Protein AF-A0AAE1A341-F1 (afdb_monomer)

Radius of gyration: 61.12 Å; Cα contacts (8 Å, |Δi|>4): 1371; chains: 1; bounding box: 137×58×166 Å

pLDDT: mean 84.81, std 14.79, range [27.14, 98.06]

InterPro domains:
  IPR000742 EGF-like domain [SM00181] (223-257)
  IPR000742 EGF-like domain [SM00181] (259-305)
  IPR000742 EGF-like domain [SM00181] (316-353)
  IPR000742 EGF-like domain [SM00181] (364-401)
  IPR000742 EGF-like domain [SM00181] (412-449)
  IPR006585 Fucolectin tachylectin-4 pentraxin-1 [SM00607] (63-218)
  IPR008979 Galactose-binding-like domain superfamily [SSF49785] (63-213)
  IPR042635 MEGF10/SREC1/2-like [PTHR24043] (211-387)

Organism: NCBI:txid231223

Nearest PDB structures (foldseek):
  8ato-assembly1_A  TM=7.202E-01  e=3.767E-05  Homo sapiens
  8e2d-assembly1_B  TM=7.678E-01  e=1.997E-04  Homo sapiens
  8ato-assembly1_B  TM=7.480E-01  e=1.599E-04  Homo sapiens
  8auk-assembly1_B  TM=7.884E-01  e=4.114E-04  Homo sapiens
  8atm-assembly1_A  TM=6.692E-01  e=7.341E-05  Homo sapiens

Foldseek 3Di:
DCLFKWKWWDDPPDDIDTADLLQWFPLDPQDIDGDGDDQFDTDDMDIDGPCVVVDPDDDDALAFQQLAQFDKQKPAWDDPDPPQIQGLNLQRPPDADDPPDPPLSRQKHKHYQDDPWIKMKGFGPFFWFFFKKKFAADDHDDLQFQAFKKKWFAFPDPVDDIDIDTWHNDRDRMTIDGDVRGDPGTTGMMMITTGPHPSRMDMTRYMGTGTAGDEQQQFADNVSPDGAAEDPSGRADRHFLGHSNAHAWQFAHSNRPHGADFQFTDGRSPDGQDPFQDDPSNGADRHPRFRPNAGAKQFADRRRPHGQDFQFTTGNSPHGADPFQDDDRSGADRRPRFSPNAGQWQAAPGRRPDGADAQFTTGNRPHGQDQQQPDDGRGDDRRPQARPRAGQKQAADGRRPHGADAQFTDGNSPHGQDPFQPDPRSGADRHPRASPNAGAWQFEDRRRPHGQDAQFTTGNSPHGADPFADDDSRGARRYPRARPRAGPDPDPDPNRDDPDDDDDDDDDDDDDDDDDDDPPPPPPVVVVVVVVVVVPD

Secondary structure (DSSP, 8-state):
-GGG-EEEEE-TTS--EEPPGGGEEEEETTEEEE----SS---EEEEESTTGGG---------EETTTT-EEEES---EEETTEE--GGGGGSSPPPPTTSSGGGGS-EE--TT-SS-EEEEEEEEEEEEEEEEEEPPSSS-GGGGTT-EEEEEESSTTSPPEEEE--SS--SEEEE--SSPP-S-EEEEEEE--S-TT---EESEEEEEEEE---TTEESSSS-EE--BGGGPPPPTTT---TT-BPBTEESSSS-EEPPTTEESBTT-EEPPTTBSSGGG-B-TTT--BTT-B-TTEESTTS-EEPPTTEESGGG-EE--TTBSSTT----TTT---TT-B-TTB-TTT--SBPPTTEESGGG-EE--TTBTTTTT-B-TTT--BTT-B-TTB-TTT--SBPPTTEESGGG-EEPPTTBSSTT----TTT---TT-B-TTEESTTS-EEPPTTEESGGG-EEPPTTBSSTT--B-TTT--BTT-BSS--S-GGG---------------------STTSSHHHHHHHHHHTTS--

Solvent-accessible surface area (backbone atoms only — not comparable to full-atom values): 28033 Å² total; per-residue (Å²): 115,72,92,53,61,44,45,30,38,24,38,96,86,55,74,78,42,72,54,63,73,74,34,36,10,73,39,52,93,87,42,69,49,74,61,74,93,62,64,55,59,73,76,48,75,49,81,43,52,88,50,56,87,70,63,88,79,86,87,88,77,63,55,45,62,68,35,58,74,39,60,40,42,51,71,46,52,35,66,85,48,103,85,46,65,22,46,41,43,30,18,18,66,80,45,75,62,52,82,90,51,91,40,55,70,79,15,19,16,31,31,23,80,78,37,92,72,33,36,39,36,41,46,49,98,58,38,27,44,61,56,35,38,38,37,33,38,50,72,87,59,77,38,58,33,56,12,37,18,36,42,35,38,34,42,70,54,81,88,49,74,68,47,74,46,71,46,57,78,60,74,48,63,59,46,76,49,66,52,74,62,44,68,91,55,42,27,33,35,41,37,40,32,57,34,74,33,95,66,32,41,36,56,39,15,30,44,42,35,20,16,44,71,65,50,60,40,50,21,12,48,99,78,43,80,42,64,29,37,24,34,93,64,44,60,30,39,42,86,69,21,22,27,32,75,35,25,20,53,23,13,21,71,46,24,16,69,38,67,39,58,89,24,22,12,24,58,45,34,74,40,69,32,41,90,37,13,17,71,78,73,19,31,30,37,27,46,80,35,39,27,74,63,44,34,34,58,15,16,31,70,66,48,21,80,37,64,32,57,90,37,20,8,24,60,70,37,72,43,68,31,27,90,32,13,38,65,99,73,22,46,31,39,28,44,81,30,35,18,84,73,38,34,37,63,15,13,29,72,55,46,19,79,44,63,29,57,92,39,20,8,26,64,56,36,74,42,68,32,25,80,38,18,35,73,69,88,17,43,30,39,30,45,79,28,34,23,79,68,37,38,42,51,18,16,31,69,61,40,21,79,43,64,34,58,85,30,21,11,22,60,69,34,75,39,73,30,32,85,31,14,52,43,95,71,16,47,32,40,29,46,82,29,33,22,87,80,37,33,32,56,14,16,30,72,65,38,17,78,40,65,29,59,84,26,18,9,26,62,65,36,72,40,69,31,54,91,48,20,42,61,87,68,18,37,28,39,27,46,82,30,35,28,80,67,36,49,81,60,102,56,93,50,83,45,57,65,77,79,79,82,80,79,90,85,82,88,86,89,84,88,81,91,88,85,86,87,78,88,80,66,72,69,60,58,60,54,50,56,56,55,56,64,67,74,77,112

Mean predicted aligned error: 15.23 Å

Sequence (537 aa):
QISALKISYSNKSSTSTECPESNIAEINKFTADISCPTEYPVTSVTLSGDVVILLCSLYISAGRNVALKQRAEQSSWLSIDLRDRWWAEYAVDGRIPNKTHNSSRLTCSHTALQDKSPWWQVSFTQPVEITRFLTENRRDCCQERLKNFSLTVYPVNDLYKPITYRGSDKVKPTYSVVPSPRISSPVTQVKITEGLNPERILTLCEVFIFGEIHCPSNRYGLRCERECNCVNQTRCFVHSGGCPSGCAPGYTGMDCSEECELGMYGIGCKQKCKATCGGDHNTCNQTDGTCTQGCDPGYTGRFCQSMCPRRRYGHLCAETCSDHCSGADNTCNYVNGSCDRGCDVGYLLPLCNDTCPRGQYGPGCAEKCSDHCTGPAGECDFRTGVCYQGCEPGFQPPTCHKECPAGTYGPDCGKACSVHCADSDHICNKTDGSCDQGCKPGYQGRSCSETCRIGKHGPGCNTTCSGQCVGQHNPCHHIDGSCYLGCVQDDQSPMCRRTRGLGQKTSNILVPLVVAAVITAAAAVLLGLLVWRALLL

Structure (mmCIF, N/CA/C/O backbone):
data_AF-A0AAE1A341-F1
#
_entry.id   AF-A0AAE1A341-F1
#
loop_
_atom_site.group_PDB
_atom_site.id
_atom_site.type_symbol
_atom_site.label_atom_id
_atom_site.label_alt_id
_atom_site.label_comp_id
_atom_site.label_asym_id
_atom_site.label_entity_id
_atom_site.label_seq_id
_atom_site.pdbx_PDB_ins_code
_atom_site.Cartn_x
_atom_site.Cartn_y
_atom_site.Cartn_z
_atom_site.occupancy
_atom_site.B_iso_or_equiv
_atom_site.auth_seq_id
_atom_site.auth_comp_id
_atom_site.auth_asym_id
_atom_site.auth_atom_id
_atom_site.pdbx_PDB_model_num
ATOM 1 N N . GLN A 1 1 ? -2.022 17.996 20.910 1.00 57.66 1 GLN A N 1
ATOM 2 C CA . GLN A 1 1 ? -2.058 16.524 20.775 1.00 57.66 1 GLN A CA 1
ATOM 3 C C . GLN A 1 1 ? -2.326 15.940 22.147 1.00 57.66 1 GLN A C 1
ATOM 5 O O . GLN A 1 1 ? -1.740 16.437 23.096 1.00 57.66 1 GLN A O 1
ATOM 10 N N . ILE A 1 2 ? -3.215 14.953 22.268 1.00 63.06 2 ILE A N 1
ATOM 11 C CA . ILE A 1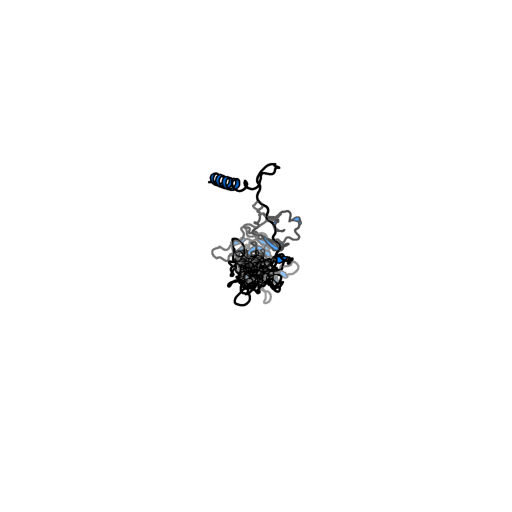 2 ? -3.559 14.344 23.567 1.00 63.06 2 ILE A CA 1
ATOM 12 C C . ILE A 1 2 ? -2.390 13.522 24.138 1.00 63.06 2 ILE A C 1
ATOM 14 O O . ILE A 1 2 ? -2.297 13.369 25.350 1.00 63.06 2 ILE A O 1
ATOM 18 N N . SER A 1 3 ? -1.431 13.133 23.294 1.00 60.94 3 SER A N 1
ATOM 19 C CA . SER A 1 3 ? -0.195 12.413 23.632 1.00 60.94 3 SER A CA 1
ATOM 20 C C . SER A 1 3 ? 0.719 13.046 24.701 1.00 60.94 3 SER A C 1
ATOM 22 O O . SER A 1 3 ? 1.736 12.456 25.035 1.00 60.94 3 SER A O 1
ATOM 24 N N . ALA A 1 4 ? 0.409 14.236 25.228 1.00 70.81 4 ALA A N 1
ATOM 25 C CA . ALA A 1 4 ? 1.138 14.867 26.337 1.00 70.81 4 ALA A CA 1
ATOM 26 C C . ALA A 1 4 ? 0.359 14.861 27.672 1.00 70.81 4 ALA A C 1
ATOM 28 O O . ALA A 1 4 ? 0.804 15.466 28.650 1.00 70.81 4 ALA A O 1
ATOM 29 N N . LEU A 1 5 ? -0.821 14.229 27.716 1.00 79.50 5 LEU A N 1
ATOM 30 C CA . LEU A 1 5 ? -1.644 14.122 28.918 1.00 79.50 5 LEU A CA 1
ATOM 31 C C . LEU A 1 5 ? -1.121 13.002 29.821 1.00 79.50 5 LEU A C 1
ATOM 33 O O . LEU A 1 5 ? -1.146 11.834 29.442 1.00 79.50 5 LEU A O 1
ATOM 37 N N . LYS A 1 6 ? -0.725 13.349 31.046 1.00 85.31 6 LYS A N 1
ATOM 38 C CA . LYS A 1 6 ? -0.329 12.378 32.070 1.00 85.31 6 LYS A CA 1
ATOM 39 C C . LYS A 1 6 ? -1.441 12.197 33.084 1.00 85.31 6 LYS A C 1
ATOM 41 O O . LYS A 1 6 ? -1.938 13.177 33.646 1.00 85.31 6 LYS A O 1
ATOM 46 N N . ILE A 1 7 ? -1.802 10.945 33.347 1.00 87.44 7 ILE A N 1
ATOM 47 C CA . ILE A 1 7 ? -2.816 10.591 34.340 1.00 87.44 7 ILE A CA 1
ATOM 48 C C . ILE A 1 7 ? -2.161 9.811 35.461 1.00 87.44 7 ILE A C 1
ATOM 50 O O . ILE A 1 7 ? -1.528 8.787 35.225 1.00 87.44 7 ILE A O 1
ATOM 54 N N . SER A 1 8 ? -2.373 10.261 36.691 1.00 89.81 8 SER A N 1
ATOM 55 C CA . SER A 1 8 ? -2.015 9.504 37.878 1.00 89.81 8 SER A CA 1
ATOM 56 C C . SER A 1 8 ? -3.222 9.283 38.781 1.00 89.81 8 SER A C 1
ATOM 58 O O . SER A 1 8 ? -4.203 10.025 38.751 1.00 89.81 8 SER A O 1
ATOM 60 N N . TYR A 1 9 ? -3.176 8.226 39.580 1.00 89.62 9 TYR A N 1
ATOM 61 C CA . TYR A 1 9 ? -4.221 7.875 40.528 1.00 89.62 9 TYR A CA 1
ATOM 62 C C . TYR A 1 9 ? -3.623 7.505 41.883 1.00 89.62 9 TYR A C 1
ATOM 64 O O . TYR A 1 9 ? -2.489 7.039 41.983 1.00 89.62 9 TYR A O 1
ATOM 72 N N . SER A 1 10 ? -4.392 7.700 42.948 1.00 89.75 10 SER A N 1
ATOM 73 C CA . SER A 1 10 ? -4.021 7.270 44.298 1.00 89.75 10 SER A CA 1
ATOM 74 C C . SER A 1 10 ? -5.156 6.484 44.948 1.00 89.75 10 SER A C 1
ATOM 76 O O . SER A 1 10 ? -6.332 6.630 44.593 1.00 89.75 10 SER A O 1
ATOM 78 N N . ASN A 1 11 ? -4.795 5.627 45.898 1.00 86.62 11 ASN A N 1
ATOM 79 C CA . ASN A 1 11 ? -5.729 4.913 46.762 1.00 86.62 11 ASN A CA 1
ATOM 80 C C . ASN A 1 11 ? -5.533 5.365 48.221 1.00 86.62 11 ASN A C 1
ATOM 82 O O . ASN A 1 11 ? -4.640 6.152 48.527 1.00 86.62 11 ASN A O 1
ATOM 86 N N . LYS A 1 12 ? -6.350 4.851 49.148 1.00 80.56 12 LYS A N 1
ATOM 87 C CA . LYS A 1 12 ? -6.290 5.229 50.576 1.00 80.56 12 LYS A CA 1
ATOM 88 C C . LYS A 1 12 ? -4.949 4.935 51.269 1.00 80.56 12 LYS A C 1
ATOM 90 O O . LYS A 1 12 ? -4.724 5.451 52.357 1.00 80.56 12 LYS A O 1
ATOM 95 N N . SER A 1 13 ? -4.116 4.077 50.688 1.00 71.81 13 SER A N 1
ATOM 96 C CA . SER A 1 13 ? -2.907 3.508 51.293 1.00 71.81 13 SER A CA 1
ATOM 97 C C . SER A 1 13 ? -1.596 3.935 50.622 1.00 71.81 13 SER A C 1
ATOM 99 O O . SER A 1 13 ? -0.542 3.580 51.141 1.00 71.81 13 SER A O 1
ATOM 101 N N . SER A 1 14 ? -1.616 4.657 49.492 1.00 69.81 14 SER A N 1
ATOM 102 C CA . SER A 1 14 ? -0.424 4.835 48.648 1.00 69.81 14 SER A CA 1
ATOM 103 C C . SER A 1 14 ? -0.169 6.259 48.156 1.00 69.81 14 SER A C 1
ATOM 105 O O . SER A 1 14 ? -1.056 7.109 48.070 1.00 69.81 14 SER A O 1
ATOM 107 N N . THR A 1 15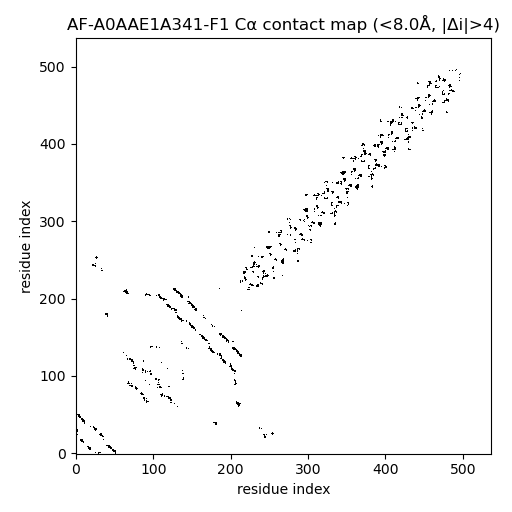 ? 1.085 6.463 47.750 1.00 74.31 15 THR A N 1
ATOM 108 C CA . THR A 1 15 ? 1.552 7.540 46.877 1.00 74.31 15 THR A CA 1
ATOM 109 C C . THR A 1 15 ? 0.914 7.444 45.482 1.00 74.31 15 THR A C 1
ATOM 111 O O . THR A 1 15 ? 0.450 6.385 45.050 1.00 74.31 15 THR A O 1
ATOM 114 N N . SER A 1 16 ? 0.852 8.585 44.789 1.00 82.19 16 SER A N 1
ATOM 115 C CA . SER A 1 16 ? 0.328 8.721 43.422 1.00 82.19 16 SER A CA 1
ATOM 116 C C . SER A 1 16 ? 1.053 7.783 42.444 1.00 82.19 16 SER A C 1
ATOM 118 O O . SER A 1 16 ? 2.276 7.831 42.355 1.00 82.19 16 SER A O 1
ATOM 120 N N . THR A 1 17 ? 0.306 6.961 41.700 1.00 86.88 17 THR A N 1
ATOM 121 C CA . THR A 1 17 ? 0.796 6.025 40.667 1.00 86.88 17 THR A CA 1
ATOM 122 C C . THR A 1 17 ? 0.406 6.531 39.281 1.00 86.88 17 THR A C 1
ATOM 124 O O . THR A 1 17 ? -0.741 6.919 39.081 1.00 86.88 17 THR A O 1
ATOM 127 N N . GLU A 1 18 ? 1.334 6.544 38.327 1.00 87.19 18 GLU A N 1
ATOM 128 C CA . GLU A 1 18 ? 1.069 6.972 36.947 1.00 87.19 18 GLU A CA 1
ATOM 129 C C . GLU A 1 18 ? 0.437 5.838 36.127 1.00 87.19 18 GLU A C 1
ATOM 131 O O . GLU A 1 18 ? 0.818 4.673 36.251 1.00 87.19 18 GLU A O 1
ATOM 136 N N . CYS A 1 19 ? -0.557 6.173 35.308 1.00 86.31 19 CYS A N 1
ATOM 137 C CA . CYS A 1 19 ? -1.178 5.238 34.386 1.00 86.31 19 CYS A CA 1
ATOM 138 C C . CYS A 1 19 ? -0.302 5.080 33.133 1.00 86.31 19 CYS A C 1
ATOM 140 O O . CYS A 1 19 ? 0.037 6.091 32.519 1.00 86.31 19 CYS A O 1
ATOM 142 N N . PRO A 1 20 ? 0.049 3.846 32.730 1.00 83.00 20 PRO A N 1
ATOM 143 C CA . PRO A 1 20 ? 0.866 3.616 31.542 1.00 83.00 20 PRO A CA 1
ATOM 144 C C . PRO A 1 20 ? 0.243 4.203 30.270 1.00 83.00 20 PRO A C 1
ATOM 146 O O . PRO A 1 20 ? -0.954 4.040 30.037 1.00 83.00 20 PRO A O 1
ATOM 149 N N . GLU A 1 21 ? 1.063 4.795 29.399 1.00 73.00 21 GLU A N 1
ATOM 150 C CA . GLU A 1 21 ? 0.610 5.318 28.097 1.00 73.00 21 GLU A CA 1
ATOM 151 C C . GLU A 1 21 ? -0.009 4.228 27.207 1.00 73.00 21 GLU A C 1
ATOM 153 O O . GLU A 1 21 ? -0.927 4.499 26.441 1.00 73.00 21 GLU A O 1
ATOM 158 N N . SER A 1 22 ? 0.411 2.967 27.371 1.00 71.25 22 SER A N 1
ATOM 159 C CA . SER A 1 22 ? -0.154 1.803 26.672 1.00 71.25 22 SER A CA 1
ATOM 160 C C . SER A 1 22 ? -1.623 1.514 26.999 1.00 71.25 22 SER A C 1
ATOM 162 O O . SER A 1 22 ? -2.173 0.552 26.475 1.00 71.25 22 SER A O 1
ATOM 164 N N . ASN A 1 23 ? -2.238 2.284 27.897 1.00 82.12 23 ASN A N 1
ATOM 165 C CA . ASN A 1 23 ? -3.635 2.173 28.305 1.00 82.12 23 ASN A CA 1
ATOM 166 C C . ASN A 1 23 ? -4.491 3.344 27.796 1.00 82.12 23 ASN A C 1
ATOM 168 O O . ASN A 1 23 ? -5.602 3.553 28.289 1.00 82.12 23 ASN A O 1
ATOM 172 N N . ILE A 1 24 ? -3.968 4.118 26.845 1.00 84.44 24 ILE A N 1
ATOM 173 C CA . ILE A 1 24 ? -4.634 5.262 26.226 1.00 84.44 24 ILE A CA 1
ATOM 174 C C . ILE A 1 24 ? -4.991 4.877 24.789 1.00 84.44 24 ILE A C 1
ATOM 176 O O . ILE A 1 24 ? -4.110 4.590 23.985 1.00 84.44 24 ILE A O 1
ATOM 180 N N . ALA A 1 25 ? -6.279 4.886 24.455 1.00 86.75 25 ALA A N 1
ATOM 181 C CA . ALA A 1 25 ? -6.744 4.792 23.076 1.00 86.75 25 ALA A CA 1
ATOM 182 C C . ALA A 1 25 ? -7.093 6.195 22.579 1.00 86.75 25 ALA A C 1
ATOM 184 O O . ALA A 1 25 ? -8.064 6.805 23.031 1.00 86.75 25 ALA A O 1
ATOM 185 N N . GLU A 1 26 ? -6.307 6.715 21.639 1.00 83.69 26 GLU A N 1
ATOM 186 C CA . GLU A 1 26 ? -6.676 7.926 20.910 1.00 83.69 26 GLU A CA 1
ATOM 187 C C . GLU A 1 26 ? -7.840 7.594 19.969 1.00 83.69 26 GLU A C 1
ATOM 189 O O . GLU A 1 26 ? -7.659 6.930 18.953 1.00 83.69 26 GLU A O 1
ATOM 194 N N . ILE A 1 27 ? -9.043 8.046 20.319 1.00 82.75 27 ILE A N 1
ATOM 195 C CA . ILE A 1 27 ? -10.251 7.825 19.517 1.00 82.75 27 ILE A CA 1
ATOM 196 C C . ILE A 1 27 ? -10.206 8.727 18.285 1.00 82.75 27 ILE A C 1
ATOM 198 O O . ILE A 1 27 ? -10.470 8.305 17.166 1.00 82.75 27 ILE A O 1
ATOM 202 N N . ASN A 1 28 ? -9.857 9.997 18.483 1.00 79.50 28 ASN A N 1
ATOM 203 C CA . ASN A 1 28 ? -9.666 10.966 17.412 1.00 79.50 28 ASN A CA 1
ATOM 204 C C . ASN A 1 28 ? -8.760 12.114 17.898 1.00 79.50 28 ASN A C 1
ATOM 206 O O . ASN A 1 28 ? -8.261 12.111 19.021 1.00 79.50 28 ASN A O 1
ATOM 210 N N . LYS A 1 29 ? -8.580 13.150 17.069 1.00 78.50 29 LYS A N 1
ATOM 211 C CA . LYS A 1 29 ? -7.720 14.307 17.387 1.00 78.50 29 LYS A CA 1
ATOM 212 C C . LYS A 1 29 ? -8.126 15.114 18.639 1.00 78.50 29 LYS A C 1
ATOM 214 O O . LYS A 1 29 ? -7.329 15.931 19.098 1.00 78.50 29 LYS A O 1
ATOM 219 N N . PHE A 1 30 ? -9.335 14.913 19.165 1.00 83.69 30 PHE A N 1
ATOM 220 C CA . PHE A 1 30 ? -9.919 15.633 20.304 1.00 83.69 30 PHE A CA 1
ATOM 221 C C . PHE A 1 30 ? -10.404 14.727 21.444 1.00 83.69 30 PHE A C 1
ATOM 223 O O . PHE A 1 30 ? -10.811 15.235 22.486 1.00 83.69 30 PHE A O 1
ATOM 230 N N . THR A 1 31 ? -10.382 13.406 21.274 1.00 84.88 31 THR A N 1
ATOM 231 C CA . THR A 1 31 ? -10.926 12.458 22.250 1.00 84.88 31 THR A CA 1
ATOM 232 C C . THR A 1 31 ? -9.954 11.309 22.456 1.00 84.88 31 THR A C 1
ATOM 234 O O . THR A 1 31 ? -9.496 10.701 21.490 1.00 84.88 31 THR A O 1
ATOM 237 N N . ALA A 1 32 ? -9.678 10.991 23.717 1.00 86.19 32 ALA A N 1
ATOM 238 C CA . ALA A 1 32 ? -8.967 9.787 24.104 1.00 86.19 32 ALA A CA 1
ATOM 239 C C . ALA A 1 32 ? -9.707 9.099 25.244 1.00 86.19 32 ALA A C 1
ATOM 241 O O . ALA A 1 32 ? -10.188 9.760 26.168 1.00 86.19 32 ALA A O 1
ATOM 242 N N . ASP A 1 33 ? -9.739 7.778 25.170 1.00 87.62 33 ASP A N 1
ATOM 243 C CA . ASP A 1 33 ? -10.231 6.917 26.231 1.00 87.62 33 ASP A CA 1
ATOM 244 C C . ASP A 1 33 ? -9.047 6.304 26.964 1.00 87.62 33 ASP A C 1
ATOM 246 O O . ASP A 1 33 ? -8.009 6.015 26.368 1.00 87.62 33 ASP A O 1
ATOM 250 N N . ILE A 1 34 ? -9.181 6.140 28.277 1.00 86.94 34 ILE A N 1
ATOM 251 C CA . ILE A 1 34 ? -8.074 5.720 29.135 1.00 86.94 34 ILE A CA 1
ATOM 252 C C . ILE A 1 34 ? -8.602 4.719 30.153 1.00 86.94 34 ILE A C 1
ATOM 254 O O . ILE A 1 34 ? -9.544 5.020 30.888 1.00 86.94 34 ILE A O 1
ATOM 258 N N . SER A 1 35 ? -7.990 3.536 30.208 1.00 86.25 35 SER A N 1
ATOM 259 C CA . SER A 1 35 ? -8.389 2.466 31.128 1.00 86.25 35 SER A CA 1
ATOM 260 C C . SER A 1 35 ? -7.198 1.941 31.916 1.00 86.25 35 SER A C 1
ATOM 262 O O . SER A 1 35 ? -6.386 1.166 31.423 1.00 86.25 35 SER A O 1
ATOM 264 N N . CYS A 1 36 ? -7.094 2.364 33.172 1.00 84.81 36 CYS A N 1
ATOM 265 C CA . CYS A 1 36 ? -5.993 1.996 34.054 1.00 84.81 36 CYS A CA 1
ATOM 266 C C . CYS A 1 36 ? -6.442 0.854 34.980 1.00 84.81 36 CYS A C 1
ATOM 268 O O . CYS A 1 36 ? -7.260 1.100 35.873 1.00 84.81 36 CYS A O 1
ATOM 270 N N . PRO A 1 37 ? -5.946 -0.386 34.814 1.00 80.38 37 PRO A N 1
ATOM 271 C CA . PRO A 1 37 ? -6.278 -1.472 35.727 1.00 80.38 37 PRO A CA 1
ATOM 272 C C . PRO A 1 37 ? -5.708 -1.175 37.118 1.00 80.38 37 PRO A C 1
ATOM 274 O O . PRO A 1 37 ? -4.518 -0.902 37.269 1.00 80.38 37 PRO A O 1
ATOM 277 N N . THR A 1 38 ? -6.555 -1.232 38.151 1.00 85.00 38 THR A N 1
ATOM 278 C CA . THR A 1 38 ? -6.142 -1.003 39.544 1.00 85.00 38 THR A CA 1
ATOM 279 C C . THR A 1 38 ? -6.537 -2.171 40.436 1.00 85.00 38 THR A C 1
ATOM 281 O O . THR A 1 38 ? -7.675 -2.626 40.399 1.00 85.00 38 THR A O 1
ATOM 284 N N . GLU A 1 39 ? -5.625 -2.630 41.292 1.00 85.38 39 GLU A N 1
ATOM 285 C CA . GLU A 1 39 ? -5.919 -3.687 42.274 1.00 85.38 39 GLU A CA 1
ATOM 286 C C . GLU A 1 39 ? -6.816 -3.179 43.414 1.00 85.38 39 GLU A C 1
ATOM 288 O O . GLU A 1 39 ? -7.704 -3.885 43.890 1.00 85.38 39 GLU A O 1
ATOM 293 N N . TYR A 1 40 ? -6.629 -1.920 43.820 1.00 88.69 40 TYR A N 1
ATOM 294 C CA . TYR A 1 40 ? -7.381 -1.279 44.898 1.00 88.69 40 TYR A CA 1
ATOM 295 C C . TYR A 1 40 ? -8.296 -0.168 44.365 1.00 88.69 40 TYR A C 1
ATOM 297 O O . TYR A 1 40 ? -8.012 0.422 43.312 1.00 88.69 40 TYR A O 1
ATOM 305 N N . PRO A 1 41 ? -9.389 0.160 45.078 1.00 88.06 41 PRO A N 1
ATOM 306 C CA . PRO A 1 41 ? -10.237 1.297 44.738 1.00 88.06 41 PRO A CA 1
ATOM 307 C C . PRO A 1 41 ? -9.472 2.623 44.739 1.00 88.06 41 PRO A C 1
ATOM 309 O O . PRO A 1 41 ? -8.783 2.962 45.703 1.00 88.06 41 PRO A O 1
ATOM 312 N N . VAL A 1 42 ? -9.644 3.388 43.665 1.00 87.94 42 VAL A N 1
ATOM 313 C CA . VAL A 1 42 ? -9.050 4.719 43.491 1.00 87.94 42 VAL A CA 1
ATOM 314 C C . VAL A 1 42 ? -9.855 5.762 44.265 1.00 87.94 42 VAL A C 1
ATOM 316 O O . VAL A 1 42 ? -11.087 5.743 44.238 1.00 87.94 42 VAL A O 1
ATOM 319 N N . THR A 1 43 ? -9.162 6.678 44.941 1.00 88.31 43 THR A N 1
ATOM 320 C CA . THR A 1 43 ? -9.759 7.792 45.699 1.00 88.31 43 THR A CA 1
ATOM 321 C C . THR A 1 43 ? -9.569 9.152 45.045 1.00 88.31 43 THR A C 1
ATOM 323 O O . THR A 1 43 ? -10.407 10.027 45.243 1.00 88.31 43 THR A O 1
ATOM 326 N N . SER A 1 44 ? -8.508 9.340 44.262 1.00 89.19 44 SER A N 1
ATOM 327 C CA . SER A 1 44 ? -8.319 10.550 43.460 1.00 89.19 44 SER A CA 1
ATOM 328 C C . SER A 1 44 ? -7.597 10.233 42.159 1.00 89.19 44 SER A C 1
ATOM 330 O O . SER A 1 44 ? -6.732 9.357 42.133 1.00 89.19 44 SER A O 1
ATOM 332 N N . VAL A 1 45 ? -7.943 10.979 41.113 1.00 89.31 45 VAL A N 1
ATOM 333 C CA . VAL A 1 45 ? -7.270 10.983 39.813 1.00 89.31 45 VAL A CA 1
ATOM 334 C C . VAL A 1 45 ? -6.725 12.387 39.587 1.00 89.31 45 VAL A C 1
ATOM 336 O O . VAL A 1 45 ? -7.447 13.364 39.789 1.00 89.31 45 VAL A O 1
ATOM 339 N N . THR A 1 46 ? -5.471 12.482 39.171 1.00 89.31 46 THR A N 1
ATOM 340 C CA . THR A 1 46 ? -4.788 13.734 38.857 1.00 89.31 46 THR A CA 1
ATOM 341 C C . THR A 1 46 ? -4.424 13.726 37.381 1.00 89.31 46 THR A C 1
ATOM 343 O O . THR A 1 46 ? -3.794 12.789 36.895 1.00 89.31 46 THR A O 1
ATOM 346 N N . LEU A 1 47 ? -4.822 14.778 36.669 1.00 88.19 47 LEU A N 1
ATOM 347 C CA . LEU A 1 47 ? -4.414 15.026 35.291 1.00 88.19 47 LEU A CA 1
ATOM 348 C C . LEU A 1 47 ? -3.319 16.093 35.313 1.00 88.19 47 LEU A C 1
ATOM 350 O O . LEU A 1 47 ? -3.456 17.107 35.997 1.00 88.19 47 LEU A O 1
ATOM 354 N N . SER A 1 48 ? -2.232 15.865 34.585 1.00 87.44 48 SER A N 1
ATOM 355 C CA . SER A 1 48 ? -1.088 16.779 34.517 1.00 87.44 48 SER A CA 1
ATOM 356 C C . SER A 1 48 ? -0.522 16.866 33.098 1.00 87.44 48 SER A C 1
ATOM 358 O O . SER A 1 48 ? -0.782 16.001 32.262 1.00 87.44 48 SER A O 1
ATOM 360 N N . GLY A 1 49 ? 0.229 17.936 32.825 1.00 84.00 49 GLY A N 1
ATOM 361 C CA . GLY A 1 49 ? 0.808 18.240 31.514 1.00 84.00 49 GLY A CA 1
ATOM 362 C C . GLY A 1 49 ? 0.222 19.499 30.871 1.00 84.00 49 GLY A C 1
ATOM 363 O O . GLY A 1 49 ? -0.846 19.981 31.253 1.00 84.00 49 GLY A O 1
ATOM 364 N N . ASP A 1 50 ? 0.922 20.014 29.861 1.00 81.31 50 ASP A N 1
ATOM 365 C CA . ASP A 1 50 ? 0.614 21.300 29.213 1.00 81.31 50 ASP A CA 1
ATOM 366 C C . ASP A 1 50 ? -0.726 21.300 28.467 1.00 81.31 50 ASP A C 1
ATOM 368 O O . ASP A 1 50 ? -1.262 22.349 28.132 1.00 81.31 50 ASP A O 1
ATOM 372 N N . VAL A 1 51 ? -1.295 20.123 28.207 1.00 78.31 51 VAL A N 1
ATOM 373 C CA . VAL A 1 51 ? -2.566 19.966 27.488 1.00 78.31 51 VAL A CA 1
ATOM 374 C C . VAL A 1 51 ? -3.790 20.030 28.398 1.00 78.31 51 VAL A C 1
ATOM 376 O O . VAL A 1 51 ? -4.903 20.170 27.897 1.00 78.31 51 VAL A O 1
ATOM 379 N N . VAL A 1 52 ? -3.616 19.975 29.725 1.00 82.69 52 VAL A N 1
ATOM 380 C CA . VAL A 1 52 ? -4.737 20.015 30.684 1.00 82.69 52 VAL A CA 1
ATOM 381 C C . VAL A 1 52 ? -5.512 21.331 30.586 1.00 82.69 52 VAL A C 1
ATOM 383 O O . VAL A 1 52 ? -6.733 21.328 30.714 1.00 82.69 52 VAL A O 1
ATOM 386 N N . ILE A 1 53 ? -4.837 22.444 30.273 1.00 81.12 53 ILE A N 1
ATOM 387 C CA . ILE A 1 53 ? -5.489 23.751 30.069 1.00 81.12 53 ILE A CA 1
ATOM 388 C C . ILE A 1 53 ? -6.436 23.776 28.857 1.00 81.12 53 ILE A C 1
ATOM 390 O O . ILE A 1 53 ? -7.237 24.697 28.734 1.00 81.12 53 ILE A O 1
ATOM 394 N N . LEU A 1 54 ? -6.352 22.782 27.965 1.00 84.19 54 LEU A N 1
ATOM 395 C CA . LEU A 1 54 ? -7.190 22.656 26.769 1.00 84.19 54 LEU A CA 1
ATOM 396 C C . LEU A 1 54 ? -8.353 21.665 26.959 1.00 84.19 54 LEU A C 1
ATOM 398 O O . LEU A 1 54 ? -9.092 21.405 26.011 1.00 84.19 54 LEU A O 1
ATOM 402 N N . LEU A 1 55 ? -8.516 21.079 28.151 1.00 85.81 55 LEU A N 1
ATOM 403 C CA . LEU A 1 55 ? -9.528 20.057 28.413 1.00 85.81 55 LEU A CA 1
ATOM 404 C C . LEU A 1 55 ? -10.943 20.657 28.392 1.00 85.81 55 LEU A C 1
ATOM 406 O O . LEU A 1 55 ? -11.301 21.457 29.253 1.00 85.81 55 LEU A O 1
ATOM 410 N N . CYS A 1 56 ? -11.777 20.230 27.442 1.00 88.88 56 CYS A N 1
ATOM 411 C CA . CYS A 1 56 ? -13.171 20.681 27.365 1.00 88.88 56 CYS A CA 1
ATOM 412 C C . CYS A 1 56 ? -14.105 19.909 28.309 1.00 88.88 56 CYS A C 1
ATOM 414 O O . CYS A 1 56 ? -15.049 20.476 28.854 1.00 88.88 56 CYS A O 1
ATOM 416 N N . SER A 1 57 ? -13.868 18.608 28.486 1.00 89.12 57 SER A N 1
ATOM 417 C CA . SER A 1 57 ? -14.717 17.731 29.294 1.00 89.12 57 SER A CA 1
ATOM 418 C C . SER A 1 57 ? -13.927 16.550 29.846 1.00 89.12 57 SER A C 1
ATOM 420 O O . SER A 1 57 ? -13.067 16.008 29.155 1.00 89.12 57 SER A O 1
ATOM 422 N N . LEU A 1 58 ? -14.272 16.115 31.059 1.00 87.88 58 LEU A N 1
ATOM 423 C CA . LEU A 1 58 ? -13.730 14.918 31.699 1.00 87.88 58 LEU A CA 1
ATOM 424 C C . LEU A 1 58 ? -14.876 14.006 32.134 1.00 87.88 58 LEU A C 1
ATOM 426 O O . LEU A 1 58 ? -15.738 14.424 32.908 1.00 87.88 58 LEU A O 1
ATOM 430 N N . TYR A 1 59 ? -14.859 12.757 31.674 1.00 88.19 59 TYR A N 1
ATOM 431 C CA . TYR A 1 59 ? -15.810 11.734 32.095 1.00 88.19 59 TYR A CA 1
ATOM 432 C C . TYR A 1 59 ? -15.074 10.599 32.809 1.00 88.19 59 TYR A C 1
ATOM 434 O O . TYR A 1 59 ? -14.276 9.891 32.204 1.00 88.19 59 TYR A O 1
ATOM 442 N N . ILE A 1 60 ? -15.340 10.432 34.107 1.00 86.50 60 ILE A N 1
ATOM 443 C CA . ILE A 1 60 ? -14.793 9.332 34.910 1.00 86.50 60 ILE A CA 1
ATOM 444 C C . ILE A 1 60 ? -15.916 8.329 35.153 1.00 86.50 60 ILE A C 1
ATOM 446 O O . ILE A 1 60 ? -16.858 8.600 35.901 1.00 86.50 60 ILE A O 1
ATOM 450 N N . SER A 1 61 ? -15.806 7.165 34.520 1.00 83.81 61 SER A N 1
ATOM 451 C CA . SER A 1 61 ? -16.775 6.082 34.656 1.00 83.81 61 SER A CA 1
ATOM 452 C C . SER A 1 61 ? -16.311 5.052 35.680 1.00 83.81 61 SER A C 1
ATOM 454 O O . SER A 1 61 ? -15.142 4.679 35.723 1.00 83.81 61 SER A O 1
ATOM 456 N N . ALA A 1 62 ? -17.250 4.544 36.477 1.00 78.06 62 ALA A N 1
ATOM 457 C CA . ALA A 1 62 ? -17.063 3.321 37.259 1.00 78.06 62 ALA A CA 1
ATOM 458 C C . ALA A 1 62 ? -17.731 2.118 36.564 1.00 78.06 62 ALA A C 1
ATOM 460 O O . ALA A 1 62 ? -18.063 1.135 37.219 1.00 78.06 62 ALA A O 1
ATOM 461 N N . GLY A 1 63 ? -17.994 2.208 35.262 1.00 86.94 63 GLY A N 1
ATOM 462 C CA . GLY A 1 63 ? -18.862 1.281 34.546 1.00 86.94 63 GLY A CA 1
ATOM 463 C C . GLY A 1 63 ? -20.343 1.647 34.685 1.00 86.94 63 GLY A C 1
ATOM 464 O O . GLY A 1 63 ? -20.727 2.637 35.316 1.00 86.94 63 GLY A O 1
ATOM 465 N N . ARG A 1 64 ? -21.196 0.828 34.079 1.00 89.69 64 ARG A N 1
ATOM 466 C CA . ARG A 1 64 ? -22.654 1.019 33.993 1.00 89.69 64 ARG A CA 1
ATOM 467 C C . ARG A 1 64 ? -23.394 0.112 34.973 1.00 89.69 64 ARG A C 1
ATOM 469 O O . ARG A 1 64 ? -22.812 -0.858 35.445 1.00 89.69 64 ARG A O 1
ATOM 476 N N . ASN A 1 65 ? -24.676 0.379 35.247 1.00 93.19 65 ASN A N 1
ATOM 477 C CA . ASN A 1 65 ? -25.500 -0.553 36.028 1.00 93.19 65 ASN A CA 1
ATOM 478 C C . ASN A 1 65 ? -25.768 -1.831 35.210 1.00 93.19 65 ASN A C 1
ATOM 480 O O . ASN A 1 65 ? -26.677 -1.855 34.381 1.00 93.19 65 ASN A O 1
ATOM 484 N N . VAL A 1 66 ? -24.970 -2.878 35.423 1.00 93.81 66 VAL A N 1
ATOM 485 C CA . VAL A 1 66 ? -25.092 -4.164 34.722 1.00 93.81 66 VAL A CA 1
ATOM 486 C C . VAL A 1 66 ? -26.231 -5.033 35.254 1.00 93.81 66 VAL A C 1
ATOM 488 O O . VAL A 1 66 ? -26.607 -5.985 34.577 1.00 93.81 66 VAL A O 1
ATOM 491 N N . ALA A 1 67 ? -26.798 -4.701 36.420 1.00 94.94 67 ALA A N 1
ATOM 492 C CA . ALA A 1 67 ? -27.944 -5.409 36.989 1.00 94.94 67 ALA A CA 1
ATOM 493 C C . ALA A 1 67 ? -29.283 -4.988 36.373 1.00 94.94 67 ALA A C 1
ATOM 495 O O . ALA A 1 67 ? -30.222 -5.775 36.395 1.00 94.94 67 ALA A O 1
ATOM 496 N N . LEU A 1 68 ? -29.366 -3.782 35.799 1.00 94.31 68 LEU A N 1
ATOM 497 C CA . LEU A 1 68 ? -30.605 -3.224 35.261 1.00 94.31 68 LEU A CA 1
ATOM 498 C C . LEU A 1 68 ? -31.284 -4.195 34.280 1.00 94.31 68 LEU A C 1
ATOM 500 O O . LEU A 1 68 ? -30.715 -4.548 33.246 1.00 94.31 68 LEU A O 1
ATOM 504 N N . LYS A 1 69 ? -32.526 -4.572 34.595 1.00 93.00 69 LYS A N 1
ATOM 505 C CA . LYS A 1 69 ? -33.394 -5.489 33.840 1.00 93.00 69 LYS A CA 1
ATOM 506 C C . LYS A 1 69 ? -32.807 -6.887 33.615 1.00 93.00 69 LYS A C 1
ATOM 508 O O . LYS A 1 69 ? -33.242 -7.589 32.703 1.00 93.00 69 LYS A O 1
ATOM 513 N N . GLN A 1 70 ? -31.829 -7.295 34.420 1.00 93.38 70 GLN A N 1
ATOM 514 C CA . GLN A 1 70 ? -31.351 -8.674 34.425 1.00 93.38 70 GLN A CA 1
ATOM 515 C C . GLN A 1 70 ? -32.360 -9.597 35.104 1.00 93.38 70 GLN A C 1
ATOM 517 O O . GLN A 1 70 ? -33.237 -9.160 35.851 1.00 93.38 70 GLN A O 1
ATOM 522 N N . ARG A 1 71 ? -32.213 -10.901 34.862 1.00 94.69 71 ARG A N 1
ATOM 523 C CA . ARG A 1 71 ? -33.026 -11.909 35.539 1.00 94.69 71 ARG A CA 1
ATOM 524 C C . ARG A 1 71 ? -32.656 -11.941 37.019 1.00 94.69 71 ARG A C 1
ATOM 526 O O . ARG A 1 71 ? -31.512 -12.239 37.369 1.00 94.69 71 ARG A O 1
ATOM 533 N N . ALA A 1 72 ? -33.643 -11.661 37.860 1.00 96.94 72 ALA A N 1
ATOM 534 C CA . ALA A 1 72 ? -33.522 -11.729 39.303 1.00 96.94 72 ALA A CA 1
ATOM 535 C C . ALA A 1 72 ? -34.442 -12.813 39.871 1.00 96.94 72 ALA A C 1
ATOM 537 O O . ALA A 1 72 ? -35.532 -13.054 39.361 1.00 96.94 72 ALA A O 1
ATOM 538 N N . GLU A 1 73 ? -33.995 -13.459 40.939 1.00 97.12 73 GLU A N 1
ATOM 539 C CA . GLU A 1 73 ? -34.715 -14.507 41.656 1.00 97.12 73 GLU A CA 1
ATOM 540 C C . GLU A 1 73 ? -34.610 -14.248 43.160 1.00 97.12 73 GLU A C 1
ATOM 542 O O . GLU A 1 73 ? -33.680 -13.596 43.634 1.00 97.12 73 GLU A O 1
ATOM 547 N N . GLN A 1 74 ? -35.567 -14.754 43.931 1.00 96.44 74 GLN A N 1
ATOM 548 C CA . GLN A 1 74 ? -35.547 -14.658 45.387 1.00 96.44 74 GLN A CA 1
ATOM 549 C C . GLN A 1 74 ? -36.124 -15.923 46.017 1.00 96.44 74 GLN A C 1
ATOM 551 O O . GLN A 1 74 ? -36.893 -16.645 45.383 1.00 96.44 74 GLN A O 1
ATOM 556 N N . SER A 1 75 ? -35.760 -16.177 47.271 1.00 96.12 75 SER A N 1
ATOM 557 C CA . SER A 1 75 ? -36.146 -17.368 48.040 1.00 96.12 75 SER A CA 1
ATOM 558 C C . SER A 1 75 ? -37.655 -17.582 48.146 1.00 96.12 75 SER A C 1
ATOM 560 O O . SER A 1 75 ? -38.143 -18.709 48.100 1.00 96.12 75 SER A O 1
ATOM 562 N N . SER A 1 76 ? -38.391 -16.492 48.312 1.00 93.56 76 SER A N 1
ATOM 563 C CA . SER A 1 76 ? -39.845 -16.438 48.422 1.00 93.56 76 SER A CA 1
ATOM 564 C C . SER A 1 76 ? -40.292 -15.011 48.132 1.00 93.56 76 SER A C 1
ATOM 566 O O . SER A 1 76 ? -39.468 -14.103 48.156 1.00 93.56 76 SER A O 1
ATOM 568 N N . TRP A 1 77 ? -41.577 -14.766 47.891 1.00 89.25 77 TRP A N 1
ATOM 569 C CA . TRP A 1 77 ? -42.110 -13.414 47.708 1.00 89.25 77 TRP A CA 1
ATOM 570 C C . TRP A 1 77 ? -43.322 -13.176 48.593 1.00 89.25 77 TRP A C 1
ATOM 572 O O . TRP A 1 77 ? -44.137 -14.074 48.819 1.00 89.25 77 TRP A O 1
ATOM 582 N N . LEU A 1 78 ? -43.454 -11.945 49.080 1.00 87.19 78 LEU A N 1
ATOM 583 C CA . LEU A 1 78 ? -44.671 -11.515 49.746 1.00 87.19 78 LEU A CA 1
ATOM 584 C C . LEU A 1 78 ? -45.801 -11.365 48.716 1.00 87.19 78 LEU A C 1
ATOM 586 O O . LEU A 1 78 ? -45.648 -10.708 47.684 1.00 87.19 78 LEU A O 1
ATOM 590 N N . SER A 1 79 ? -46.947 -11.969 49.023 1.00 80.56 79 SER A N 1
ATOM 591 C CA . SER A 1 79 ? -48.203 -11.801 48.293 1.00 80.56 79 SER A CA 1
ATOM 592 C C . SER A 1 79 ? -49.276 -11.440 49.309 1.00 80.56 79 SER A C 1
ATOM 594 O O . SER A 1 79 ? -49.676 -12.295 50.096 1.00 80.56 79 SER A O 1
ATOM 596 N N . ILE A 1 80 ? -49.696 -10.173 49.328 1.00 74.81 80 ILE A N 1
ATOM 597 C CA . ILE A 1 80 ? -50.772 -9.714 50.224 1.00 74.81 80 ILE A CA 1
ATOM 598 C C . ILE A 1 80 ? -52.135 -9.997 49.571 1.00 74.81 80 ILE A C 1
ATOM 600 O O . ILE A 1 80 ? -53.020 -10.500 50.247 1.00 74.81 80 ILE A O 1
ATOM 604 N N . ASP A 1 81 ? -52.249 -9.787 48.251 1.00 72.81 81 ASP A N 1
ATOM 605 C CA . ASP A 1 81 ? -53.428 -10.063 47.414 1.00 72.81 81 ASP A CA 1
ATOM 606 C C . ASP A 1 81 ? -53.004 -10.470 45.984 1.00 72.81 81 ASP A C 1
ATOM 608 O O . ASP A 1 81 ? -51.844 -10.303 45.606 1.00 72.81 81 ASP A O 1
ATOM 612 N N . LEU A 1 82 ? -53.937 -10.942 45.135 1.00 63.41 82 LEU A N 1
ATOM 613 C CA . LEU A 1 82 ? -53.660 -11.350 43.736 1.00 63.41 82 LEU A CA 1
ATOM 614 C C . LEU A 1 82 ? -52.997 -10.258 42.864 1.00 63.41 82 LEU A C 1
ATOM 616 O O . LEU A 1 82 ? -52.432 -10.579 41.816 1.00 63.41 82 LEU A O 1
ATOM 620 N N . ARG A 1 83 ? -53.075 -8.980 43.267 1.00 64.06 83 ARG A N 1
ATOM 621 C CA . ARG A 1 83 ? -52.487 -7.832 42.551 1.00 64.06 83 ARG A CA 1
ATOM 622 C C . ARG A 1 83 ? -51.210 -7.273 43.192 1.00 64.06 83 ARG A C 1
ATOM 624 O O . ARG A 1 83 ? -50.488 -6.561 42.503 1.00 64.06 83 ARG A O 1
ATOM 631 N N . ASP A 1 84 ? -50.904 -7.634 44.439 1.00 68.94 84 ASP A N 1
ATOM 632 C CA . ASP A 1 84 ? -49.784 -7.076 45.211 1.00 68.94 84 ASP A CA 1
ATOM 633 C C . ASP A 1 84 ? -48.694 -8.137 45.409 1.00 68.94 84 ASP A C 1
ATOM 635 O O . ASP A 1 84 ? -48.634 -8.821 46.437 1.00 68.94 84 ASP A O 1
ATOM 639 N N . ARG A 1 85 ? -47.835 -8.283 44.390 1.00 80.38 85 ARG A N 1
ATOM 640 C CA . ARG A 1 85 ? -46.701 -9.221 44.381 1.00 80.38 85 ARG A CA 1
ATOM 641 C C . ARG A 1 85 ? -45.378 -8.467 44.421 1.00 80.38 85 ARG A C 1
ATOM 643 O O . ARG A 1 85 ? -45.168 -7.565 43.623 1.00 80.38 85 ARG A O 1
ATOM 650 N N . TRP A 1 86 ? -44.483 -8.876 45.315 1.00 87.44 86 TRP A N 1
ATOM 651 C CA . TRP A 1 86 ? -43.177 -8.245 45.516 1.00 87.44 86 TRP A CA 1
ATOM 652 C C . TRP A 1 86 ? -42.070 -9.058 44.844 1.00 87.44 86 TRP A C 1
ATOM 654 O O . TRP A 1 86 ? -41.376 -9.847 45.491 1.00 87.44 86 TRP A O 1
ATOM 664 N N . TRP A 1 87 ? -41.957 -8.910 43.525 1.00 91.81 87 TRP A N 1
ATOM 665 C CA . TRP A 1 87 ? -41.051 -9.711 42.706 1.00 91.81 87 TRP A CA 1
ATOM 666 C C . TRP A 1 87 ? -39.582 -9.321 42.854 1.00 91.81 87 TRP A C 1
ATOM 668 O O . TRP A 1 87 ? -39.240 -8.179 43.165 1.00 91.81 87 TRP A O 1
ATOM 678 N N . ALA A 1 88 ? -38.708 -10.281 42.548 1.00 94.88 88 ALA A N 1
ATOM 679 C CA . ALA A 1 88 ? -37.265 -10.080 42.560 1.00 94.88 88 ALA A CA 1
ATOM 680 C C . ALA A 1 88 ? -36.820 -9.028 41.541 1.00 94.88 88 ALA A C 1
ATOM 682 O O . ALA A 1 88 ? -35.877 -8.286 41.813 1.00 94.88 88 ALA A O 1
ATOM 683 N N . GLU A 1 89 ? -37.505 -8.935 40.397 1.00 94.38 89 GLU A N 1
ATOM 684 C CA . GLU A 1 89 ? -37.146 -8.011 39.315 1.00 94.38 89 GLU A CA 1
ATOM 685 C C . GLU A 1 89 ? -37.313 -6.539 39.703 1.00 94.38 89 GLU A C 1
ATOM 687 O O . GLU A 1 89 ? -36.648 -5.689 39.121 1.00 94.38 89 GLU A O 1
ATOM 692 N N . TYR A 1 90 ? -38.146 -6.224 40.704 1.00 92.62 90 TYR A N 1
ATOM 693 C CA . TYR A 1 90 ? -38.309 -4.848 41.185 1.00 92.62 90 TYR A CA 1
ATOM 694 C C . TYR A 1 90 ? -37.026 -4.282 41.785 1.00 92.62 90 TYR A C 1
ATOM 696 O O . TYR A 1 90 ? -36.846 -3.078 41.776 1.00 92.62 90 TYR A O 1
ATOM 704 N N . ALA A 1 91 ? -36.117 -5.133 42.267 1.00 95.25 91 ALA A N 1
ATOM 705 C CA . ALA A 1 91 ? -34.816 -4.686 42.750 1.00 95.25 91 ALA A CA 1
ATOM 706 C C . ALA A 1 91 ? -33.838 -4.324 41.620 1.00 95.25 91 ALA A C 1
ATOM 708 O O . ALA A 1 91 ? -32.720 -3.914 41.909 1.00 95.25 91 ALA A O 1
ATOM 709 N N . VAL A 1 92 ? -34.195 -4.542 40.356 1.00 95.81 92 VAL A N 1
ATOM 710 C CA . VAL A 1 92 ? -33.338 -4.265 39.195 1.00 95.81 92 VAL A CA 1
ATOM 711 C C . VAL A 1 92 ? -34.118 -3.598 38.063 1.00 95.81 92 VAL A C 1
ATOM 713 O O . VAL A 1 92 ? -33.712 -3.662 36.902 1.00 95.81 92 VAL A O 1
ATOM 716 N N . ASP A 1 93 ? -35.257 -2.975 38.355 1.00 93.31 93 ASP A N 1
ATOM 717 C CA . ASP A 1 93 ? -36.107 -2.351 37.338 1.00 93.31 93 ASP A CA 1
ATOM 718 C C . ASP A 1 93 ? -35.724 -0.885 37.054 1.00 93.31 93 ASP A C 1
ATOM 720 O O . ASP A 1 93 ? -36.174 -0.309 36.053 1.00 93.31 93 ASP A O 1
ATOM 724 N N . GLY A 1 94 ? -34.844 -0.307 37.882 1.00 91.88 94 GLY A N 1
ATOM 725 C CA . GLY A 1 94 ? -34.358 1.066 37.789 1.00 91.88 94 GLY A CA 1
ATOM 726 C C . GLY A 1 94 ? -35.249 2.096 38.489 1.00 91.88 94 GLY A C 1
ATOM 727 O O . GLY A 1 94 ? -35.023 3.299 38.320 1.00 91.88 94 GLY A O 1
ATOM 728 N N . ARG A 1 95 ? -36.271 1.677 39.245 1.00 88.44 95 ARG A N 1
ATOM 729 C CA . ARG A 1 95 ? -37.189 2.571 39.962 1.00 88.44 95 ARG A CA 1
ATOM 730 C C . ARG A 1 95 ? -36.745 2.743 41.411 1.00 88.44 95 ARG A C 1
ATOM 732 O O . ARG A 1 95 ? -36.791 1.828 42.218 1.00 88.44 95 ARG A O 1
ATOM 739 N N . ILE A 1 96 ? -36.394 3.972 41.781 1.00 83.62 96 ILE A N 1
ATOM 740 C CA . ILE A 1 96 ? -35.989 4.299 43.155 1.00 83.62 96 ILE A CA 1
ATOM 741 C C . ILE A 1 96 ? -37.218 4.753 43.971 1.00 83.62 96 ILE A C 1
ATOM 743 O O . ILE A 1 96 ? -38.006 5.564 43.470 1.00 83.62 96 ILE A O 1
ATOM 747 N N . PRO A 1 97 ? -37.391 4.310 45.234 1.00 76.19 97 PRO A N 1
ATOM 748 C CA . PRO A 1 97 ? -38.502 4.756 46.075 1.00 76.19 97 PRO A CA 1
ATOM 749 C C . PRO A 1 97 ? -38.421 6.259 46.392 1.00 76.19 97 PRO A C 1
ATOM 751 O O . PRO A 1 97 ? -37.384 6.756 46.836 1.00 76.19 97 PRO A O 1
ATOM 754 N N . ASN A 1 98 ? -39.536 6.983 46.245 1.00 72.75 98 ASN A N 1
ATOM 755 C CA . ASN A 1 98 ? -39.668 8.393 46.640 1.00 72.75 98 ASN A CA 1
ATOM 756 C C . ASN A 1 98 ? -40.414 8.523 47.985 1.00 72.75 98 ASN A C 1
ATOM 758 O O . ASN A 1 98 ? -41.335 7.761 48.259 1.00 72.75 98 ASN A O 1
ATOM 762 N N . LYS A 1 99 ? -40.044 9.514 48.810 1.00 59.81 99 LYS A N 1
ATOM 763 C CA . LYS A 1 99 ? -40.646 9.797 50.127 1.00 59.81 99 LYS A CA 1
ATOM 764 C C . LYS A 1 99 ? -42.110 10.260 50.072 1.00 59.81 99 LYS A C 1
ATOM 766 O O . LYS A 1 99 ? -42.797 10.147 51.079 1.00 59.81 99 LYS A O 1
ATOM 771 N N . THR A 1 100 ? -42.575 10.830 48.959 1.00 57.62 100 THR A N 1
ATOM 772 C CA . THR A 1 100 ? -43.900 11.482 48.877 1.00 57.62 100 THR A CA 1
ATOM 773 C C . THR A 1 100 ? -45.049 10.548 48.507 1.00 57.62 100 THR A C 1
ATOM 775 O O . THR A 1 100 ? -46.209 10.922 48.657 1.00 57.62 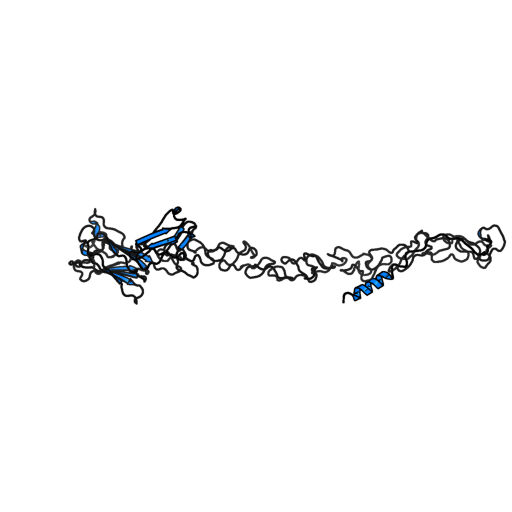100 THR A O 1
ATOM 778 N N . HIS A 1 101 ? -44.754 9.331 48.055 1.00 51.41 101 HIS A N 1
ATOM 779 C CA . HIS A 1 101 ? -45.757 8.316 47.759 1.00 51.41 101 HIS A CA 1
ATOM 780 C C . HIS A 1 101 ? -45.527 7.101 48.662 1.00 51.41 101 HIS A C 1
ATOM 782 O O . HIS A 1 101 ? -44.389 6.785 48.998 1.00 51.41 101 HIS A O 1
ATOM 788 N N . ASN A 1 102 ? -46.594 6.369 48.995 1.00 51.69 102 ASN A N 1
ATOM 789 C CA . ASN A 1 102 ? -46.581 5.017 49.591 1.00 51.69 102 ASN A CA 1
ATOM 790 C C . ASN A 1 102 ? -45.890 3.959 48.672 1.00 51.69 102 ASN A C 1
ATOM 792 O O . ASN A 1 102 ? -46.304 2.803 48.592 1.00 51.69 102 ASN A O 1
ATOM 796 N N . SER A 1 103 ? -44.862 4.360 47.917 1.00 57.97 103 SER A N 1
ATOM 797 C CA . SER A 1 103 ? -44.383 3.754 46.673 1.00 57.97 103 SER A CA 1
ATOM 798 C C . SER A 1 103 ? -43.421 2.587 46.839 1.00 57.97 103 SER A C 1
ATOM 800 O O . SER A 1 103 ? -43.195 1.900 45.850 1.00 57.97 103 SER A O 1
ATOM 802 N N . SER A 1 104 ? -42.923 2.284 48.045 1.00 63.28 104 SER A N 1
ATOM 803 C CA . SER A 1 104 ? -42.058 1.106 48.257 1.00 63.28 104 SER A CA 1
ATOM 804 C C . SER A 1 104 ? -42.737 -0.212 47.851 1.00 63.28 104 SER A C 1
ATOM 806 O O . SER A 1 104 ? -42.052 -1.193 47.596 1.00 63.28 104 SER A O 1
ATOM 808 N N . ARG A 1 105 ? -44.079 -0.239 47.766 1.00 63.50 105 ARG A N 1
ATOM 809 C CA . ARG A 1 105 ? -44.880 -1.422 47.405 1.00 63.50 105 ARG A CA 1
ATOM 810 C C . ARG A 1 105 ? -44.702 -1.926 45.971 1.00 63.50 105 ARG A C 1
ATOM 812 O O . ARG A 1 105 ? -44.995 -3.085 45.718 1.00 63.50 105 ARG A O 1
ATOM 819 N N . LEU A 1 106 ? -44.242 -1.078 45.051 1.00 69.25 106 LEU A N 1
ATOM 820 C CA . LEU A 1 106 ? -44.086 -1.413 43.624 1.00 69.25 106 LEU A CA 1
ATOM 821 C C . LEU A 1 106 ? -42.676 -1.117 43.096 1.00 69.25 106 LEU A C 1
ATOM 823 O O . LEU A 1 106 ? -42.459 -1.102 41.887 1.00 69.25 106 LEU A O 1
ATOM 827 N N . THR A 1 107 ? -41.749 -0.812 44.000 1.00 82.94 107 THR A N 1
ATOM 828 C CA . THR A 1 107 ? -40.361 -0.450 43.686 1.00 82.94 107 THR A CA 1
ATOM 829 C C . THR A 1 107 ? -39.380 -1.227 44.551 1.00 82.94 107 THR A C 1
ATOM 831 O O . THR A 1 107 ? -38.249 -0.795 44.706 1.00 82.94 107 THR A O 1
ATOM 834 N N . CYS A 1 108 ? -39.825 -2.267 45.259 1.00 89.88 108 CYS A N 1
ATOM 835 C CA . CYS A 1 108 ? -38.932 -3.088 46.058 1.00 89.88 108 CYS A CA 1
ATOM 836 C C . CYS A 1 108 ? -39.305 -4.561 45.931 1.00 89.88 108 CYS A C 1
ATOM 838 O O . CYS A 1 108 ? -40.478 -4.919 45.886 1.00 89.88 108 CYS A O 1
ATOM 840 N N . SER A 1 109 ? -38.291 -5.414 45.918 1.00 93.12 109 SER A N 1
ATOM 841 C CA . SER A 1 109 ? -38.428 -6.844 46.186 1.00 93.12 109 SER A CA 1
ATOM 842 C C . SER A 1 109 ? -38.636 -7.077 47.682 1.00 93.12 109 SER A C 1
ATOM 844 O O . SER A 1 109 ? -38.124 -6.315 48.509 1.00 93.12 109 SER A O 1
ATOM 846 N N . HIS A 1 110 ? -39.391 -8.113 48.046 1.00 92.50 110 HIS A N 1
ATOM 847 C CA . HIS A 1 110 ? -39.683 -8.437 49.445 1.00 92.50 110 HIS A CA 1
ATOM 848 C C . HIS A 1 110 ? -39.963 -9.934 49.614 1.00 92.50 110 HIS A C 1
ATOM 850 O O . HIS A 1 110 ? -40.843 -10.484 48.944 1.00 92.50 110 HIS A O 1
ATOM 856 N N . THR A 1 111 ? -39.208 -10.594 50.493 1.00 93.56 111 THR A N 1
ATOM 857 C CA . THR A 1 111 ? -39.388 -12.022 50.805 1.00 93.56 111 THR A CA 1
ATOM 858 C C . THR A 1 111 ? -40.559 -12.262 51.756 1.00 93.56 111 THR A C 1
ATOM 860 O O . THR A 1 111 ? -40.932 -11.393 52.538 1.00 93.56 111 THR A O 1
ATOM 863 N N . ALA A 1 112 ? -41.141 -13.460 51.747 1.00 91.06 112 ALA A N 1
ATOM 864 C CA . ALA A 1 112 ? -42.279 -13.780 52.608 1.00 91.06 112 ALA A CA 1
ATOM 865 C C . ALA A 1 112 ? -41.968 -13.573 54.108 1.00 91.06 112 ALA A C 1
ATOM 867 O O . ALA A 1 112 ? -40.840 -13.758 54.557 1.00 91.06 112 ALA A O 1
ATOM 868 N N . LEU A 1 113 ? -42.997 -13.243 54.900 1.00 87.81 113 LEU A N 1
ATOM 869 C CA . LEU A 1 113 ? -42.882 -12.865 56.323 1.00 87.81 113 LEU A CA 1
ATOM 870 C C . LEU A 1 113 ? -42.282 -13.940 57.252 1.00 87.81 113 LEU A C 1
ATOM 872 O O . LEU A 1 113 ? -41.989 -13.644 58.402 1.00 87.81 113 LEU A O 1
ATOM 876 N N . GLN A 1 114 ? -42.172 -15.191 56.801 1.00 83.38 114 GLN A N 1
ATOM 877 C CA . GLN A 1 114 ? -41.677 -16.325 57.597 1.00 83.38 114 GLN A CA 1
ATOM 878 C C . GLN A 1 114 ? -40.632 -17.142 56.830 1.00 83.38 114 GLN A C 1
ATOM 880 O O . GLN A 1 114 ? -40.489 -18.352 57.031 1.00 83.38 114 GLN A O 1
ATOM 885 N N . ASP A 1 115 ? -39.932 -16.502 55.899 1.00 89.31 115 ASP A N 1
ATOM 886 C CA . ASP A 1 115 ? -38.865 -17.155 55.161 1.00 89.31 115 ASP A CA 1
ATOM 887 C C . ASP A 1 115 ? -37.728 -17.556 56.120 1.00 89.31 115 ASP A C 1
ATOM 889 O O . ASP A 1 115 ? -37.251 -16.778 56.944 1.00 89.31 115 ASP A O 1
ATOM 893 N N . LYS A 1 116 ? -37.323 -18.829 56.066 1.00 89.50 116 LYS A N 1
ATOM 894 C CA . LYS A 1 116 ? -36.304 -19.374 56.973 1.00 89.50 116 LYS A CA 1
ATOM 895 C C . LYS A 1 116 ? -34.892 -18.960 56.574 1.00 89.50 116 LYS A C 1
ATOM 897 O O . LYS A 1 116 ? -34.019 -18.969 57.442 1.00 89.50 116 LYS A O 1
ATOM 902 N N . SER A 1 117 ? -34.666 -18.672 55.292 1.00 91.94 117 SER A N 1
ATOM 903 C CA . SER A 1 117 ? -33.367 -18.278 54.746 1.00 91.94 117 SER A CA 1
ATOM 904 C C . SER A 1 117 ? -33.563 -17.313 53.566 1.00 91.94 117 SER A C 1
ATOM 906 O O . SER A 1 117 ? -33.384 -17.707 52.409 1.00 91.94 117 SER A O 1
ATOM 908 N N . PRO A 1 118 ? -33.929 -16.050 53.849 1.00 95.31 118 PRO A N 1
ATOM 909 C CA . PRO A 1 118 ? -34.176 -15.037 52.832 1.00 95.31 118 PRO A CA 1
ATOM 910 C C . PRO A 1 118 ? -32.949 -14.771 51.966 1.00 95.31 118 PRO A C 1
ATOM 912 O O . PRO A 1 118 ? -31.859 -14.456 52.463 1.00 95.31 118 PRO A O 1
ATOM 915 N N . TRP A 1 119 ? -33.139 -14.832 50.653 1.00 96.62 119 TRP A N 1
ATOM 916 C CA . TRP A 1 119 ? -32.122 -14.430 49.696 1.00 96.62 119 TRP A CA 1
ATOM 917 C C . TRP A 1 119 ? -32.735 -13.818 48.446 1.00 96.62 119 TRP A C 1
ATOM 919 O O . TRP A 1 119 ? -33.850 -14.141 48.047 1.00 96.62 119 TRP A O 1
ATOM 929 N N . TRP A 1 120 ? -31.955 -12.954 47.816 1.00 98.06 120 TRP A N 1
ATOM 930 C CA . TRP A 1 120 ? -32.204 -12.395 46.500 1.00 98.06 120 TRP A CA 1
ATOM 931 C C . TRP A 1 120 ? -30.955 -12.583 45.648 1.00 98.06 120 TRP A C 1
ATOM 933 O O . TRP A 1 120 ? -29.836 -12.580 46.164 1.00 98.06 120 TRP A O 1
ATOM 943 N N . GLN A 1 121 ? -31.126 -12.773 44.351 1.00 97.94 121 GLN A N 1
ATOM 944 C CA . GLN A 1 121 ? -30.042 -13.053 43.432 1.00 97.94 121 GLN A CA 1
ATOM 945 C C . GLN A 1 121 ? -30.311 -12.436 42.070 1.00 97.94 121 GLN A C 1
ATOM 947 O O . GLN A 1 121 ? -31.435 -12.470 41.587 1.00 97.94 121 GLN A O 1
ATOM 952 N N . VAL A 1 122 ? -29.250 -11.978 41.415 1.00 97.81 122 VAL A N 1
ATOM 953 C CA . VAL A 1 122 ? -29.252 -11.633 39.993 1.00 97.81 122 VAL A CA 1
ATOM 954 C C . VAL A 1 122 ? -28.214 -12.464 39.256 1.00 97.81 122 VAL A C 1
ATOM 956 O O . VAL A 1 122 ? -27.104 -12.679 39.755 1.00 97.81 122 VAL A O 1
ATOM 959 N N . SER A 1 123 ? -28.591 -12.931 38.070 1.00 95.44 123 SER A N 1
ATOM 960 C CA . SER A 1 123 ? -27.726 -13.685 37.166 1.00 95.44 123 SER A CA 1
ATOM 961 C C . SER A 1 123 ? -27.515 -12.897 35.877 1.00 95.44 123 SER A C 1
ATOM 963 O O . SER A 1 123 ? -28.458 -12.332 35.322 1.00 95.44 123 SER A O 1
ATOM 965 N N . PHE A 1 124 ? -26.277 -12.869 35.393 1.00 93.31 124 PHE A N 1
ATOM 966 C CA . PHE A 1 124 ? -25.899 -12.162 34.176 1.00 93.31 124 PHE A CA 1
ATOM 967 C C . PHE A 1 124 ? -25.801 -13.132 33.001 1.00 93.31 124 PHE A C 1
ATOM 969 O O . PHE A 1 124 ? -25.204 -14.201 33.105 1.00 93.31 124 PHE A O 1
ATOM 976 N N . THR A 1 125 ? -26.350 -12.738 31.853 1.00 88.44 125 THR A N 1
ATOM 977 C CA . THR A 1 125 ? -26.253 -13.521 30.608 1.00 88.44 125 THR A CA 1
ATOM 978 C C . THR A 1 125 ? -24.834 -13.572 30.043 1.00 88.44 125 THR A C 1
ATOM 980 O O . THR A 1 125 ? -24.504 -14.477 29.286 1.00 88.44 125 THR A O 1
ATOM 983 N N . GLN A 1 126 ? -24.009 -12.581 30.379 1.00 89.06 126 GLN A N 1
ATOM 984 C CA . GLN A 1 126 ? -22.593 -12.502 30.040 1.00 89.06 126 GLN A CA 1
ATOM 985 C C . GLN A 1 126 ? -21.814 -12.166 31.317 1.00 89.06 126 GLN A C 1
ATOM 987 O O . GLN A 1 126 ? -22.342 -11.425 32.151 1.00 89.06 126 GLN A O 1
ATOM 992 N N . PRO A 1 127 ? -20.584 -12.675 31.492 1.00 92.81 127 PRO A N 1
ATOM 993 C CA . PRO A 1 127 ? -19.780 -12.341 32.658 1.00 92.81 127 PRO A CA 1
ATOM 994 C C . PRO A 1 127 ? -19.508 -10.839 32.762 1.00 92.81 127 PRO A C 1
ATOM 996 O O . PRO A 1 127 ? -19.342 -10.162 31.748 1.00 92.81 127 PRO A O 1
ATOM 999 N N . VAL A 1 128 ? -19.436 -10.318 33.986 1.00 93.19 128 VAL A N 1
ATOM 1000 C CA . VAL A 1 128 ? -19.240 -8.883 34.248 1.00 93.19 128 VAL A CA 1
ATOM 1001 C C . VAL A 1 128 ? -18.045 -8.615 35.158 1.00 93.19 128 VAL A C 1
ATOM 1003 O O . VAL A 1 128 ? -17.800 -9.330 36.128 1.00 93.19 128 VAL A O 1
ATOM 1006 N N . GLU A 1 129 ? -17.313 -7.549 34.866 1.00 92.12 129 GLU A N 1
ATOM 1007 C CA . GLU A 1 129 ? -16.220 -7.016 35.677 1.00 92.12 129 GLU A CA 1
ATOM 1008 C C . GLU A 1 129 ? -16.793 -5.936 36.608 1.00 92.12 129 GLU A C 1
ATOM 1010 O O . GLU A 1 129 ? -17.082 -4.814 36.189 1.00 92.12 129 GLU A O 1
ATOM 1015 N N . ILE A 1 130 ? -17.030 -6.294 37.874 1.00 93.69 130 ILE A N 1
ATOM 1016 C CA . ILE A 1 130 ? -17.742 -5.438 38.835 1.00 93.69 130 ILE A CA 1
ATOM 1017 C C . ILE A 1 130 ? -16.783 -4.475 39.545 1.00 93.69 130 ILE A C 1
ATOM 1019 O O . ILE A 1 130 ? -15.754 -4.877 40.089 1.00 93.69 130 ILE A O 1
ATOM 1023 N N . THR A 1 131 ? -17.167 -3.200 39.628 1.00 92.38 131 THR A N 1
ATOM 1024 C CA . THR A 1 131 ? -16.383 -2.134 40.267 1.00 92.38 131 THR A CA 1
ATOM 1025 C C . THR A 1 131 ? -16.945 -1.688 41.618 1.00 92.38 131 THR A C 1
ATOM 1027 O O . THR A 1 131 ? -16.162 -1.353 42.510 1.00 92.38 131 THR A O 1
ATOM 1030 N N . ARG A 1 132 ? -18.277 -1.644 41.779 1.00 93.81 132 ARG A N 1
ATOM 1031 C CA . ARG A 1 132 ? -18.969 -1.240 43.018 1.00 93.81 132 ARG A CA 1
ATOM 1032 C C . ARG A 1 132 ? -20.431 -1.690 43.033 1.00 93.81 132 ARG A C 1
ATOM 1034 O O . ARG A 1 132 ? -21.054 -1.861 41.987 1.00 93.81 132 ARG A O 1
ATOM 1041 N N . PHE A 1 133 ? -21.000 -1.755 44.228 1.00 96.75 133 PHE A N 1
ATOM 1042 C CA . PHE A 1 133 ? -22.411 -2.035 44.474 1.00 96.75 133 PHE A CA 1
ATOM 1043 C C . PHE A 1 133 ? -23.063 -0.854 45.189 1.00 96.75 133 PHE A C 1
ATOM 1045 O O . PHE A 1 133 ? -22.482 -0.329 46.144 1.00 96.75 133 PHE A O 1
ATOM 1052 N N . LEU A 1 134 ? -24.272 -0.476 44.773 1.00 96.12 134 LEU A N 1
ATOM 1053 C CA . LEU A 1 134 ? -25.173 0.361 45.563 1.00 96.12 134 LEU A CA 1
ATOM 1054 C C . LEU A 1 134 ? -26.491 -0.380 45.772 1.00 96.12 134 LEU A C 1
ATOM 1056 O O . LEU A 1 134 ? -27.059 -0.914 44.826 1.00 96.12 134 LEU A O 1
ATOM 1060 N N . THR A 1 135 ? -26.992 -0.386 46.998 1.00 95.81 135 THR A N 1
ATOM 1061 C CA . THR A 1 135 ? -28.282 -0.993 47.330 1.00 95.81 135 THR A CA 1
ATOM 1062 C C . THR A 1 135 ? -29.164 0.049 47.995 1.00 95.81 135 THR A C 1
ATOM 1064 O O . THR A 1 135 ? -28.854 0.526 49.091 1.00 95.81 135 THR A O 1
ATOM 1067 N N . GLU A 1 136 ? -30.251 0.409 47.326 1.00 93.94 136 GLU A N 1
ATOM 1068 C CA . GLU A 1 136 ? -31.288 1.286 47.847 1.00 93.94 136 GLU A CA 1
ATOM 1069 C C . GLU A 1 136 ? -32.161 0.525 48.835 1.00 93.94 136 GLU A C 1
ATOM 1071 O O . GLU A 1 136 ? -32.739 -0.528 48.545 1.00 93.94 136 GLU A O 1
ATOM 1076 N N . ASN A 1 137 ? -32.241 1.097 50.026 1.00 91.94 137 ASN A N 1
ATOM 1077 C CA . ASN A 1 137 ? -33.087 0.625 51.097 1.00 91.94 137 ASN A CA 1
ATOM 1078 C C . ASN A 1 137 ? -34.487 1.236 50.964 1.00 91.94 137 ASN A C 1
ATOM 1080 O O . ASN A 1 137 ? -34.711 2.215 50.243 1.00 91.94 137 ASN A O 1
ATOM 1084 N N . ARG A 1 138 ? -35.434 0.704 51.733 1.00 88.56 138 ARG A N 1
ATOM 1085 C CA . ARG A 1 138 ? -36.753 1.314 51.886 1.00 88.56 138 ARG A CA 1
ATOM 1086 C C . ARG A 1 138 ? -36.655 2.751 52.391 1.00 88.56 138 ARG A C 1
ATOM 1088 O O . ARG A 1 138 ? -35.763 3.117 53.160 1.00 88.56 138 ARG A O 1
ATOM 1095 N N . ARG A 1 139 ? -37.624 3.576 51.991 1.00 85.94 139 ARG A N 1
ATOM 1096 C CA . ARG A 1 139 ? -37.696 4.997 52.376 1.00 85.94 139 ARG A CA 1
ATOM 1097 C C . ARG A 1 139 ? -38.837 5.328 53.335 1.00 85.94 139 ARG A C 1
ATOM 1099 O O . ARG A 1 139 ? -38.810 6.402 53.925 1.00 85.94 139 ARG A O 1
ATOM 1106 N N . ASP A 1 140 ? -39.784 4.416 53.511 1.00 81.00 140 ASP A N 1
ATOM 1107 C CA . ASP A 1 140 ? -41.024 4.611 54.264 1.00 81.00 140 ASP A CA 1
ATOM 1108 C C . ASP A 1 140 ? -41.010 3.960 55.657 1.00 81.00 140 ASP A C 1
ATOM 1110 O O . ASP A 1 140 ? -41.440 4.584 56.620 1.00 81.00 140 ASP A O 1
ATOM 1114 N N . CYS A 1 141 ? -40.476 2.745 55.798 1.00 83.44 141 CYS A N 1
ATOM 1115 C CA . CYS A 1 141 ? -40.263 2.090 57.093 1.00 83.44 141 CYS A CA 1
ATOM 1116 C C . CYS A 1 141 ? -39.175 1.023 56.998 1.00 83.44 141 CYS A C 1
ATOM 1118 O O . CYS A 1 141 ? -38.734 0.663 55.901 1.00 83.44 141 CYS A O 1
ATOM 1120 N N . CYS A 1 142 ? -38.870 0.424 58.147 1.00 87.31 142 CYS A N 1
ATOM 1121 C CA . CYS A 1 142 ? -38.307 -0.914 58.221 1.00 87.31 142 CYS A CA 1
ATOM 1122 C C . CYS A 1 142 ? -36.890 -1.028 57.627 1.00 87.31 142 CYS A C 1
ATOM 1124 O O . CYS A 1 142 ? -36.484 -2.066 57.097 1.00 87.31 142 CYS A O 1
ATOM 1126 N N . GLN A 1 143 ? -36.155 0.086 57.638 1.00 89.25 143 GLN A N 1
ATOM 1127 C CA . GLN A 1 143 ? -34.837 0.221 57.025 1.00 89.25 143 GLN A CA 1
ATOM 1128 C C . GLN A 1 143 ? -33.773 -0.607 57.758 1.00 89.25 143 GLN A C 1
ATOM 1130 O O . GLN A 1 143 ? -32.718 -0.910 57.198 1.00 89.25 143 GLN A O 1
ATOM 1135 N N . GLU A 1 144 ? -34.037 -0.981 59.007 1.00 90.69 144 GLU A N 1
ATOM 1136 C CA . GLU A 1 144 ? -33.193 -1.845 59.826 1.00 90.69 144 GLU A CA 1
ATOM 1137 C C . GLU A 1 144 ? -33.061 -3.271 59.284 1.00 90.69 144 GLU A C 1
ATOM 1139 O O . GLU A 1 144 ? -32.037 -3.903 59.543 1.00 90.69 144 GLU A O 1
ATOM 1144 N N . ARG A 1 145 ? -34.019 -3.747 58.474 1.00 91.44 145 ARG A N 1
ATOM 1145 C CA . ARG A 1 145 ? -33.997 -5.091 57.867 1.00 91.44 145 ARG A CA 1
ATOM 1146 C C . ARG A 1 145 ? -32.783 -5.339 56.973 1.00 91.44 145 ARG A C 1
ATOM 1148 O O . ARG A 1 145 ? -32.303 -6.465 56.887 1.00 91.44 145 ARG A O 1
ATOM 1155 N N . LEU A 1 146 ? -32.267 -4.291 56.326 1.00 92.69 146 LEU A N 1
ATOM 1156 C CA . LEU A 1 146 ? -31.106 -4.372 55.434 1.00 92.69 146 LEU A CA 1
ATOM 1157 C C . LEU A 1 146 ? -29.773 -4.164 56.175 1.00 92.69 146 LEU A C 1
ATOM 1159 O O . LEU A 1 146 ? -28.730 -4.000 55.555 1.00 92.69 146 LEU A O 1
ATOM 1163 N N . LYS A 1 147 ? -29.742 -4.150 57.509 1.00 92.88 147 LYS A N 1
ATOM 1164 C CA . LYS A 1 147 ? -28.469 -4.067 58.238 1.00 92.88 147 LYS A CA 1
ATOM 1165 C C . LYS A 1 147 ? -27.663 -5.359 58.122 1.00 92.88 147 LYS A C 1
ATOM 1167 O O . LYS A 1 147 ? -28.211 -6.454 58.208 1.00 92.88 147 LYS A O 1
ATOM 1172 N N . ASN A 1 148 ? -26.335 -5.232 58.042 1.00 93.19 148 ASN A N 1
ATOM 1173 C CA 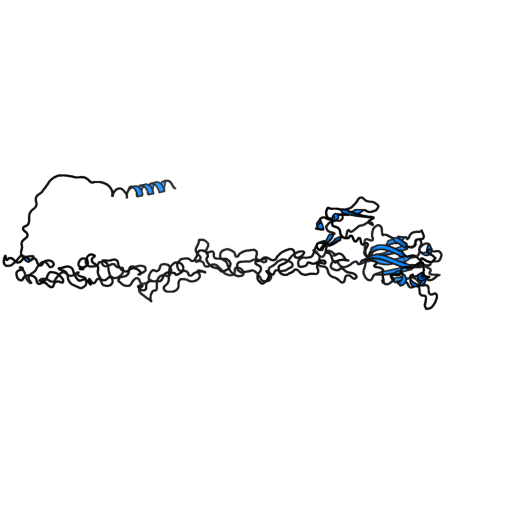. ASN A 1 148 ? -25.396 -6.365 58.064 1.00 93.19 148 ASN A CA 1
ATOM 1174 C C . ASN A 1 148 ? -25.676 -7.463 57.020 1.00 93.19 148 ASN A C 1
ATOM 1176 O O . ASN A 1 148 ? -25.260 -8.605 57.217 1.00 93.19 148 ASN A O 1
ATOM 1180 N N . PHE A 1 149 ? -26.375 -7.140 55.928 1.00 95.44 149 PHE A N 1
ATOM 1181 C CA . PHE A 1 149 ? -26.609 -8.089 54.842 1.00 95.44 149 PHE A CA 1
ATOM 1182 C C . PHE A 1 149 ? -25.285 -8.624 54.293 1.00 95.44 149 PHE A C 1
ATOM 1184 O O . PHE A 1 149 ? -24.256 -7.938 54.338 1.00 95.44 149 PHE A O 1
ATOM 1191 N N . SER A 1 150 ? -25.317 -9.842 53.763 1.00 96.62 150 SER A N 1
ATOM 1192 C CA . SER A 1 150 ? -24.166 -10.416 53.067 1.00 96.62 150 SER A CA 1
ATOM 1193 C C . SER A 1 150 ? -24.381 -10.302 51.566 1.00 96.62 150 SER A C 1
ATOM 1195 O O . SER A 1 150 ? -25.438 -10.666 51.060 1.00 96.62 150 SER A O 1
ATOM 1197 N N . LEU A 1 151 ? -23.383 -9.777 50.863 1.00 97.44 151 LEU A N 1
ATOM 1198 C CA . LEU A 1 151 ? -23.340 -9.686 49.410 1.00 97.44 151 LEU A CA 1
ATOM 1199 C C . LEU A 1 151 ? -22.260 -10.637 48.918 1.00 97.44 151 LEU A C 1
ATOM 1201 O O . LEU A 1 151 ? -21.074 -10.387 49.125 1.00 97.44 151 LEU A O 1
ATOM 1205 N N . THR A 1 152 ? -22.665 -11.716 48.268 1.00 97.12 152 THR A N 1
ATOM 1206 C CA . THR A 1 152 ? -21.770 -12.744 47.745 1.00 97.12 152 THR A CA 1
ATOM 1207 C C . THR A 1 152 ? -21.709 -12.660 46.226 1.00 97.12 152 THR A C 1
ATOM 1209 O O . THR A 1 152 ? -22.739 -12.683 45.554 1.00 97.12 152 THR A O 1
ATOM 1212 N N . VAL A 1 153 ? -20.499 -12.574 45.679 1.00 96.19 153 VAL A N 1
ATOM 1213 C CA . VAL A 1 153 ? -20.239 -12.633 44.235 1.00 96.19 153 VAL A CA 1
ATOM 1214 C C . VAL A 1 153 ? -19.747 -14.024 43.850 1.00 96.19 153 VAL A C 1
ATOM 1216 O O . VAL A 1 153 ? -18.958 -14.627 44.582 1.00 96.19 153 VAL A O 1
ATOM 1219 N N . TYR A 1 154 ? -20.199 -14.512 42.698 1.00 95.00 154 TYR A N 1
ATOM 1220 C CA . TYR A 1 154 ? -19.846 -15.820 42.150 1.00 95.00 154 TYR A CA 1
ATOM 1221 C C . TYR A 1 154 ? -19.061 -15.625 40.844 1.00 95.00 154 TYR A C 1
ATOM 1223 O O . TYR A 1 154 ? -19.647 -15.217 39.833 1.00 95.00 154 TYR A O 1
ATOM 1231 N N . PRO A 1 155 ? -17.733 -15.832 40.867 1.00 92.75 155 PRO A N 1
ATOM 1232 C CA . PRO A 1 155 ? -16.894 -15.769 39.673 1.00 92.75 155 PRO A CA 1
ATOM 1233 C C . PRO A 1 155 ? -17.278 -16.820 38.621 1.00 92.75 155 PRO A C 1
ATOM 1235 O O . PRO A 1 155 ? -17.844 -17.853 38.958 1.00 92.75 155 PRO A O 1
ATOM 1238 N N . VAL A 1 156 ? -16.920 -16.580 37.355 1.00 89.38 156 VAL A N 1
ATOM 1239 C CA . VAL A 1 156 ? -17.105 -17.540 36.244 1.00 89.38 156 VAL A CA 1
ATOM 1240 C C . VAL A 1 156 ? -16.365 -18.849 36.492 1.00 89.38 156 VAL A C 1
ATOM 1242 O O . VAL A 1 156 ? -16.858 -19.917 36.155 1.00 89.38 156 VAL A O 1
ATOM 1245 N N . ASN A 1 157 ? -15.134 -18.754 36.991 1.00 82.19 157 ASN A N 1
ATOM 1246 C CA . ASN A 1 157 ? -14.274 -19.909 37.165 1.00 82.19 157 ASN A CA 1
ATOM 1247 C C . ASN A 1 157 ? -14.481 -20.479 38.572 1.00 82.19 157 ASN A C 1
ATOM 1249 O O . ASN A 1 157 ? -14.103 -19.837 39.553 1.00 82.19 157 ASN A O 1
ATOM 1253 N N . ASP A 1 158 ? -15.034 -21.693 38.642 1.00 74.69 158 ASP A N 1
ATOM 1254 C CA . ASP A 1 158 ? -15.348 -22.420 39.881 1.00 74.69 158 ASP A CA 1
ATOM 1255 C C . ASP A 1 158 ? -14.124 -22.677 40.778 1.00 74.69 158 ASP A C 1
ATOM 1257 O O . ASP A 1 158 ? -14.266 -22.980 41.965 1.00 74.69 158 ASP A O 1
ATOM 1261 N N . LEU A 1 159 ? -12.903 -22.526 40.244 1.00 77.19 159 LEU A N 1
ATOM 1262 C CA . LEU A 1 159 ? -11.672 -22.547 41.041 1.00 77.19 159 LEU A CA 1
ATOM 1263 C C . LEU A 1 159 ? -11.587 -21.359 42.013 1.00 77.19 159 LEU A C 1
ATOM 1265 O O . LEU A 1 159 ? -10.909 -21.453 43.040 1.00 77.19 159 LEU A O 1
ATOM 1269 N N . TYR A 1 160 ? -12.264 -20.244 41.721 1.00 80.19 160 TYR A N 1
ATOM 1270 C CA . TYR A 1 160 ? -12.358 -19.108 42.631 1.00 80.19 160 TYR A CA 1
ATOM 1271 C C . TYR A 1 160 ? -13.551 -19.273 43.572 1.00 80.19 160 TYR A C 1
ATOM 1273 O O . TYR A 1 160 ? -14.702 -19.389 43.157 1.00 80.19 160 TYR A O 1
ATOM 1281 N N . LYS A 1 161 ? -13.278 -19.226 44.879 1.00 87.75 161 LYS A N 1
ATOM 1282 C CA . LYS A 1 161 ? -14.329 -19.273 45.901 1.00 87.75 161 LYS A CA 1
ATOM 1283 C C . LYS A 1 161 ? -15.231 -18.032 45.812 1.00 87.75 161 LYS A C 1
ATOM 1285 O O . LYS A 1 161 ? -14.711 -16.938 45.574 1.00 87.75 161 LYS A O 1
ATOM 1290 N N . PRO A 1 162 ? -16.543 -18.160 46.092 1.00 93.12 162 PRO A N 1
ATOM 1291 C CA . PRO A 1 162 ? -17.429 -17.008 46.202 1.00 93.12 162 PRO A CA 1
ATOM 1292 C C . PRO A 1 162 ? -16.910 -16.004 47.234 1.00 93.12 162 PRO A C 1
ATOM 1294 O O . PRO A 1 162 ? -16.540 -16.377 48.352 1.00 93.12 162 PRO A O 1
ATOM 1297 N N . ILE A 1 163 ? -16.891 -14.723 46.871 1.00 94.00 163 ILE A N 1
ATOM 1298 C CA . ILE A 1 163 ? -16.362 -13.657 47.729 1.00 94.00 163 ILE A CA 1
ATOM 1299 C C . ILE A 1 163 ? -17.542 -12.963 48.396 1.00 94.00 163 ILE A C 1
ATOM 1301 O O . ILE A 1 163 ? -18.473 -12.540 47.717 1.00 94.00 163 ILE A O 1
ATOM 1305 N N . THR A 1 164 ? -17.518 -12.854 49.725 1.00 95.56 164 THR A N 1
ATOM 1306 C CA . THR A 1 164 ? -18.616 -12.253 50.491 1.00 95.56 164 THR A CA 1
ATOM 1307 C C . THR A 1 164 ? -18.189 -10.947 51.140 1.00 95.56 164 THR A C 1
ATOM 1309 O O . THR A 1 164 ? -17.223 -10.897 51.900 1.00 95.56 164 THR A O 1
ATOM 1312 N N . TYR A 1 165 ? -18.964 -9.903 50.882 1.00 95.69 165 TYR A N 1
ATOM 1313 C CA . TYR A 1 165 ? -18.863 -8.590 51.497 1.00 95.69 165 TYR A CA 1
ATOM 1314 C C . TYR A 1 165 ? -20.014 -8.397 52.486 1.00 95.69 165 TYR A C 1
ATOM 1316 O O . TYR A 1 165 ? -21.084 -8.983 52.325 1.00 95.69 165 TYR A O 1
ATOM 1324 N N . ARG A 1 166 ? -19.815 -7.558 53.506 1.00 94.38 166 ARG A N 1
ATOM 1325 C CA . ARG A 1 166 ? -20.878 -7.194 54.454 1.00 94.38 166 ARG A CA 1
ATOM 1326 C C . ARG A 1 166 ? -21.329 -5.758 54.252 1.00 94.38 166 ARG A C 1
ATOM 1328 O O . ARG A 1 166 ? -20.505 -4.852 54.124 1.00 94.38 166 ARG A O 1
ATOM 1335 N N . GLY A 1 167 ? -22.642 -5.563 54.281 1.00 92.62 167 GLY A N 1
ATOM 1336 C CA . GLY A 1 167 ? -23.254 -4.251 54.422 1.00 92.62 167 GLY A CA 1
ATOM 1337 C C . GLY A 1 167 ? -22.962 -3.622 55.784 1.00 92.62 167 GLY A C 1
ATOM 1338 O O . GLY A 1 167 ? -22.563 -4.293 56.732 1.00 92.62 167 GLY A O 1
ATOM 1339 N N . SER A 1 168 ? -23.186 -2.311 55.889 1.00 93.38 168 SER A N 1
ATOM 1340 C CA . SER A 1 168 ? -23.033 -1.587 57.156 1.00 93.38 168 SER A CA 1
ATOM 1341 C C . SER A 1 168 ? -24.042 -2.079 58.204 1.00 93.38 168 SER A C 1
ATOM 1343 O O . SER A 1 168 ? -25.189 -2.407 57.902 1.00 93.38 168 SER A O 1
ATOM 1345 N N . ASP A 1 169 ? -23.621 -2.058 59.461 1.00 92.56 169 ASP A N 1
ATOM 1346 C CA . ASP A 1 169 ? -24.444 -2.276 60.653 1.00 92.56 169 ASP A CA 1
ATOM 1347 C C . ASP A 1 169 ? -25.361 -1.085 60.987 1.00 92.56 169 ASP A C 1
ATOM 1349 O O . ASP A 1 169 ? -26.337 -1.217 61.732 1.00 92.56 169 ASP A O 1
ATOM 1353 N N . LYS A 1 170 ? -25.059 0.092 60.434 1.00 93.25 170 LYS A N 1
ATOM 1354 C CA . LYS A 1 170 ? -25.873 1.301 60.556 1.00 93.25 170 LYS A CA 1
ATOM 1355 C C . LYS A 1 170 ? -26.969 1.302 59.502 1.00 93.25 170 LYS A C 1
ATOM 1357 O O . LYS A 1 170 ? -26.738 0.932 58.351 1.00 93.25 170 LYS A O 1
ATOM 1362 N N . VAL A 1 171 ? -28.153 1.763 59.900 1.00 92.06 171 VAL A N 1
ATOM 1363 C CA . VAL A 1 171 ? -29.262 2.004 58.974 1.00 92.06 171 VAL A CA 1
ATOM 1364 C C . VAL A 1 171 ? -28.842 3.092 57.996 1.00 92.06 171 VAL A C 1
ATOM 1366 O O . VAL A 1 171 ? -28.464 4.191 58.410 1.00 92.06 171 VAL A O 1
ATOM 1369 N N . LYS A 1 172 ? -28.890 2.782 56.702 1.00 93.19 172 LYS A N 1
ATOM 1370 C CA . LYS A 1 172 ? -28.596 3.740 55.638 1.00 93.19 172 LYS A CA 1
ATOM 1371 C C . LYS A 1 172 ? -29.712 3.735 54.596 1.00 93.19 172 LYS A C 1
ATOM 1373 O O . LYS A 1 172 ? -30.272 2.673 54.323 1.00 93.19 172 LYS A O 1
ATOM 1378 N N . PRO A 1 173 ? -30.018 4.900 53.997 1.00 91.00 173 PRO A N 1
ATOM 1379 C CA . PRO A 1 173 ? -30.904 4.967 52.839 1.00 91.00 173 PRO A CA 1
ATOM 1380 C C . PRO A 1 173 ? -30.326 4.223 51.631 1.00 91.00 173 PRO A C 1
ATOM 1382 O O . PRO A 1 173 ? -31.063 3.574 50.901 1.00 91.00 173 PRO A O 1
ATOM 1385 N N . THR A 1 174 ? -29.004 4.288 51.469 1.00 94.06 174 THR A N 1
ATOM 1386 C CA . THR A 1 174 ? -28.262 3.619 50.404 1.00 94.06 174 THR A CA 1
ATOM 1387 C C . THR A 1 174 ? -27.028 2.973 51.016 1.00 94.06 174 THR A C 1
ATOM 1389 O O . THR A 1 174 ? -26.241 3.632 51.707 1.00 94.06 174 THR A O 1
ATOM 1392 N N . TYR A 1 175 ? -26.845 1.683 50.770 1.00 96.19 175 TYR A N 1
ATOM 1393 C CA . TYR A 1 175 ? -25.635 0.959 51.135 1.00 96.19 175 TYR A CA 1
ATOM 1394 C C . TYR A 1 175 ? -24.673 0.964 49.956 1.00 96.19 175 TYR A C 1
ATOM 1396 O O . TYR A 1 175 ? -25.070 0.665 48.838 1.00 96.19 175 TYR A O 1
ATOM 1404 N N . SER A 1 176 ? -23.411 1.306 50.207 1.00 95.25 176 SER A N 1
ATOM 1405 C CA . SER A 1 176 ? -22.346 1.278 49.206 1.00 95.25 176 SER A CA 1
ATOM 1406 C C . SER A 1 176 ? -21.296 0.264 49.627 1.00 95.25 176 SER A C 1
ATOM 1408 O O . SER A 1 176 ? -20.795 0.327 50.754 1.00 95.25 176 SER A O 1
ATOM 1410 N N . VAL A 1 177 ? -20.992 -0.670 48.731 1.00 95.06 177 VAL A N 1
ATOM 1411 C CA . VAL A 1 177 ? -19.948 -1.680 48.910 1.00 95.06 177 VAL A CA 1
ATOM 1412 C C . VAL A 1 177 ? -18.993 -1.561 47.732 1.00 95.06 177 VAL A C 1
ATOM 1414 O O . VAL A 1 177 ? -19.382 -1.726 46.578 1.00 95.06 177 VAL A O 1
ATOM 1417 N N . VAL A 1 178 ? -17.731 -1.265 48.027 1.00 93.38 178 VAL A N 1
ATOM 1418 C CA . VAL A 1 178 ? -16.664 -1.191 47.028 1.00 93.38 178 VAL A CA 1
ATOM 1419 C C . VAL A 1 178 ? -15.682 -2.324 47.324 1.00 93.38 178 VAL A C 1
ATOM 1421 O O . VAL A 1 178 ? -15.047 -2.284 48.381 1.00 93.38 178 VAL A O 1
ATOM 1424 N N . PRO A 1 179 ? -15.573 -3.339 46.448 1.00 92.94 179 PRO A N 1
ATOM 1425 C CA . PRO A 1 179 ? -14.599 -4.414 46.596 1.00 92.94 179 PRO A CA 1
ATOM 1426 C C . PRO A 1 179 ? -13.176 -3.891 46.814 1.00 92.94 179 PRO A C 1
ATOM 1428 O O . PRO A 1 179 ? -12.697 -3.051 46.055 1.00 92.94 179 PRO A O 1
ATOM 1431 N N . SER A 1 180 ? -12.507 -4.387 47.854 1.00 90.50 180 SER A N 1
ATOM 1432 C CA . SER A 1 180 ? -11.108 -4.079 48.155 1.00 90.50 180 SER A CA 1
ATOM 1433 C C . SER A 1 180 ? -10.436 -5.315 48.773 1.00 90.50 180 SER A C 1
ATOM 1435 O O . SER A 1 180 ? -10.775 -5.641 49.913 1.00 90.50 180 SER A O 1
ATOM 1437 N N . PRO A 1 181 ? -9.508 -5.999 48.075 1.00 89.81 181 PRO A N 1
ATOM 1438 C CA . PRO A 1 181 ? -9.079 -5.774 46.685 1.00 89.81 181 PRO A CA 1
ATOM 1439 C C . PRO A 1 181 ? -10.231 -5.887 45.674 1.00 89.81 181 PRO A C 1
ATOM 1441 O O . PRO A 1 181 ? -11.297 -6.430 45.986 1.00 89.81 181 PRO A O 1
ATOM 1444 N N . ARG A 1 182 ? -10.036 -5.355 44.462 1.00 89.75 182 ARG A N 1
ATOM 1445 C CA . ARG A 1 182 ? -11.000 -5.521 43.368 1.00 89.75 182 ARG A CA 1
ATOM 1446 C C . ARG A 1 182 ? -11.175 -6.999 43.026 1.00 89.75 182 ARG A C 1
ATOM 1448 O O . ARG A 1 182 ? -10.280 -7.817 43.220 1.00 89.75 182 ARG A O 1
ATOM 1455 N N . ILE A 1 183 ? -12.350 -7.330 42.500 1.00 90.56 183 ILE A N 1
ATOM 1456 C CA . ILE A 1 183 ? -12.657 -8.685 42.049 1.00 90.56 183 ILE A CA 1
ATOM 1457 C C . ILE A 1 183 ? -11.813 -8.960 40.799 1.00 90.56 183 ILE A C 1
ATOM 1459 O O . ILE A 1 183 ? -11.929 -8.249 39.806 1.00 90.56 183 ILE A O 1
ATOM 1463 N N . SER A 1 184 ? -10.950 -9.972 40.862 1.00 85.62 184 SER A N 1
ATOM 1464 C CA . SER A 1 184 ? -9.961 -10.282 39.820 1.00 85.62 184 SER A CA 1
ATOM 1465 C C . SER A 1 184 ? -10.483 -11.180 38.695 1.00 85.62 184 SER A C 1
ATOM 1467 O O . SER A 1 184 ? -9.752 -11.466 37.752 1.00 85.62 184 SER A O 1
ATOM 1469 N N . SER A 1 185 ? -11.728 -11.648 38.789 1.00 89.38 185 SER A N 1
ATOM 1470 C CA . SER A 1 185 ? -12.340 -12.561 37.824 1.00 89.38 185 SER A CA 1
ATOM 1471 C C . SER A 1 185 ? -13.745 -12.081 37.446 1.00 89.38 185 SER A C 1
ATOM 1473 O O . SER A 1 185 ? -14.459 -11.580 38.320 1.00 89.38 185 SER A O 1
ATOM 1475 N N . PRO A 1 186 ? -14.170 -12.232 36.179 1.00 92.94 186 PRO A N 1
ATOM 1476 C CA . PRO A 1 186 ? -15.533 -11.909 35.778 1.00 92.94 186 PRO A CA 1
ATOM 1477 C C . PRO A 1 186 ? -16.570 -12.681 36.605 1.00 92.94 186 PRO A C 1
ATOM 1479 O O . PRO A 1 186 ? -16.355 -13.833 36.982 1.00 92.94 186 PRO A O 1
ATOM 1482 N N . VAL A 1 187 ? -17.704 -12.045 36.880 1.00 94.94 187 VAL A N 1
ATOM 1483 C CA . VAL A 1 187 ? -18.776 -12.543 37.755 1.00 94.94 187 VAL A CA 1
ATOM 1484 C C . VAL A 1 187 ? -19.999 -12.905 36.918 1.00 94.94 187 VAL A C 1
ATOM 1486 O O . VAL A 1 187 ? -20.376 -12.157 36.021 1.00 94.94 187 VAL A O 1
ATOM 1489 N N . THR A 1 188 ? -20.641 -14.033 37.214 1.00 94.38 188 THR A N 1
ATOM 1490 C CA . THR A 1 188 ? -21.881 -14.479 36.540 1.00 94.38 188 THR A CA 1
ATOM 1491 C C . THR A 1 188 ? -23.120 -14.260 37.390 1.00 94.38 188 THR A C 1
ATOM 1493 O O . THR A 1 188 ? -24.229 -14.187 36.862 1.00 94.38 188 THR A O 1
ATOM 1496 N N . GLN A 1 189 ? -22.949 -14.133 38.704 1.00 95.62 189 GLN A N 1
ATOM 1497 C CA . GLN A 1 189 ? -24.059 -14.070 39.638 1.00 95.62 189 GLN A CA 1
ATOM 1498 C C . GLN A 1 189 ? -23.680 -13.303 40.902 1.00 95.62 189 GLN A C 1
ATOM 1500 O O . GLN A 1 189 ? -22.555 -13.381 41.403 1.00 95.62 189 GLN A O 1
ATOM 1505 N N . VAL A 1 190 ? -24.655 -12.576 41.442 1.00 97.75 190 VAL A N 1
ATOM 1506 C CA . VAL A 1 190 ? -24.548 -11.885 42.729 1.00 97.75 190 VAL A CA 1
ATOM 1507 C C . VAL A 1 190 ? -25.745 -12.261 43.580 1.00 97.75 190 VAL A C 1
ATOM 1509 O O . VAL A 1 190 ? -26.883 -12.194 43.121 1.00 97.75 190 VAL A O 1
ATOM 1512 N N . LYS A 1 191 ? -25.484 -12.654 44.826 1.00 97.75 191 LYS A N 1
ATOM 1513 C CA . LYS A 1 191 ? -26.496 -13.028 45.811 1.00 97.75 191 LYS A CA 1
ATOM 1514 C C . LYS A 1 191 ? -26.425 -12.094 47.007 1.00 97.75 191 LYS A C 1
ATOM 1516 O O . LYS A 1 191 ? -25.347 -11.846 47.540 1.00 97.75 191 LYS A O 1
ATOM 1521 N N . ILE A 1 192 ? -27.576 -11.613 47.447 1.00 98.00 192 ILE A N 1
ATOM 1522 C CA . ILE A 1 192 ? -27.742 -10.881 48.695 1.00 98.00 192 ILE A CA 1
ATOM 1523 C C . ILE A 1 192 ? -28.539 -11.768 49.642 1.00 98.00 192 ILE A C 1
ATOM 1525 O O . ILE A 1 192 ? -29.638 -12.211 49.315 1.00 98.00 192 ILE A O 1
ATOM 1529 N N . THR A 1 193 ? -27.985 -12.038 50.816 1.00 95.81 193 THR A N 1
ATOM 1530 C CA . THR A 1 193 ? -28.707 -12.695 51.907 1.00 95.81 193 THR A CA 1
ATOM 1531 C C . THR A 1 193 ? -28.900 -11.711 53.038 1.00 95.81 193 THR A C 1
ATOM 1533 O O . THR A 1 193 ? -28.113 -10.774 53.218 1.00 95.81 193 THR A O 1
ATOM 1536 N N . GLU A 1 194 ? -29.940 -11.936 53.828 1.00 90.50 194 GLU A N 1
ATOM 1537 C CA . GLU A 1 194 ? -30.163 -11.108 55.000 1.00 90.50 194 GLU A CA 1
ATOM 1538 C C . GLU A 1 194 ? -29.000 -11.148 56.001 1.00 90.50 194 GLU A C 1
ATOM 1540 O O . GLU A 1 194 ? -28.144 -12.039 55.988 1.00 90.50 194 GLU A O 1
ATOM 1545 N N . GLY A 1 195 ? -28.964 -10.119 56.844 1.00 84.25 195 GLY A N 1
ATOM 1546 C CA . GLY A 1 195 ? -28.002 -9.974 57.922 1.00 84.25 195 GLY A CA 1
ATOM 1547 C C . GLY A 1 195 ? -28.634 -10.217 59.285 1.00 84.25 195 GLY A C 1
ATOM 1548 O O . GLY A 1 195 ? -29.303 -11.217 59.524 1.00 84.25 195 GLY A O 1
ATOM 1549 N N . LEU A 1 196 ? -28.430 -9.261 60.193 1.00 74.56 196 LEU A N 1
ATOM 1550 C CA . LEU A 1 196 ? -29.067 -9.263 61.510 1.00 74.56 196 LEU A CA 1
ATOM 1551 C C . LEU A 1 196 ? -30.492 -8.720 61.393 1.00 74.56 196 LEU A C 1
ATOM 1553 O O . LEU A 1 196 ? -30.751 -7.572 61.756 1.00 74.56 196 LEU A O 1
ATOM 1557 N N . ASN A 1 197 ? -31.396 -9.548 60.875 1.00 76.94 197 ASN A N 1
ATOM 1558 C CA . ASN A 1 197 ? -32.814 -9.239 60.812 1.00 76.94 197 ASN A CA 1
ATOM 1559 C C . ASN A 1 197 ? -33.625 -10.223 61.681 1.00 76.94 197 ASN A C 1
ATOM 1561 O O . ASN A 1 197 ? -33.750 -11.392 61.313 1.00 76.94 197 ASN A O 1
ATOM 1565 N N . PRO A 1 198 ? -34.201 -9.786 62.818 1.00 76.00 198 PRO A N 1
ATOM 1566 C CA . PRO A 1 198 ? -35.019 -10.659 63.660 1.00 76.00 198 PRO A CA 1
ATOM 1567 C C . PRO A 1 198 ? -36.310 -11.119 62.968 1.00 76.00 198 PRO A C 1
ATOM 1569 O O . PRO A 1 198 ? -36.816 -12.190 63.289 1.00 76.00 198 PRO A O 1
ATOM 1572 N N . GLU A 1 199 ? -36.823 -10.343 62.011 1.00 82.12 199 GLU A N 1
ATOM 1573 C CA . GLU A 1 199 ? -38.042 -10.670 61.266 1.00 82.12 199 GLU A CA 1
ATOM 1574 C C . GLU A 1 199 ? -37.796 -11.648 60.114 1.00 82.12 199 GLU A C 1
ATOM 1576 O O . GLU A 1 199 ? -38.751 -12.159 59.544 1.00 82.12 199 GLU A O 1
ATOM 1581 N N . ARG A 1 200 ? -36.531 -11.919 59.779 1.00 87.06 200 ARG A N 1
ATOM 1582 C CA . ARG A 1 200 ? -36.124 -12.758 58.647 1.00 87.06 200 ARG A CA 1
ATOM 1583 C C . ARG A 1 200 ? -36.731 -12.342 57.303 1.00 87.06 200 ARG A C 1
ATOM 1585 O O . ARG A 1 200 ? -37.330 -13.138 56.583 1.00 87.06 200 ARG A O 1
ATOM 1592 N N . ILE A 1 201 ? -36.641 -11.053 56.986 1.00 90.19 201 ILE A N 1
ATOM 1593 C CA . ILE A 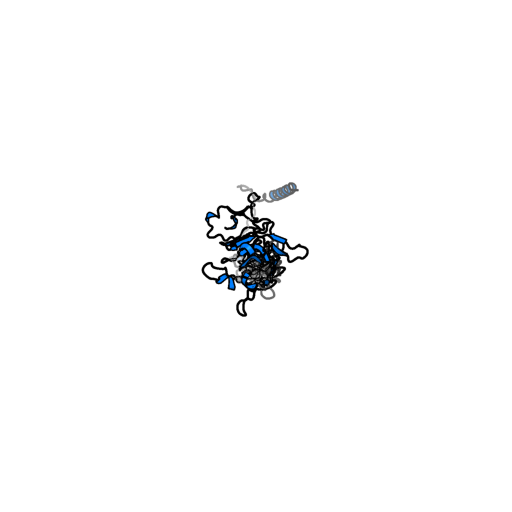1 201 ? -37.220 -10.459 55.777 1.00 90.19 201 ILE A CA 1
ATOM 1594 C C . ILE A 1 201 ? -36.138 -9.712 55.002 1.00 90.19 201 ILE A C 1
ATOM 1596 O O . ILE A 1 201 ? -35.609 -8.699 55.462 1.00 90.19 201 ILE A O 1
ATOM 1600 N N . LEU A 1 202 ? -35.873 -10.124 53.768 1.00 94.00 202 LEU A N 1
ATOM 1601 C CA . LEU A 1 202 ? -35.035 -9.348 52.869 1.00 94.00 202 LEU A CA 1
ATOM 1602 C C . LEU A 1 202 ? -35.912 -8.403 52.047 1.00 94.00 202 LEU A C 1
ATOM 1604 O O . LEU A 1 202 ? -36.855 -8.822 51.378 1.00 94.00 202 LEU A O 1
ATOM 1608 N N . THR A 1 203 ? -35.612 -7.108 52.112 1.00 92.19 203 THR A N 1
ATOM 1609 C CA . THR A 1 203 ? -36.248 -6.096 51.264 1.00 92.19 203 THR A CA 1
ATOM 1610 C C . THR A 1 203 ? -35.174 -5.295 50.546 1.00 92.19 203 THR A C 1
ATOM 1612 O O . THR A 1 203 ? -34.308 -4.712 51.198 1.00 92.19 203 THR A O 1
ATOM 1615 N N . LEU A 1 204 ? -35.235 -5.259 49.216 1.00 94.69 204 LEU A N 1
ATOM 1616 C CA . LEU A 1 204 ? -34.291 -4.521 48.374 1.00 94.69 204 LEU A CA 1
ATOM 1617 C C . LEU A 1 204 ? -35.083 -3.672 47.399 1.00 94.69 204 LEU A C 1
ATOM 1619 O O . LEU A 1 204 ? -35.894 -4.221 46.654 1.00 94.69 204 LEU A O 1
ATOM 1623 N N . CYS A 1 205 ? -34.862 -2.362 47.411 1.00 92.81 205 CYS A N 1
ATOM 1624 C CA . CYS A 1 205 ? -35.605 -1.469 46.535 1.00 92.81 205 CYS A CA 1
ATOM 1625 C C . CYS A 1 205 ? -34.957 -1.324 45.167 1.00 92.81 205 CYS A C 1
ATOM 1627 O O . CYS A 1 205 ? -35.611 -1.517 44.164 1.00 92.81 205 CYS A O 1
ATOM 1629 N N . GLU A 1 206 ? -33.653 -1.088 45.120 1.00 94.88 206 GLU A N 1
ATOM 1630 C CA . GLU A 1 206 ? -32.913 -1.117 43.860 1.00 94.88 206 GLU A CA 1
ATOM 1631 C C . GLU A 1 206 ? -31.479 -1.560 44.147 1.00 94.88 206 GLU A C 1
ATOM 1633 O O . GLU A 1 206 ? -30.857 -1.128 45.121 1.00 94.88 206 GLU A O 1
ATOM 1638 N N . VAL A 1 207 ? -30.950 -2.448 43.319 1.00 96.94 207 VAL A N 1
ATOM 1639 C CA . VAL A 1 207 ? -29.609 -3.013 43.412 1.00 96.94 207 VAL A CA 1
ATOM 1640 C C . VAL A 1 207 ? -28.854 -2.582 42.165 1.00 96.94 207 VAL A C 1
ATOM 1642 O O . VAL A 1 207 ? -28.965 -3.174 41.094 1.00 96.94 207 VAL A O 1
ATOM 1645 N N . PHE A 1 208 ? -28.028 -1.556 42.322 1.00 96.56 208 PHE A N 1
ATOM 1646 C CA . PHE A 1 208 ? -27.096 -1.134 41.294 1.00 96.56 208 PHE A CA 1
ATOM 1647 C C . PHE A 1 208 ? -25.806 -1.932 41.414 1.00 96.56 208 PHE A C 1
ATOM 1649 O O . PHE A 1 208 ? -25.087 -1.847 42.415 1.00 96.56 208 PHE A O 1
ATOM 1656 N N . ILE A 1 209 ? -25.464 -2.649 40.353 1.00 96.56 209 ILE A N 1
ATOM 1657 C CA . ILE A 1 209 ? -24.167 -3.307 40.220 1.00 96.56 209 ILE A CA 1
ATOM 1658 C C . ILE A 1 209 ? -23.436 -2.566 39.118 1.00 96.56 209 ILE A C 1
ATOM 1660 O O . ILE A 1 209 ? -23.824 -2.659 37.959 1.00 96.56 209 ILE A O 1
ATOM 1664 N N . PHE A 1 210 ? -22.424 -1.780 39.474 1.00 94.81 210 PHE A N 1
ATOM 1665 C CA . PHE A 1 210 ? -21.647 -1.034 38.493 1.00 94.81 210 PHE A CA 1
ATOM 1666 C C . PHE A 1 210 ? -20.478 -1.873 38.003 1.00 94.81 210 PHE A C 1
ATOM 1668 O O . PHE A 1 210 ? -19.761 -2.475 38.802 1.00 94.81 210 PHE A O 1
ATOM 1675 N N . GLY A 1 211 ? -20.289 -1.892 36.692 1.00 92.00 211 GLY A N 1
ATOM 1676 C CA . GLY A 1 211 ? -19.218 -2.635 36.054 1.00 92.00 211 GLY A CA 1
ATOM 1677 C C . GLY A 1 211 ? -19.321 -2.591 34.541 1.00 92.00 211 GLY A C 1
ATOM 1678 O O . GLY A 1 211 ? -20.123 -1.840 33.976 1.00 92.00 211 GLY A O 1
ATOM 1679 N N . GLU A 1 212 ? -18.518 -3.417 33.892 1.00 89.69 212 GLU A N 1
ATOM 1680 C CA . GLU A 1 212 ? -18.538 -3.599 32.444 1.00 89.69 212 GLU A CA 1
ATOM 1681 C C . GLU A 1 212 ? -18.764 -5.067 32.098 1.00 89.69 212 GLU A C 1
ATOM 1683 O O . GLU A 1 212 ? -18.493 -5.960 32.898 1.00 89.69 212 GLU A O 1
ATOM 1688 N N . ILE A 1 213 ? -19.311 -5.325 30.913 1.00 90.81 213 ILE A N 1
ATOM 1689 C CA . ILE A 1 213 ? -19.398 -6.694 30.409 1.00 90.81 213 ILE A CA 1
ATOM 1690 C C . ILE A 1 213 ? -18.002 -7.148 29.989 1.00 90.81 213 ILE A C 1
ATOM 1692 O O . ILE A 1 213 ? -17.259 -6.408 29.345 1.00 90.81 213 ILE A O 1
ATOM 1696 N N . HIS A 1 214 ? -17.667 -8.390 30.318 1.00 91.12 214 HIS A N 1
ATOM 1697 C CA . HIS A 1 214 ? -16.457 -9.038 29.850 1.00 91.12 214 HIS A CA 1
ATOM 1698 C C . HIS A 1 214 ? -16.637 -9.504 28.397 1.00 91.12 214 HIS A C 1
ATOM 1700 O O . HIS A 1 214 ? -17.193 -10.573 28.137 1.00 91.12 214 HIS A O 1
ATOM 1706 N N . CYS A 1 215 ? -16.199 -8.675 27.448 1.00 90.69 215 CYS A N 1
ATOM 1707 C CA . CYS A 1 215 ? -16.237 -8.996 26.022 1.00 90.69 215 CYS A CA 1
ATOM 1708 C C . CYS A 1 215 ? -15.003 -9.788 25.558 1.00 90.69 215 CYS A C 1
ATOM 1710 O O . CYS A 1 215 ? -13.915 -9.589 26.108 1.00 90.69 215 CYS A O 1
ATOM 1712 N N . PRO A 1 216 ? -15.144 -10.628 24.510 1.00 91.12 216 PRO A N 1
ATOM 1713 C CA . PRO A 1 216 ? -14.003 -11.149 23.755 1.00 91.12 216 PRO A CA 1
ATOM 1714 C C . PRO A 1 216 ? -13.086 -10.018 23.271 1.00 91.12 216 PRO A C 1
ATOM 1716 O O . PRO A 1 216 ? -13.558 -8.908 23.038 1.00 91.12 216 PRO A O 1
ATOM 1719 N N . SER A 1 217 ? -11.795 -10.298 23.069 1.00 90.38 217 SER A N 1
ATOM 1720 C CA . SER A 1 217 ? -10.791 -9.264 22.765 1.00 90.38 217 SER A CA 1
ATOM 1721 C C . SER A 1 217 ? -11.129 -8.383 21.555 1.00 90.38 217 SER A C 1
ATOM 1723 O O . SER A 1 217 ? -10.844 -7.192 21.573 1.00 90.38 217 SER A O 1
ATOM 1725 N N . ASN A 1 218 ? -11.768 -8.941 20.527 1.00 92.69 218 ASN A N 1
ATOM 1726 C CA . ASN A 1 218 ? -12.112 -8.238 19.290 1.00 92.69 218 ASN A CA 1
ATOM 1727 C C . ASN A 1 218 ? -13.538 -7.666 19.273 1.00 92.69 218 ASN A C 1
ATOM 1729 O O . ASN A 1 218 ? -14.051 -7.356 18.198 1.00 92.69 218 ASN A O 1
ATOM 1733 N N . ARG A 1 219 ? -14.220 -7.591 20.425 1.00 93.88 219 ARG A N 1
ATOM 1734 C CA . ARG A 1 219 ? -15.604 -7.116 20.496 1.00 93.88 219 ARG A CA 1
ATOM 1735 C C . ARG A 1 219 ? -15.821 -6.087 21.592 1.00 93.88 219 ARG A C 1
ATOM 1737 O O . ARG A 1 219 ? -15.237 -6.159 22.669 1.00 93.88 219 ARG A O 1
ATOM 1744 N N . TYR A 1 220 ? -16.746 -5.174 21.330 1.00 92.88 220 TYR A N 1
ATOM 1745 C CA . TYR A 1 220 ? -17.151 -4.127 22.260 1.00 92.88 220 TYR A CA 1
ATOM 1746 C C . TYR A 1 220 ? -18.650 -3.817 22.126 1.00 92.88 220 TYR A C 1
ATOM 1748 O O . TYR A 1 220 ? -19.353 -4.385 21.286 1.00 92.88 220 TYR A O 1
ATOM 1756 N N . GLY A 1 221 ? -19.163 -2.937 22.984 1.00 89.50 221 GLY A N 1
ATOM 1757 C CA . GLY A 1 221 ? -20.563 -2.524 22.991 1.00 89.50 221 GLY A CA 1
ATOM 1758 C C . GLY A 1 221 ? -21.356 -3.062 24.178 1.00 89.50 221 GLY A C 1
ATOM 1759 O O . GLY A 1 221 ? -20.833 -3.675 25.115 1.00 89.50 221 GLY A O 1
ATOM 1760 N N . LEU A 1 222 ? -22.665 -2.800 24.177 1.00 84.25 222 LEU A N 1
ATOM 1761 C CA . LEU A 1 222 ? -23.509 -3.117 25.328 1.00 84.25 222 LEU A CA 1
ATOM 1762 C C . LEU A 1 222 ? -23.760 -4.617 25.500 1.00 84.25 222 LEU A C 1
ATOM 1764 O O . LEU A 1 222 ? -24.152 -5.043 26.582 1.00 84.25 222 LEU A O 1
ATOM 1768 N N . ARG A 1 223 ? -23.553 -5.409 24.461 1.00 86.88 223 ARG A N 1
ATOM 1769 C CA . ARG A 1 223 ? -23.742 -6.861 24.407 1.00 86.88 223 ARG A CA 1
ATOM 1770 C C . ARG A 1 223 ? -22.593 -7.544 23.657 1.00 86.88 223 ARG A C 1
ATOM 1772 O O . ARG A 1 223 ? -22.755 -8.684 23.223 1.00 86.88 223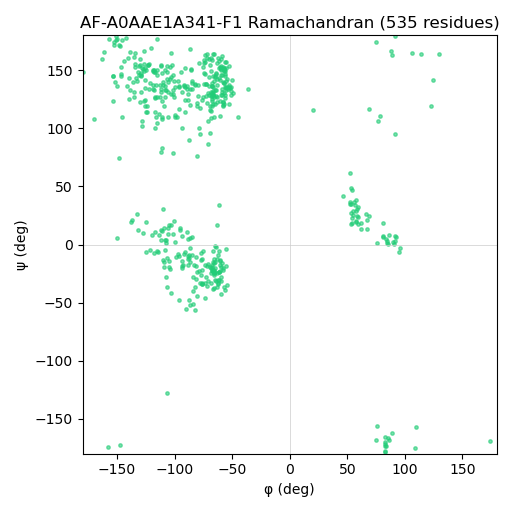 ARG A O 1
ATOM 1779 N N . CYS A 1 224 ? -21.454 -6.857 23.522 1.00 91.19 224 CYS A N 1
ATOM 1780 C CA . CYS A 1 224 ? -20.307 -7.277 22.713 1.00 91.19 224 CYS A CA 1
ATOM 1781 C C . CYS A 1 224 ? -20.680 -7.512 21.239 1.00 91.19 224 CYS A C 1
ATOM 1783 O O . CYS A 1 224 ? -20.237 -8.474 20.621 1.00 91.19 224 CYS A O 1
ATOM 1785 N N . GLU A 1 225 ? -21.560 -6.675 20.696 1.00 92.81 225 GLU A N 1
ATOM 1786 C CA . GLU A 1 225 ? -22.142 -6.813 19.362 1.00 92.81 225 GLU A CA 1
ATOM 1787 C C . GLU A 1 225 ? -21.314 -6.154 18.253 1.00 92.81 225 GLU A C 1
ATOM 1789 O O . GLU A 1 225 ? -21.520 -6.466 17.084 1.00 92.81 225 GLU A O 1
ATOM 1794 N N . ARG A 1 226 ? -20.391 -5.253 18.605 1.00 94.25 226 ARG A N 1
ATOM 1795 C CA . ARG A 1 226 ? -19.525 -4.545 17.653 1.00 94.25 226 ARG A CA 1
ATOM 1796 C C . ARG A 1 226 ? -18.130 -5.146 17.644 1.00 94.25 226 ARG A C 1
ATOM 1798 O O . ARG A 1 226 ? -17.717 -5.741 18.637 1.00 94.25 226 ARG A O 1
ATOM 1805 N N . GLU A 1 227 ? -17.422 -4.988 16.533 1.00 94.00 227 GLU A N 1
ATOM 1806 C CA . GLU A 1 227 ? -16.082 -5.539 16.317 1.00 94.00 227 GLU A CA 1
ATOM 1807 C C . GLU A 1 227 ? -15.030 -4.437 16.274 1.00 94.00 227 GLU A C 1
ATOM 1809 O O . GLU A 1 227 ? -15.313 -3.329 15.831 1.00 94.00 227 GLU A O 1
ATOM 1814 N N . CYS A 1 228 ? -13.827 -4.753 16.741 1.00 94.75 228 CYS A N 1
ATOM 1815 C CA . CYS A 1 228 ? -12.677 -3.855 16.743 1.00 94.75 228 CYS A CA 1
ATOM 1816 C C . CYS A 1 228 ? -11.425 -4.616 16.277 1.00 94.75 228 CYS A C 1
ATOM 1818 O O . CYS A 1 228 ? -11.212 -5.769 16.668 1.00 94.75 228 CYS A O 1
ATOM 1820 N N . ASN A 1 229 ? -10.576 -3.977 15.464 1.00 95.06 229 ASN A N 1
ATOM 1821 C CA . ASN A 1 229 ? -9.348 -4.585 14.931 1.00 95.06 229 ASN A CA 1
ATOM 1822 C C . ASN A 1 229 ? -8.101 -3.926 15.532 1.00 95.06 229 ASN A C 1
ATOM 1824 O O . ASN A 1 229 ? -7.462 -3.074 14.912 1.00 95.06 229 ASN A O 1
ATOM 1828 N N . CYS A 1 230 ? -7.737 -4.315 16.753 1.00 93.62 230 CYS A N 1
ATOM 1829 C CA . CYS A 1 230 ? -6.546 -3.792 17.420 1.00 93.62 230 CYS A CA 1
ATOM 1830 C C . CYS A 1 230 ? -5.270 -4.558 17.040 1.00 93.62 230 CYS A C 1
ATOM 1832 O O . CYS A 1 230 ? -5.295 -5.768 16.784 1.00 93.62 230 CYS A O 1
ATOM 1834 N N . VAL A 1 231 ? -4.125 -3.865 17.055 1.00 93.44 231 VAL A N 1
ATOM 1835 C CA . VAL A 1 231 ? -2.799 -4.486 16.872 1.00 93.44 231 VAL A CA 1
ATOM 1836 C C . VAL A 1 231 ? -2.620 -5.673 17.827 1.00 93.44 231 VAL A C 1
ATOM 1838 O O . VAL A 1 231 ? -2.937 -5.580 19.009 1.00 93.44 231 VAL A O 1
ATOM 1841 N N . ASN A 1 232 ? -2.088 -6.791 17.319 1.00 89.94 232 ASN A N 1
ATOM 1842 C CA . ASN A 1 232 ? -1.842 -8.025 18.081 1.00 89.94 232 ASN A CA 1
ATOM 1843 C C . ASN A 1 232 ? -3.077 -8.594 18.807 1.00 89.94 232 ASN A C 1
ATOM 1845 O O . ASN A 1 232 ? -2.920 -9.288 19.809 1.00 89.94 232 ASN A O 1
ATOM 1849 N N . GLN A 1 233 ? -4.293 -8.308 18.320 1.00 85.88 233 GLN A N 1
ATOM 1850 C CA . GLN A 1 233 ? -5.547 -8.784 18.924 1.00 85.88 233 GLN A CA 1
ATOM 1851 C C . GLN A 1 233 ? -5.707 -8.367 20.399 1.00 85.88 233 GLN A C 1
ATOM 1853 O O . GLN A 1 233 ? -6.337 -9.070 21.195 1.00 85.88 233 GLN A O 1
ATOM 1858 N N . THR A 1 234 ? -5.120 -7.229 20.781 1.00 88.19 234 THR A N 1
ATOM 1859 C CA . THR A 1 234 ? -5.339 -6.633 22.103 1.00 88.19 234 THR A CA 1
ATOM 1860 C C . THR A 1 234 ? -6.821 -6.306 22.300 1.00 88.19 234 THR A C 1
ATOM 1862 O O . THR A 1 234 ? -7.557 -6.055 21.346 1.00 88.19 234 THR A O 1
ATOM 1865 N N . ARG A 1 235 ? -7.281 -6.338 23.555 1.00 89.25 235 ARG A N 1
ATOM 1866 C CA . ARG A 1 235 ? -8.682 -6.059 23.889 1.00 89.25 235 ARG A CA 1
ATOM 1867 C C . ARG A 1 235 ? -8.973 -4.567 23.715 1.00 89.25 235 ARG A C 1
ATOM 1869 O O . ARG A 1 235 ? -8.333 -3.749 24.376 1.00 89.25 235 ARG A O 1
ATOM 1876 N N . CYS A 1 236 ? -9.942 -4.223 22.868 1.00 91.94 236 CYS A N 1
ATOM 1877 C CA . CYS A 1 236 ? -10.437 -2.850 22.780 1.00 91.94 236 CYS A CA 1
ATOM 1878 C C . CYS A 1 236 ? -11.274 -2.469 24.006 1.00 91.94 236 CYS A C 1
ATOM 1880 O O . CYS A 1 236 ? -11.782 -3.322 24.743 1.00 91.94 236 CYS A O 1
ATOM 1882 N N . PHE A 1 237 ? -11.441 -1.168 24.231 1.00 89.69 237 PHE A N 1
ATOM 1883 C CA . PHE A 1 237 ? -12.301 -0.686 25.305 1.00 89.69 237 PHE A CA 1
ATOM 1884 C C . PHE A 1 237 ? -13.766 -1.009 25.034 1.00 89.69 237 PHE A C 1
ATOM 1886 O O . PHE A 1 237 ? -14.308 -0.694 23.978 1.00 89.69 237 PHE A O 1
ATOM 1893 N N . VAL A 1 238 ? -14.436 -1.592 26.030 1.00 88.50 238 VAL A N 1
ATOM 1894 C CA . VAL A 1 238 ? -15.808 -2.104 25.898 1.00 88.50 238 VAL A CA 1
ATOM 1895 C C . VAL A 1 238 ? -16.805 -0.994 25.540 1.00 88.50 238 VAL A C 1
ATOM 1897 O O . VAL A 1 238 ? -17.797 -1.257 24.860 1.00 88.50 238 VAL A O 1
ATOM 1900 N N . HIS A 1 239 ? -16.558 0.245 25.976 1.00 84.38 239 HIS A N 1
ATOM 1901 C CA . HIS A 1 239 ? -17.461 1.373 25.741 1.00 84.38 239 HIS A CA 1
ATOM 1902 C C . HIS A 1 239 ? -17.316 2.002 24.347 1.00 84.38 239 HIS A C 1
ATOM 1904 O O . HIS A 1 239 ? -18.326 2.294 23.709 1.00 84.38 239 HIS A O 1
ATOM 1910 N N . SER A 1 240 ? -16.087 2.215 23.876 1.00 87.12 240 SER A N 1
ATOM 1911 C CA . SER A 1 240 ? -15.816 2.973 22.646 1.00 87.12 240 SER A CA 1
ATOM 1912 C C . SER A 1 240 ? -15.324 2.137 21.474 1.00 87.12 240 SER A C 1
ATOM 1914 O O . SER A 1 240 ? -15.384 2.616 20.349 1.00 87.12 240 SER A O 1
ATOM 1916 N N . GLY A 1 241 ? -14.815 0.929 21.720 1.00 90.94 241 GLY A N 1
ATOM 1917 C CA . GLY A 1 241 ? -14.077 0.155 20.721 1.00 90.94 241 GLY A CA 1
ATOM 1918 C C . GLY A 1 241 ? -12.652 0.661 20.494 1.00 90.94 241 GLY A C 1
ATOM 1919 O O . GLY A 1 241 ? -11.926 0.079 19.694 1.00 90.94 241 GLY A O 1
ATOM 1920 N N . GLY A 1 242 ? -12.223 1.698 21.223 1.00 91.19 242 GLY A N 1
ATOM 1921 C CA . GLY A 1 242 ? -10.887 2.266 21.101 1.00 91.19 242 GLY A CA 1
ATOM 1922 C C . GLY A 1 242 ? -9.794 1.238 21.382 1.00 91.19 242 GLY A C 1
ATOM 1923 O O . GLY A 1 242 ? -9.849 0.505 22.375 1.00 91.19 242 GLY A O 1
ATOM 1924 N N . CYS A 1 243 ? -8.788 1.209 20.510 1.00 91.81 243 CYS A N 1
ATOM 1925 C CA . CYS A 1 243 ? -7.644 0.312 20.612 1.00 91.81 243 CYS A CA 1
ATOM 1926 C C . CYS A 1 243 ? -6.446 1.032 21.248 1.00 91.81 243 CYS A C 1
ATOM 1928 O O . CYS A 1 243 ? -5.830 1.873 20.589 1.00 91.81 243 CYS A O 1
ATOM 1930 N N . PRO A 1 244 ? -6.047 0.690 22.485 1.00 87.31 244 PRO A N 1
ATOM 1931 C CA . PRO A 1 244 ? -4.912 1.343 23.139 1.00 87.31 244 PRO A CA 1
ATOM 1932 C C . PRO A 1 244 ? -3.562 1.026 22.474 1.00 87.31 244 PRO A C 1
ATOM 1934 O O . PRO A 1 244 ? -2.619 1.804 22.558 1.00 87.31 244 PRO A O 1
ATOM 1937 N N . SER A 1 245 ? -3.464 -0.087 21.741 1.00 88.69 245 SER A N 1
ATOM 1938 C CA . SER A 1 245 ? -2.300 -0.411 20.902 1.00 88.69 245 SER A CA 1
ATOM 1939 C C . SER A 1 245 ? -2.387 0.157 19.477 1.00 88.69 245 SER A C 1
ATOM 1941 O O . SER A 1 245 ? -1.551 -0.175 18.637 1.00 88.69 245 SER A O 1
ATOM 1943 N N . GLY A 1 246 ? -3.418 0.951 19.174 1.00 90.31 246 GLY A N 1
ATOM 1944 C CA . GLY A 1 246 ? -3.749 1.399 17.823 1.00 90.31 246 GLY A CA 1
ATOM 1945 C C . GLY A 1 246 ? -4.396 0.319 16.945 1.00 90.31 246 GLY A C 1
ATOM 1946 O O . GLY A 1 246 ? -4.511 -0.852 17.330 1.00 90.31 246 GLY A O 1
ATOM 1947 N N . CYS A 1 247 ? -4.820 0.738 15.750 1.00 93.69 247 CYS A N 1
ATOM 1948 C CA . CYS A 1 247 ? -5.477 -0.124 14.769 1.00 93.69 247 CYS A CA 1
ATOM 1949 C C . CYS A 1 247 ? -4.504 -1.074 14.079 1.00 93.69 247 CYS A C 1
ATOM 1951 O O . CYS A 1 247 ? -3.397 -0.683 13.697 1.00 93.69 247 CYS A O 1
ATOM 1953 N N . ALA A 1 248 ? -4.934 -2.324 13.910 1.00 95.31 248 ALA A N 1
ATOM 1954 C CA . ALA A 1 248 ? -4.198 -3.350 13.190 1.00 95.31 248 ALA A CA 1
ATOM 1955 C C . ALA A 1 248 ? -3.870 -2.904 11.749 1.00 95.31 248 ALA A C 1
ATOM 1957 O O . ALA A 1 248 ? -4.545 -2.027 11.202 1.00 95.31 248 ALA A O 1
ATOM 1958 N N . PRO A 1 249 ? -2.837 -3.484 11.112 1.00 96.62 249 PRO A N 1
ATOM 1959 C CA . PRO A 1 249 ? -2.513 -3.145 9.735 1.00 96.62 249 PRO A CA 1
ATOM 1960 C C . PRO A 1 249 ? -3.698 -3.392 8.792 1.00 96.62 249 PRO A C 1
ATOM 1962 O O . PRO A 1 249 ? -4.281 -4.474 8.816 1.00 96.62 249 PRO A O 1
ATOM 1965 N N . GLY A 1 250 ? -4.026 -2.404 7.960 1.00 96.19 250 GLY A N 1
ATOM 1966 C CA . GLY A 1 250 ? -5.193 -2.446 7.069 1.00 96.19 250 GLY A CA 1
ATOM 1967 C C . GLY A 1 250 ? -6.452 -1.786 7.632 1.00 96.19 250 GLY A C 1
ATOM 1968 O O . GLY A 1 250 ? -7.415 -1.631 6.892 1.00 96.19 250 GLY A O 1
ATOM 1969 N N . TYR A 1 251 ? -6.432 -1.356 8.898 1.00 95.88 251 TYR A N 1
ATOM 1970 C CA . TYR A 1 251 ? -7.584 -0.753 9.563 1.00 95.88 251 TYR A CA 1
ATOM 1971 C C . TYR A 1 251 ? -7.281 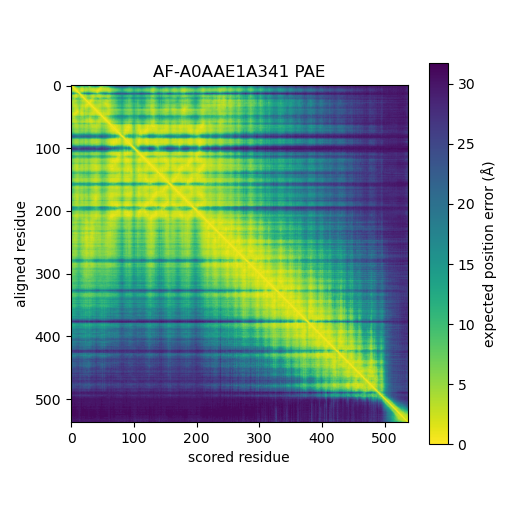0.634 10.140 1.00 95.88 251 TYR A C 1
ATOM 1973 O O . TYR A 1 251 ? -6.158 0.936 10.561 1.00 95.88 251 TYR A O 1
ATOM 1981 N N . THR A 1 252 ? -8.315 1.468 10.197 1.00 93.81 252 THR A N 1
ATOM 1982 C CA . THR A 1 252 ? -8.330 2.825 10.748 1.00 93.81 252 THR A CA 1
ATOM 1983 C C . THR A 1 252 ? -9.702 3.140 11.357 1.00 93.81 252 THR A C 1
ATOM 1985 O O . THR A 1 252 ? -10.556 2.265 11.509 1.00 93.81 252 THR A O 1
ATOM 1988 N N . GLY A 1 253 ? -9.906 4.392 11.751 1.00 90.44 253 GLY A N 1
ATOM 1989 C CA . GLY A 1 253 ? -11.128 4.858 12.390 1.00 90.44 253 GLY A CA 1
ATOM 1990 C C . GLY A 1 253 ? -11.061 4.775 13.913 1.00 90.44 253 GLY A C 1
ATOM 1991 O O . GLY A 1 253 ? -10.062 4.368 14.506 1.00 90.44 253 GLY A O 1
ATOM 1992 N N . MET A 1 254 ? -12.145 5.208 14.554 1.00 87.69 254 MET A N 1
ATOM 1993 C CA . MET A 1 254 ? -12.223 5.388 16.010 1.00 87.69 254 MET A CA 1
ATOM 1994 C C . MET A 1 254 ? -12.177 4.066 16.795 1.00 87.69 254 MET A C 1
ATOM 1996 O O . MET A 1 254 ? -11.636 4.016 17.898 1.00 87.69 254 MET A O 1
ATOM 2000 N N . ASP A 1 255 ? -12.741 3.005 16.223 1.00 90.19 255 ASP A N 1
ATOM 2001 C CA . ASP A 1 255 ? -12.823 1.648 16.778 1.00 90.19 255 ASP A CA 1
ATOM 2002 C C . ASP A 1 255 ? -12.068 0.614 15.924 1.00 90.19 255 ASP A C 1
ATOM 2004 O O . ASP A 1 255 ? -12.195 -0.595 16.127 1.00 90.19 255 ASP A O 1
ATOM 2008 N N . CYS A 1 256 ? -11.274 1.091 14.961 1.00 93.94 256 CYS A N 1
ATOM 2009 C CA . CYS A 1 256 ? -10.530 0.260 14.023 1.00 93.94 256 CYS A CA 1
ATOM 2010 C C . CYS A 1 256 ? -11.425 -0.670 13.180 1.00 93.94 256 CYS A C 1
ATOM 2012 O O . CYS A 1 256 ? -11.019 -1.786 12.852 1.00 93.94 256 CYS A O 1
ATOM 2014 N N . SER A 1 257 ? -12.653 -0.245 12.867 1.00 93.00 257 SER A N 1
ATOM 2015 C CA . SER A 1 257 ? -13.581 -0.989 12.004 1.00 93.00 257 SER A CA 1
ATOM 2016 C C . SER A 1 257 ? -13.512 -0.587 10.526 1.00 93.00 257 SER A C 1
ATOM 2018 O O . SER A 1 257 ? -14.012 -1.322 9.677 1.00 93.00 257 SER A O 1
ATOM 2020 N N . GLU A 1 258 ? -12.879 0.543 10.202 1.00 93.62 258 GLU A N 1
ATOM 2021 C CA . GLU A 1 258 ? -12.774 1.056 8.834 1.00 93.62 258 GLU A CA 1
ATOM 2022 C C . GLU A 1 258 ? -11.525 0.493 8.149 1.00 93.62 258 GLU A C 1
ATOM 2024 O O . GLU A 1 258 ? -10.452 0.446 8.748 1.00 93.62 258 GLU A O 1
ATOM 2029 N N . GLU A 1 259 ? -11.644 0.076 6.890 1.00 95.25 259 GLU A N 1
ATOM 2030 C CA . GLU A 1 259 ? -10.499 -0.337 6.069 1.00 95.25 259 GLU A CA 1
ATOM 2031 C C . GLU A 1 259 ? -9.681 0.878 5.605 1.00 95.25 259 GLU A C 1
ATOM 2033 O O . GLU A 1 259 ? -10.177 2.009 5.571 1.00 95.25 259 GLU A O 1
ATOM 2038 N N . CYS A 1 260 ? -8.415 0.668 5.234 1.00 95.12 260 CYS A N 1
ATOM 2039 C CA . CYS A 1 260 ? -7.596 1.757 4.705 1.00 95.12 260 CYS A CA 1
ATOM 2040 C C . CYS A 1 260 ? -8.163 2.317 3.395 1.00 95.12 260 CYS A C 1
ATOM 2042 O O . CYS A 1 260 ? -8.596 1.584 2.507 1.00 95.12 260 CYS A O 1
ATOM 2044 N N . GLU A 1 261 ? -8.056 3.634 3.222 1.00 94.25 261 GLU A N 1
ATOM 2045 C CA . GLU A 1 261 ? -8.268 4.256 1.916 1.00 94.25 261 GLU A CA 1
ATOM 2046 C C . GLU A 1 261 ? -7.244 3.746 0.885 1.00 94.25 261 GLU A C 1
ATOM 2048 O O . GLU A 1 261 ? -6.113 3.374 1.222 1.00 94.25 261 GLU A O 1
ATOM 2053 N N . LEU A 1 262 ? -7.626 3.752 -0.398 1.00 92.38 262 LEU A N 1
ATOM 2054 C CA . LEU A 1 262 ? -6.736 3.358 -1.492 1.00 92.38 262 LEU A CA 1
ATOM 2055 C C . LEU A 1 262 ? -5.450 4.198 -1.483 1.00 92.38 262 LEU A C 1
ATOM 2057 O O . LEU A 1 262 ? -5.483 5.419 -1.336 1.00 92.38 262 LEU A O 1
ATOM 2061 N N . GLY A 1 263 ? -4.308 3.533 -1.657 1.00 93.12 263 GLY A N 1
ATOM 2062 C CA . GLY A 1 263 ? -2.997 4.182 -1.601 1.00 93.12 263 GLY A CA 1
ATOM 2063 C C . GLY A 1 263 ? -2.418 4.320 -0.185 1.00 93.12 263 GLY A C 1
ATOM 2064 O O . GLY A 1 263 ? -1.303 4.830 -0.044 1.00 93.12 263 GLY A O 1
ATOM 2065 N N . MET A 1 264 ? -3.120 3.845 0.851 1.00 95.31 264 MET A N 1
ATOM 2066 C CA . MET A 1 264 ? -2.654 3.825 2.241 1.00 95.31 264 MET A CA 1
ATOM 2067 C C . MET A 1 264 ? -2.556 2.387 2.773 1.00 95.31 264 MET A C 1
ATOM 2069 O O . MET A 1 264 ? -3.330 1.514 2.385 1.00 95.31 264 MET A O 1
ATOM 2073 N N . TYR A 1 265 ? -1.609 2.128 3.676 1.00 96.50 265 TYR A N 1
ATOM 2074 C CA . TYR A 1 265 ? -1.420 0.811 4.285 1.00 96.50 265 TYR A CA 1
ATOM 2075 C C . TYR A 1 265 ? -0.798 0.873 5.689 1.00 96.50 265 TYR A C 1
ATOM 2077 O O . TYR A 1 265 ? -0.370 1.927 6.181 1.00 96.50 265 TYR A O 1
ATOM 2085 N N . GLY A 1 266 ? -0.713 -0.294 6.328 1.00 95.75 266 GLY A N 1
ATOM 2086 C CA . GLY A 1 266 ? -0.020 -0.506 7.593 1.00 95.75 266 GLY A CA 1
ATOM 2087 C C . GLY A 1 266 ? -0.856 -0.126 8.815 1.00 95.75 266 GLY A C 1
ATOM 2088 O O . GLY A 1 266 ? -2.059 0.111 8.726 1.00 95.75 266 GLY A O 1
ATOM 2089 N N . ILE A 1 267 ? -0.209 -0.104 9.984 1.00 93.50 267 ILE A N 1
ATOM 2090 C CA . ILE A 1 267 ? -0.840 0.208 11.279 1.00 93.50 267 ILE A CA 1
ATOM 2091 C C . ILE A 1 267 ? -1.509 1.587 11.220 1.00 93.50 267 ILE A C 1
ATOM 2093 O O . ILE A 1 267 ? -0.841 2.595 10.959 1.00 93.50 267 ILE A O 1
ATOM 2097 N N . GLY A 1 268 ? -2.822 1.627 11.468 1.00 92.56 268 GLY A N 1
ATOM 2098 C CA . GLY A 1 268 ? -3.622 2.855 11.431 1.00 92.56 268 GLY A CA 1
ATOM 2099 C C . GLY A 1 268 ? -3.605 3.580 10.084 1.00 92.56 268 GLY A C 1
ATOM 2100 O O . GLY A 1 268 ? -3.757 4.800 10.069 1.00 92.56 268 GLY A O 1
ATOM 2101 N N . CYS A 1 269 ? -3.319 2.873 8.985 1.00 94.62 269 CYS A N 1
ATOM 2102 C CA . CYS A 1 269 ? -3.255 3.420 7.626 1.00 94.62 269 CYS A CA 1
ATOM 2103 C C . CYS A 1 269 ? -2.348 4.657 7.499 1.00 94.62 269 CYS A C 1
ATOM 2105 O O . CYS A 1 269 ? -2.650 5.599 6.770 1.00 94.62 269 CYS A O 1
ATOM 2107 N N . LYS A 1 270 ? -1.232 4.686 8.240 1.00 93.31 270 LYS A N 1
ATOM 2108 C CA . LYS A 1 270 ? -0.316 5.842 8.282 1.00 93.31 270 LYS A CA 1
ATOM 2109 C C . LYS A 1 270 ? 0.752 5.829 7.186 1.00 93.31 270 LYS A C 1
ATOM 2111 O O . LYS A 1 270 ? 1.481 6.810 7.045 1.00 93.31 270 LYS A O 1
ATOM 2116 N N . GLN A 1 271 ? 0.883 4.737 6.433 1.00 95.38 271 GLN A N 1
ATOM 2117 C CA . GLN A 1 271 ? 1.901 4.590 5.391 1.00 95.38 271 GLN A CA 1
ATOM 2118 C C . GLN A 1 271 ? 1.275 4.758 4.010 1.00 95.38 271 GLN A C 1
ATOM 2120 O O . GLN A 1 271 ? 0.156 4.316 3.782 1.00 95.38 271 GLN A O 1
ATOM 2125 N N . LYS A 1 272 ? 2.000 5.396 3.088 1.00 95.12 272 LYS A N 1
ATOM 2126 C CA . LYS A 1 272 ? 1.573 5.578 1.694 1.00 95.12 272 LYS A CA 1
ATOM 2127 C C . LYS A 1 272 ? 2.173 4.496 0.813 1.00 95.12 272 LYS A C 1
ATOM 2129 O O . LYS A 1 272 ? 3.377 4.246 0.906 1.00 95.12 272 LYS A O 1
ATOM 2134 N N . CYS A 1 273 ? 1.365 3.918 -0.068 1.00 95.56 273 CYS A N 1
ATOM 2135 C CA . CYS A 1 273 ? 1.836 3.038 -1.129 1.00 95.56 273 CYS A CA 1
ATOM 2136 C C . CYS A 1 273 ? 2.899 3.742 -1.985 1.00 95.56 273 CYS A C 1
ATOM 2138 O O . CYS A 1 273 ? 2.937 4.974 -2.100 1.00 95.56 273 CYS A O 1
ATOM 2140 N N . LYS A 1 274 ? 3.804 2.958 -2.577 1.00 95.25 274 LYS A N 1
ATOM 2141 C CA . LYS A 1 274 ? 4.862 3.514 -3.417 1.00 95.25 274 LYS A CA 1
ATOM 2142 C C . LYS A 1 274 ? 4.245 4.114 -4.682 1.00 95.25 274 LYS A C 1
ATOM 2144 O O . LYS A 1 274 ? 3.434 3.472 -5.327 1.00 95.25 274 LYS A O 1
ATOM 2149 N N . ALA A 1 275 ? 4.699 5.304 -5.077 1.00 94.38 275 ALA A N 1
ATOM 2150 C CA . ALA A 1 275 ? 4.231 5.996 -6.285 1.00 94.38 275 ALA A CA 1
ATOM 2151 C C . ALA A 1 275 ? 4.549 5.282 -7.617 1.00 94.38 275 ALA A C 1
ATOM 2153 O O . ALA A 1 275 ? 4.232 5.816 -8.665 1.00 94.38 275 ALA A O 1
ATOM 2154 N N . THR A 1 276 ? 5.234 4.140 -7.561 1.00 94.88 276 THR A N 1
ATOM 2155 C CA . THR A 1 276 ? 5.598 3.279 -8.696 1.00 94.88 276 THR A CA 1
ATOM 2156 C C . THR A 1 276 ? 4.885 1.921 -8.634 1.00 94.88 276 THR A C 1
ATOM 2158 O O . THR A 1 276 ? 5.233 1.003 -9.381 1.00 94.88 276 THR A O 1
ATOM 2161 N N . CYS A 1 277 ? 3.938 1.751 -7.697 1.00 95.12 277 CYS A N 1
ATOM 2162 C CA . CYS A 1 277 ? 2.966 0.664 -7.759 1.00 95.12 277 CYS A CA 1
ATOM 2163 C C . CYS A 1 277 ? 2.056 0.911 -8.965 1.00 95.12 277 CYS A C 1
ATOM 2165 O O . CYS A 1 277 ? 1.482 1.990 -9.073 1.00 95.12 277 CYS A O 1
ATOM 2167 N N . GLY A 1 278 ? 1.903 -0.095 -9.823 1.00 91.00 278 GLY A N 1
ATOM 2168 C CA . GLY A 1 278 ? 1.107 0.028 -11.039 1.00 91.00 278 GLY A CA 1
ATOM 2169 C C . GLY A 1 278 ? -0.392 0.225 -10.787 1.00 91.00 278 GLY A C 1
ATOM 2170 O O . GLY A 1 278 ? -0.916 -0.074 -9.709 1.00 91.00 278 GLY A O 1
ATOM 2171 N N . GLY A 1 279 ? -1.088 0.677 -11.832 1.00 85.88 279 GLY A N 1
ATOM 2172 C CA . GLY A 1 279 ? -2.537 0.900 -11.843 1.00 85.88 279 GLY A CA 1
ATOM 2173 C C . GLY A 1 279 ? -2.966 2.245 -11.249 1.00 85.88 279 GLY A C 1
ATOM 2174 O O . GLY A 1 279 ? -2.148 3.071 -10.849 1.00 85.88 279 GLY A O 1
ATOM 2175 N N . ASP A 1 280 ? -4.278 2.478 -11.189 1.00 83.50 280 ASP A N 1
ATOM 2176 C CA . ASP A 1 280 ? -4.817 3.731 -10.658 1.00 83.50 280 ASP A CA 1
ATOM 2177 C C . ASP A 1 280 ? -4.540 3.877 -9.147 1.00 83.50 280 ASP A C 1
ATOM 2179 O O . ASP A 1 280 ? -4.547 2.907 -8.377 1.00 83.50 280 ASP A O 1
ATOM 2183 N N . HIS A 1 281 ? -4.301 5.119 -8.715 1.00 79.06 281 HIS A N 1
ATOM 2184 C CA . HIS A 1 281 ? -4.085 5.512 -7.313 1.00 79.06 281 HIS A CA 1
ATOM 2185 C C . HIS A 1 281 ? -2.893 4.846 -6.595 1.00 79.06 281 HIS A C 1
ATOM 2187 O O . HIS A 1 281 ? -2.824 4.909 -5.366 1.00 79.06 281 HIS A O 1
ATOM 2193 N N . ASN A 1 282 ? -1.930 4.265 -7.326 1.00 90.38 282 ASN A N 1
ATOM 2194 C CA . ASN A 1 282 ? -0.755 3.587 -6.759 1.00 90.38 282 ASN A CA 1
ATOM 2195 C C . ASN A 1 282 ? -1.150 2.499 -5.745 1.00 90.38 282 ASN A C 1
ATOM 2197 O O . ASN A 1 282 ? -0.647 2.460 -4.620 1.00 90.38 282 ASN A O 1
ATOM 2201 N N . THR A 1 283 ? -2.123 1.660 -6.107 1.00 90.81 283 THR A N 1
ATOM 2202 C CA . THR A 1 283 ? -2.768 0.739 -5.162 1.00 90.81 283 THR A CA 1
ATOM 2203 C C . THR A 1 283 ? -1.802 -0.339 -4.650 1.00 90.81 283 THR A C 1
ATOM 2205 O O . THR A 1 283 ? -1.065 -0.969 -5.410 1.00 90.81 283 THR A O 1
ATOM 2208 N N . CYS A 1 284 ? -1.834 -0.588 -3.340 1.00 95.31 284 CYS A N 1
ATOM 2209 C CA . CYS A 1 284 ? -1.079 -1.648 -2.683 1.00 95.31 284 CYS A CA 1
ATOM 2210 C C . CYS A 1 284 ? -1.925 -2.354 -1.613 1.00 95.31 284 CYS A C 1
ATOM 2212 O O . CYS A 1 284 ? -2.991 -1.873 -1.227 1.00 95.31 284 CYS A O 1
ATOM 2214 N N . ASN A 1 285 ? -1.471 -3.519 -1.156 1.00 96.44 285 ASN A N 1
ATOM 2215 C CA . ASN A 1 285 ? -2.103 -4.278 -0.090 1.00 96.44 285 ASN A CA 1
ATOM 2216 C C . ASN A 1 285 ? -2.118 -3.431 1.191 1.00 96.44 285 ASN A C 1
ATOM 2218 O O . ASN A 1 285 ? -1.074 -2.991 1.671 1.00 96.44 285 ASN A O 1
ATOM 2222 N N . GLN A 1 286 ? -3.307 -3.223 1.749 1.00 95.31 286 GLN A N 1
ATOM 2223 C CA . GLN A 1 286 ? -3.528 -2.320 2.879 1.00 95.31 286 GLN A CA 1
ATOM 2224 C C . GLN A 1 286 ? -2.877 -2.807 4.186 1.00 95.31 286 GLN A C 1
ATOM 2226 O O . GLN A 1 286 ? -2.623 -2.016 5.094 1.00 95.31 286 GLN A O 1
ATOM 2231 N N . THR A 1 287 ? -2.556 -4.095 4.294 1.00 95.94 287 THR A N 1
ATOM 2232 C CA . THR A 1 287 ? -1.905 -4.682 5.469 1.00 95.94 287 THR A CA 1
ATOM 2233 C C . THR A 1 287 ? -0.388 -4.510 5.408 1.00 95.94 287 THR A C 1
ATOM 2235 O O . THR A 1 287 ? 0.208 -4.021 6.369 1.00 95.94 287 THR A O 1
ATOM 2238 N N . ASP A 1 288 ? 0.250 -4.897 4.299 1.00 95.94 288 ASP A N 1
ATOM 2239 C CA . ASP A 1 288 ? 1.715 -5.029 4.222 1.00 95.94 288 ASP A CA 1
ATOM 2240 C C . ASP A 1 288 ? 2.408 -4.103 3.211 1.00 95.94 288 ASP A C 1
ATOM 2242 O O . ASP A 1 288 ? 3.639 -4.032 3.201 1.00 95.94 288 ASP A O 1
ATOM 2246 N N . GLY A 1 289 ? 1.639 -3.379 2.395 1.00 95.50 289 GLY A N 1
ATOM 2247 C CA . GLY A 1 289 ? 2.127 -2.400 1.428 1.00 95.50 289 GLY A CA 1
ATOM 2248 C C . GLY A 1 289 ? 2.552 -2.967 0.077 1.00 95.50 289 GLY A C 1
ATOM 2249 O O . GLY A 1 289 ? 3.059 -2.213 -0.753 1.00 95.50 289 GLY A O 1
ATOM 2250 N N . THR A 1 290 ? 2.399 -4.272 -0.168 1.00 96.38 290 THR A N 1
ATOM 2251 C CA . THR A 1 290 ? 2.822 -4.902 -1.431 1.00 96.38 290 THR A CA 1
ATOM 2252 C C . THR A 1 290 ? 1.989 -4.412 -2.615 1.00 96.38 290 THR A C 1
ATOM 2254 O O . THR A 1 290 ? 0.766 -4.356 -2.537 1.00 96.38 290 THR A O 1
ATOM 2257 N N . CYS A 1 291 ? 2.627 -4.025 -3.723 1.00 95.38 291 CYS A N 1
ATOM 2258 C CA . CYS A 1 291 ? 1.905 -3.505 -4.887 1.00 95.38 291 CYS A CA 1
ATOM 2259 C C . CYS A 1 291 ? 1.094 -4.638 -5.536 1.00 95.38 291 CYS A C 1
ATOM 2261 O O . CYS A 1 291 ? 1.661 -5.608 -6.043 1.00 95.38 291 CYS A O 1
ATOM 2263 N N . THR A 1 292 ? -0.235 -4.530 -5.514 1.00 93.50 292 THR A N 1
ATOM 2264 C CA . THR A 1 292 ? -1.144 -5.618 -5.923 1.00 93.50 292 THR A CA 1
ATOM 2265 C C . THR A 1 292 ? -1.286 -5.744 -7.435 1.00 93.50 292 THR A C 1
ATOM 2267 O O . THR A 1 292 ? -1.600 -6.824 -7.926 1.00 93.50 292 THR A O 1
ATOM 2270 N N . GLN A 1 293 ? -1.013 -4.668 -8.176 1.00 92.62 293 GLN A N 1
ATOM 2271 C CA . GLN A 1 293 ? -1.056 -4.629 -9.643 1.00 92.62 293 GLN A CA 1
ATOM 2272 C C . GLN A 1 293 ? 0.341 -4.665 -10.286 1.00 92.62 293 GLN A C 1
ATOM 2274 O O . GLN A 1 293 ? 0.499 -4.345 -11.460 1.00 92.62 293 GLN A O 1
ATOM 2279 N N . GLY A 1 294 ? 1.371 -5.058 -9.530 1.00 92.50 294 GLY A N 1
ATOM 2280 C CA . GLY A 1 294 ? 2.752 -5.020 -10.005 1.00 92.50 294 GLY A CA 1
ATOM 2281 C C . GLY A 1 294 ? 3.330 -3.604 -10.016 1.00 92.50 294 GLY A C 1
ATOM 2282 O O . GLY A 1 294 ? 2.906 -2.743 -9.244 1.00 92.50 294 GLY A O 1
ATOM 2283 N N . CYS A 1 295 ? 4.341 -3.387 -10.855 1.00 95.25 295 CYS A N 1
ATOM 2284 C CA . CYS A 1 295 ? 5.109 -2.145 -10.906 1.00 95.25 295 CYS A CA 1
ATOM 2285 C C . CYS A 1 295 ? 4.926 -1.419 -12.226 1.00 95.25 295 CYS A C 1
ATOM 2287 O O . CYS A 1 295 ? 4.792 -2.057 -13.272 1.00 95.25 295 CYS A O 1
ATOM 2289 N N . ASP A 1 296 ? 5.037 -0.095 -12.178 1.00 95.00 296 ASP A N 1
ATOM 2290 C CA . ASP A 1 296 ? 5.189 0.700 -13.390 1.00 95.00 296 ASP A CA 1
ATOM 2291 C C . ASP A 1 296 ? 6.419 0.247 -14.202 1.00 95.00 296 ASP A C 1
ATOM 2293 O O . ASP A 1 296 ? 7.406 -0.237 -13.623 1.00 95.00 296 ASP A O 1
ATOM 2297 N N . PRO A 1 297 ? 6.403 0.404 -15.542 1.00 95.88 297 PRO A N 1
ATOM 2298 C CA . PRO A 1 297 ? 7.545 0.070 -16.384 1.00 95.88 297 PRO A CA 1
ATOM 2299 C C . PRO A 1 297 ? 8.840 0.717 -15.881 1.00 95.88 297 PRO A C 1
ATOM 2301 O O . PRO A 1 297 ? 8.888 1.908 -15.576 1.00 95.88 297 PRO A O 1
ATOM 2304 N N . GLY A 1 298 ? 9.903 -0.081 -15.795 1.00 96.19 298 GLY A N 1
ATOM 2305 C CA . GLY A 1 298 ? 11.191 0.353 -15.264 1.00 96.19 298 GLY A CA 1
ATOM 2306 C C . GLY A 1 298 ? 11.392 0.150 -13.763 1.00 96.19 298 GLY A C 1
ATOM 2307 O O . GLY A 1 298 ? 12.481 0.446 -13.267 1.00 96.19 298 GLY A O 1
ATOM 2308 N N . TYR A 1 299 ? 10.410 -0.402 -13.048 1.00 96.38 299 TYR A N 1
ATOM 2309 C CA . TYR A 1 299 ? 10.523 -0.740 -11.630 1.00 96.38 299 TYR A CA 1
ATOM 2310 C C . TYR A 1 299 ? 10.260 -2.227 -11.358 1.00 96.38 299 TYR A C 1
ATOM 2312 O O . TYR A 1 299 ? 9.591 -2.928 -12.116 1.00 96.38 299 TYR A O 1
ATOM 2320 N N . THR A 1 300 ? 10.819 -2.728 -10.256 1.00 94.50 300 THR A N 1
ATOM 2321 C CA . THR A 1 300 ? 10.709 -4.126 -9.829 1.00 94.50 300 THR A CA 1
ATOM 2322 C C . THR A 1 300 ? 10.732 -4.277 -8.303 1.00 94.50 300 THR A C 1
ATOM 2324 O O . THR A 1 300 ? 10.990 -3.333 -7.546 1.00 94.50 300 THR A O 1
ATOM 2327 N N . GLY A 1 301 ? 10.466 -5.502 -7.848 1.00 93.75 301 GLY A N 1
ATOM 2328 C CA . GLY A 1 301 ? 10.324 -5.881 -6.446 1.00 93.75 301 GLY A CA 1
ATOM 2329 C C . GLY A 1 301 ? 8.893 -5.726 -5.926 1.00 93.75 301 GLY A C 1
ATOM 2330 O O . GLY A 1 301 ? 8.076 -5.015 -6.496 1.00 93.75 301 GLY A O 1
ATOM 2331 N N . ARG A 1 302 ? 8.593 -6.368 -4.790 1.00 94.44 302 ARG A N 1
ATOM 2332 C CA . ARG A 1 302 ? 7.233 -6.435 -4.209 1.00 94.44 302 ARG A CA 1
ATOM 2333 C C . ARG A 1 302 ? 6.594 -5.0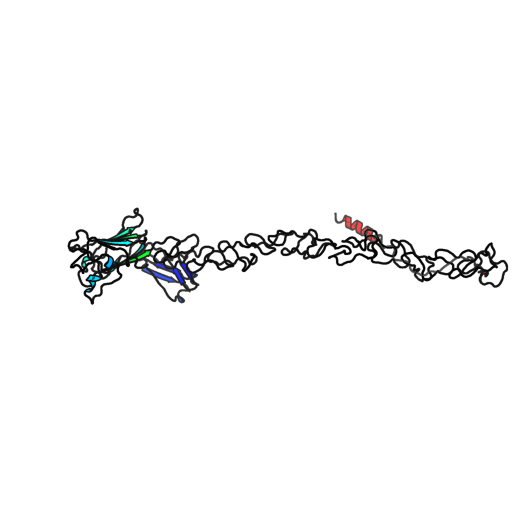82 -3.849 1.00 94.44 302 ARG A C 1
ATOM 2335 O O . ARG A 1 302 ? 5.386 -5.003 -3.680 1.00 94.44 302 ARG A O 1
ATOM 2342 N N . PHE A 1 303 ? 7.414 -4.044 -3.704 1.00 94.62 303 PHE A N 1
ATOM 2343 C CA . PHE A 1 303 ? 7.007 -2.673 -3.376 1.00 94.62 303 PHE A CA 1
ATOM 2344 C C . PHE A 1 303 ? 7.401 -1.663 -4.464 1.00 94.62 303 PHE A C 1
ATOM 2346 O O . PHE A 1 303 ? 7.366 -0.458 -4.223 1.00 94.62 303 PHE A O 1
ATOM 2353 N N . CYS A 1 304 ? 7.887 -2.139 -5.617 1.00 95.50 304 CYS A N 1
ATOM 2354 C CA . CYS A 1 304 ? 8.302 -1.305 -6.752 1.00 95.50 304 CYS A CA 1
ATOM 2355 C C . CYS A 1 304 ? 9.348 -0.230 -6.415 1.00 95.50 304 CYS A C 1
ATOM 2357 O O . CYS A 1 304 ? 9.424 0.831 -7.027 1.00 95.50 304 CYS A O 1
ATOM 2359 N N . GLN A 1 305 ? 10.183 -0.505 -5.414 1.00 93.94 305 GLN A N 1
ATOM 2360 C CA . GLN A 1 305 ? 11.188 0.423 -4.891 1.00 93.94 305 GLN A CA 1
ATOM 2361 C C . GLN A 1 305 ? 12.496 0.436 -5.685 1.00 93.94 305 GLN A C 1
ATOM 2363 O O . GLN A 1 305 ? 13.296 1.358 -5.529 1.00 93.94 305 GLN A O 1
ATOM 2368 N N . SER A 1 306 ? 12.733 -0.600 -6.488 1.00 94.44 306 SER A N 1
ATOM 2369 C CA . SER A 1 306 ? 13.974 -0.788 -7.227 1.00 94.44 306 SER A CA 1
ATOM 2370 C C . SER A 1 306 ? 13.736 -0.490 -8.693 1.00 94.44 306 SER A C 1
ATOM 2372 O O . SER A 1 306 ? 12.790 -1.002 -9.281 1.00 94.44 306 SER A O 1
ATOM 2374 N N . MET A 1 307 ? 14.606 0.322 -9.281 1.00 95.75 307 MET A N 1
ATOM 2375 C CA . MET A 1 307 ? 14.648 0.514 -10.729 1.00 95.75 307 MET A CA 1
ATOM 2376 C C . MET A 1 307 ? 15.123 -0.778 -11.400 1.00 95.75 307 MET A C 1
ATOM 2378 O O . MET A 1 307 ? 15.765 -1.615 -10.750 1.00 95.75 307 MET A O 1
ATOM 2382 N N . CYS A 1 308 ? 14.846 -0.940 -12.693 1.00 96.19 308 CYS A N 1
ATOM 2383 C CA . CYS A 1 308 ? 15.366 -2.082 -13.424 1.00 96.19 308 CYS A CA 1
ATOM 2384 C C . CYS A 1 308 ? 16.895 -2.138 -13.353 1.00 96.19 308 CYS A C 1
ATOM 2386 O O . CYS A 1 308 ? 17.569 -1.103 -13.423 1.00 96.19 308 CYS A O 1
ATOM 2388 N N . PRO A 1 309 ? 17.460 -3.346 -13.180 1.00 94.81 309 PRO A N 1
ATOM 2389 C CA . PRO A 1 309 ? 18.900 -3.518 -13.153 1.00 94.81 309 PRO A CA 1
ATOM 2390 C C . PRO A 1 309 ? 19.504 -3.101 -14.497 1.00 94.81 309 PRO A C 1
ATOM 2392 O O . PRO A 1 309 ? 18.825 -3.057 -15.525 1.00 94.81 309 PRO A O 1
ATOM 2395 N N . ARG A 1 310 ? 20.810 -2.819 -14.491 1.00 92.94 310 ARG A N 1
ATOM 2396 C CA . ARG A 1 310 ? 21.539 -2.438 -15.706 1.00 92.94 310 ARG A CA 1
ATOM 2397 C C . ARG A 1 310 ? 21.270 -3.434 -16.836 1.00 92.94 310 ARG A C 1
ATOM 2399 O O . ARG A 1 310 ? 21.225 -4.641 -16.606 1.00 92.94 310 ARG A O 1
ATOM 2406 N N . ARG A 1 311 ? 21.141 -2.901 -18.052 1.00 93.75 311 ARG A N 1
ATOM 2407 C CA . ARG A 1 311 ? 20.836 -3.644 -19.283 1.00 93.75 311 ARG A CA 1
ATOM 2408 C C . ARG A 1 311 ? 19.435 -4.269 -19.353 1.00 93.75 311 ARG A C 1
ATOM 2410 O O . ARG A 1 311 ? 19.195 -5.081 -20.242 1.00 93.75 311 ARG A O 1
ATOM 2417 N N . ARG A 1 312 ? 18.507 -3.894 -18.467 1.00 95.62 312 ARG A N 1
ATOM 2418 C CA . ARG A 1 312 ? 17.103 -4.318 -18.530 1.00 95.62 312 ARG A CA 1
ATOM 2419 C C . ARG A 1 312 ? 16.143 -3.140 -18.475 1.00 95.62 312 ARG A C 1
ATOM 2421 O O . ARG A 1 312 ? 16.456 -2.126 -17.854 1.00 95.62 312 ARG A O 1
ATOM 2428 N N . TYR A 1 313 ? 14.972 -3.296 -19.084 1.00 96.69 313 TYR A N 1
ATOM 2429 C CA . TYR A 1 313 ? 13.940 -2.264 -19.100 1.00 96.69 313 TYR A CA 1
ATOM 2430 C C . TYR A 1 313 ? 12.518 -2.836 -19.182 1.00 96.69 313 TYR A C 1
ATOM 2432 O O . TYR A 1 313 ? 12.318 -4.049 -19.276 1.00 96.69 313 TYR A O 1
ATOM 2440 N N . GLY A 1 314 ? 11.523 -1.948 -19.137 1.00 95.25 314 GLY A N 1
ATOM 2441 C CA . GLY A 1 314 ? 10.122 -2.289 -19.373 1.00 95.25 314 GLY A CA 1
ATOM 2442 C C . GLY A 1 314 ? 9.412 -2.859 -18.146 1.00 95.25 314 GLY A C 1
ATOM 2443 O O . GLY A 1 314 ? 9.871 -2.738 -17.007 1.00 95.25 314 GLY A O 1
ATOM 2444 N N . HIS A 1 315 ? 8.245 -3.459 -18.371 1.00 92.94 315 HIS A N 1
ATOM 2445 C CA . HIS A 1 315 ? 7.436 -4.041 -17.302 1.00 92.94 315 HIS A CA 1
ATOM 2446 C C . HIS A 1 315 ? 8.152 -5.250 -16.679 1.00 92.94 315 HIS A C 1
ATOM 2448 O O . HIS A 1 315 ? 8.616 -6.141 -17.391 1.00 92.94 315 HIS A O 1
ATOM 2454 N N . LEU A 1 316 ? 8.271 -5.261 -15.346 1.00 87.38 316 LEU A N 1
ATOM 2455 C CA . LEU A 1 316 ? 9.004 -6.280 -14.575 1.00 87.38 316 LEU A CA 1
ATOM 2456 C C . LEU A 1 316 ? 10.465 -6.495 -15.015 1.00 87.38 316 LEU A C 1
ATOM 2458 O O . LEU A 1 316 ? 11.062 -7.517 -14.676 1.00 87.38 316 LEU A O 1
ATOM 2462 N N . CYS A 1 317 ? 11.061 -5.542 -15.741 1.00 94.69 317 CYS A N 1
ATOM 2463 C CA . CYS A 1 317 ? 12.412 -5.671 -16.294 1.00 94.69 317 CYS A CA 1
ATOM 2464 C C . CYS A 1 317 ? 12.577 -6.926 -17.170 1.00 94.69 317 CYS A C 1
ATOM 2466 O O . CYS A 1 317 ? 13.606 -7.613 -17.102 1.00 94.69 317 CYS A O 1
ATOM 2468 N N . ALA A 1 318 ? 11.527 -7.268 -17.921 1.00 95.12 318 ALA A N 1
ATOM 2469 C CA . ALA A 1 318 ? 11.503 -8.439 -18.788 1.00 95.12 318 ALA A CA 1
ATOM 2470 C C . ALA A 1 318 ? 12.401 -8.266 -20.021 1.00 95.12 318 ALA A C 1
ATOM 2472 O O . ALA A 1 318 ? 13.002 -9.238 -20.473 1.00 95.12 318 ALA A O 1
ATOM 2473 N N . GLU A 1 319 ? 12.541 -7.033 -20.509 1.00 96.00 319 GLU A N 1
ATOM 2474 C CA . GLU A 1 319 ? 13.274 -6.728 -21.735 1.00 96.00 319 GLU A CA 1
ATOM 2475 C C . GLU A 1 319 ? 14.750 -6.430 -21.463 1.00 96.00 319 GLU A C 1
ATOM 2477 O O . GLU A 1 319 ? 15.124 -5.941 -20.390 1.00 96.00 319 GLU A O 1
ATOM 2482 N N . THR A 1 320 ? 15.601 -6.700 -22.454 1.00 96.00 320 THR A N 1
ATOM 2483 C CA . THR A 1 320 ? 17.050 -6.463 -22.401 1.00 96.00 320 THR A CA 1
ATOM 2484 C C . THR A 1 320 ? 17.470 -5.369 -23.370 1.00 96.00 320 THR A C 1
ATOM 2486 O O . THR A 1 320 ? 17.040 -5.363 -24.519 1.00 96.00 320 THR A O 1
ATOM 2489 N N . CYS A 1 321 ? 18.354 -4.473 -22.930 1.00 96.44 321 CYS A N 1
ATOM 2490 C CA . CYS A 1 321 ? 18.936 -3.450 -23.797 1.00 96.44 321 CYS A CA 1
ATOM 2491 C C . CYS A 1 321 ? 19.734 -4.085 -24.943 1.00 96.44 321 CYS A C 1
ATOM 2493 O O . CYS A 1 321 ? 20.446 -5.071 -24.714 1.00 96.44 321 CYS A O 1
ATOM 2495 N N . SER A 1 322 ? 19.675 -3.470 -26.127 1.00 95.62 322 SER A N 1
ATOM 2496 C CA . SER A 1 322 ? 20.492 -3.864 -27.276 1.00 95.62 322 SER A CA 1
ATOM 2497 C C . SER A 1 322 ? 21.983 -3.894 -26.932 1.00 95.62 322 SER A C 1
ATOM 2499 O O . SER A 1 322 ? 22.493 -3.020 -26.226 1.00 95.62 322 SER A O 1
ATOM 2501 N N . ASP A 1 323 ? 22.700 -4.869 -27.492 1.00 95.44 323 ASP A N 1
ATOM 2502 C CA . ASP A 1 323 ? 24.166 -4.924 -27.470 1.00 95.44 323 ASP A CA 1
ATOM 2503 C C . ASP A 1 323 ? 24.829 -3.801 -28.290 1.00 95.44 323 ASP A C 1
ATOM 2505 O O . ASP A 1 323 ? 26.049 -3.664 -28.258 1.00 95.44 323 ASP A O 1
ATOM 2509 N N . HIS A 1 324 ? 24.034 -2.996 -29.001 1.00 95.12 324 HIS A N 1
ATOM 2510 C CA . HIS A 1 324 ? 24.474 -1.897 -29.864 1.00 95.12 324 HIS A CA 1
ATOM 2511 C C . HIS A 1 324 ? 24.077 -0.513 -29.331 1.00 95.12 324 HIS A C 1
ATOM 2513 O O . HIS A 1 324 ? 24.143 0.479 -30.060 1.00 95.12 324 HIS A O 1
ATOM 2519 N N . CYS A 1 325 ? 23.638 -0.427 -28.070 1.00 95.44 325 CYS A N 1
ATOM 2520 C CA . CYS A 1 325 ? 23.556 0.852 -27.371 1.00 95.44 325 CYS A CA 1
ATOM 2521 C C . CYS A 1 325 ? 24.966 1.401 -27.137 1.00 95.44 325 CYS A C 1
ATOM 2523 O O . CYS A 1 325 ? 25.768 0.763 -26.458 1.00 95.44 325 CYS A O 1
ATOM 2525 N N . SER A 1 326 ? 25.248 2.626 -27.572 1.00 91.75 326 SER A N 1
ATOM 2526 C CA . SER A 1 326 ? 26.600 3.172 -27.457 1.00 91.75 326 SER A CA 1
ATOM 2527 C C . SER A 1 326 ? 27.079 3.377 -26.008 1.00 91.75 326 SER A C 1
ATOM 2529 O O . SER A 1 326 ? 26.344 3.793 -25.099 1.00 91.75 326 SER A O 1
ATOM 2531 N N . GLY A 1 327 ? 28.378 3.145 -25.798 1.00 86.31 327 GLY A N 1
ATOM 2532 C CA . GLY A 1 327 ? 29.095 3.276 -24.522 1.00 86.31 327 GLY A CA 1
ATOM 2533 C C . GLY A 1 327 ? 29.446 1.929 -23.878 1.00 86.31 327 GLY A C 1
ATOM 2534 O O . GLY A 1 327 ? 28.899 0.902 -24.241 1.00 86.31 327 GLY A O 1
ATOM 2535 N N . ALA A 1 328 ? 30.355 1.932 -22.898 1.00 79.31 328 ALA A N 1
ATOM 2536 C CA . ALA A 1 328 ? 31.031 0.714 -22.422 1.00 79.31 328 ALA A CA 1
ATOM 2537 C C . ALA A 1 328 ? 30.122 -0.394 -21.844 1.00 79.31 328 ALA A C 1
ATOM 2539 O O . ALA A 1 328 ? 30.519 -1.554 -21.830 1.00 79.31 328 ALA A O 1
ATOM 2540 N N . ASP A 1 329 ? 28.918 -0.044 -21.379 1.00 85.75 329 ASP A N 1
ATOM 2541 C CA . ASP A 1 329 ? 28.036 -0.956 -20.639 1.00 85.75 329 ASP A CA 1
ATOM 2542 C C . ASP A 1 329 ? 26.752 -1.348 -21.407 1.00 85.75 329 ASP A C 1
ATOM 2544 O O . ASP A 1 329 ? 25.887 -2.008 -20.825 1.00 85.75 329 ASP A O 1
ATOM 2548 N N . ASN A 1 330 ? 26.575 -0.912 -22.667 1.00 91.00 330 ASN A N 1
ATOM 2549 C CA . ASN A 1 330 ? 25.371 -1.160 -23.487 1.00 91.00 330 ASN A CA 1
ATOM 2550 C C . ASN A 1 330 ? 24.052 -0.897 -22.728 1.00 91.00 330 ASN A C 1
ATOM 2552 O O . ASN A 1 330 ? 23.099 -1.680 -22.747 1.00 91.00 330 ASN A O 1
ATOM 2556 N N . THR A 1 331 ? 24.030 0.191 -21.956 1.00 92.94 331 THR A N 1
ATOM 2557 C CA . THR A 1 331 ? 22.898 0.578 -21.107 1.00 92.94 331 THR A CA 1
ATOM 2558 C C . THR A 1 331 ? 21.867 1.361 -21.899 1.00 92.94 331 THR A C 1
ATOM 2560 O O . THR A 1 331 ? 22.227 2.282 -22.632 1.00 92.94 331 THR A O 1
ATOM 2563 N N . CYS A 1 332 ? 20.597 1.073 -21.646 1.00 95.44 332 CYS A N 1
ATOM 2564 C CA . CYS A 1 332 ? 19.458 1.805 -22.171 1.00 95.44 332 CYS A CA 1
ATOM 2565 C C . CYS A 1 332 ? 18.607 2.386 -21.039 1.00 95.44 332 CYS A C 1
ATOM 2567 O O . CYS A 1 332 ? 18.783 2.050 -19.862 1.00 95.44 332 CYS A O 1
ATOM 2569 N N . ASN A 1 333 ? 17.680 3.260 -21.409 1.00 96.44 333 ASN A N 1
ATOM 2570 C CA . ASN A 1 333 ? 16.662 3.788 -20.531 1.00 96.44 333 ASN A CA 1
ATOM 2571 C C . ASN A 1 333 ? 15.835 2.634 -19.952 1.00 96.44 333 ASN A C 1
ATOM 2573 O O . ASN A 1 333 ? 15.225 1.844 -20.671 1.00 96.44 333 ASN A O 1
ATOM 2577 N N . TYR A 1 334 ? 15.811 2.558 -18.628 1.00 95.50 334 TYR A N 1
ATOM 2578 C CA . TYR A 1 334 ? 15.201 1.468 -17.876 1.00 95.50 334 TYR A CA 1
ATOM 2579 C C . TYR A 1 334 ? 13.668 1.398 -18.025 1.00 95.50 334 TYR A C 1
ATOM 2581 O O . TYR A 1 334 ? 13.083 0.373 -17.692 1.00 95.50 334 TYR A O 1
ATOM 2589 N N . VAL A 1 335 ? 13.002 2.438 -18.537 1.00 96.44 335 VAL A N 1
ATOM 2590 C CA . VAL A 1 335 ? 11.545 2.455 -18.753 1.00 96.44 335 VAL A CA 1
ATOM 2591 C C . VAL A 1 335 ? 11.188 1.930 -20.142 1.00 96.44 335 VAL A C 1
ATOM 2593 O O . VAL A 1 335 ? 10.400 0.994 -20.256 1.00 96.44 335 VAL A O 1
ATOM 2596 N N . ASN A 1 336 ? 11.757 2.520 -21.197 1.00 96.19 336 ASN A N 1
ATOM 2597 C CA . ASN A 1 336 ? 11.313 2.310 -22.584 1.00 96.19 336 ASN A CA 1
ATOM 2598 C C . ASN A 1 336 ? 12.349 1.617 -23.490 1.00 96.19 336 ASN A C 1
ATOM 2600 O O . ASN A 1 336 ? 12.034 1.323 -24.640 1.00 96.19 336 ASN A O 1
ATOM 2604 N N . GLY A 1 337 ? 13.566 1.372 -22.999 1.00 95.50 337 GLY A N 1
ATOM 2605 C CA . GLY A 1 337 ? 14.613 0.672 -23.737 1.00 95.50 337 GLY A CA 1
ATOM 2606 C C . GLY A 1 337 ? 15.448 1.532 -24.680 1.00 95.50 337 GLY A C 1
ATOM 2607 O O . GLY A 1 337 ? 16.339 0.998 -25.336 1.00 95.50 337 GLY A O 1
ATOM 2608 N N . SER A 1 338 ? 15.209 2.846 -24.768 1.00 96.12 338 SER A N 1
ATOM 2609 C CA . SER A 1 338 ? 15.975 3.713 -25.671 1.00 96.12 338 SER A CA 1
ATOM 2610 C C . SER A 1 338 ? 17.432 3.846 -25.239 1.00 96.12 338 SER A C 1
ATOM 2612 O O . SER A 1 338 ? 17.726 4.058 -24.063 1.00 96.12 338 SER A O 1
ATOM 2614 N N . CYS A 1 339 ? 18.366 3.778 -26.178 1.00 95.25 339 CYS A N 1
ATOM 2615 C CA . CYS A 1 339 ? 19.774 4.015 -25.894 1.00 95.25 339 CYS A CA 1
ATOM 2616 C C . CYS A 1 339 ? 20.028 5.531 -25.802 1.00 95.25 339 CYS A C 1
ATOM 2618 O O . CYS A 1 339 ? 20.161 6.213 -26.816 1.00 95.25 339 CYS A O 1
ATOM 2620 N N . ASP A 1 340 ? 20.109 6.069 -24.580 1.00 90.94 340 ASP A N 1
ATOM 2621 C CA . ASP A 1 340 ? 20.222 7.521 -24.328 1.00 90.94 340 ASP A CA 1
ATOM 2622 C C . ASP A 1 340 ? 21.495 8.155 -24.923 1.00 90.94 340 ASP A C 1
ATOM 2624 O O . ASP A 1 340 ? 21.538 9.355 -25.189 1.00 90.94 340 ASP A O 1
ATOM 2628 N N . ARG A 1 341 ? 22.542 7.350 -25.148 1.00 91.75 341 ARG A N 1
ATOM 2629 C CA . ARG A 1 341 ? 23.793 7.767 -25.809 1.00 91.75 341 ARG A CA 1
ATOM 2630 C C . ARG A 1 341 ? 23.803 7.513 -27.321 1.00 91.75 341 ARG A C 1
ATOM 2632 O O . ARG A 1 341 ? 24.840 7.696 -27.951 1.00 91.75 341 ARG A O 1
ATOM 2639 N N . GLY A 1 342 ? 22.675 7.101 -27.892 1.00 92.75 342 GLY A N 1
ATOM 2640 C CA . GLY A 1 342 ? 22.558 6.700 -29.289 1.00 92.75 342 GLY A CA 1
ATOM 2641 C C . GLY A 1 342 ? 22.981 5.253 -29.549 1.00 92.75 342 GLY A C 1
ATOM 2642 O O . GLY A 1 342 ? 23.225 4.475 -28.622 1.00 92.75 342 GLY A O 1
ATOM 2643 N N . CYS A 1 343 ? 23.023 4.911 -30.835 1.00 95.50 343 CYS A N 1
ATOM 2644 C CA . CYS A 1 343 ? 23.375 3.589 -31.335 1.00 95.50 343 CYS A CA 1
ATOM 2645 C C . CYS A 1 343 ? 24.780 3.552 -31.912 1.00 95.50 343 CYS A C 1
ATOM 2647 O O . CYS A 1 343 ? 25.256 4.540 -32.480 1.00 95.50 343 CYS A O 1
ATOM 2649 N N . ASP A 1 344 ? 25.389 2.370 -31.863 1.00 95.19 344 ASP A N 1
ATOM 2650 C CA . ASP A 1 344 ? 26.588 2.095 -32.638 1.00 95.19 344 ASP A CA 1
ATOM 2651 C C . ASP A 1 344 ? 26.326 2.330 -34.132 1.00 95.19 344 ASP A C 1
ATOM 2653 O O . ASP A 1 344 ? 25.211 2.168 -34.637 1.00 95.19 344 ASP A O 1
ATOM 2657 N N . VAL A 1 345 ? 27.377 2.717 -34.857 1.00 95.06 345 VAL A N 1
ATOM 2658 C CA . VAL A 1 345 ? 27.288 3.039 -36.285 1.00 95.06 345 VAL A CA 1
ATOM 2659 C C . VAL A 1 345 ? 26.700 1.855 -37.062 1.00 95.06 345 VAL A C 1
ATOM 2661 O O . VAL A 1 345 ? 27.181 0.720 -36.945 1.00 95.06 345 VAL A O 1
ATOM 2664 N N . GLY A 1 346 ? 25.673 2.140 -37.868 1.00 94.31 346 GLY A N 1
ATOM 2665 C CA . GLY A 1 346 ? 24.931 1.148 -38.641 1.00 94.31 346 GLY A CA 1
ATOM 2666 C C . GLY A 1 346 ? 23.683 0.572 -37.965 1.00 94.31 346 GLY A C 1
ATOM 2667 O O . GLY A 1 346 ? 23.091 -0.349 -38.521 1.00 94.31 346 GLY A O 1
ATOM 2668 N N . TYR A 1 347 ? 23.268 1.085 -36.804 1.00 95.88 347 TYR A N 1
ATOM 2669 C CA . TYR A 1 347 ? 22.027 0.678 -36.134 1.00 95.88 347 TYR A CA 1
ATOM 2670 C C . TYR A 1 347 ? 21.018 1.820 -36.009 1.00 95.88 347 TYR A C 1
ATOM 2672 O O . TYR A 1 347 ? 21.376 2.994 -35.872 1.00 95.88 347 TYR A O 1
ATOM 2680 N N . LEU A 1 348 ? 19.739 1.448 -36.040 1.00 94.31 348 LEU A N 1
ATOM 2681 C CA . LEU A 1 348 ? 18.611 2.366 -36.043 1.00 94.31 348 LEU A CA 1
ATOM 2682 C C . LEU A 1 348 ? 18.221 2.810 -34.624 1.00 94.31 348 LEU A C 1
ATOM 2684 O O . LEU A 1 348 ? 18.060 2.000 -33.707 1.00 94.31 348 LEU A O 1
ATOM 2688 N N . LEU A 1 349 ? 18.003 4.115 -34.459 1.00 92.50 349 LEU A N 1
ATOM 2689 C CA . LEU A 1 349 ? 17.451 4.697 -33.234 1.00 92.50 349 LEU A CA 1
ATOM 2690 C C . LEU A 1 349 ? 15.968 4.310 -33.040 1.00 92.50 349 LEU A C 1
ATOM 2692 O O . LEU A 1 349 ? 15.256 4.105 -34.019 1.00 92.50 349 LEU A O 1
ATOM 2696 N N . PRO A 1 350 ? 15.446 4.295 -31.799 1.00 94.06 350 PRO A N 1
ATOM 2697 C CA . PRO A 1 350 ? 16.150 4.562 -30.544 1.00 94.06 350 PRO A CA 1
ATOM 2698 C C . PRO A 1 350 ? 16.636 3.296 -29.813 1.00 94.06 350 PRO A C 1
ATOM 2700 O O . PRO A 1 350 ? 17.363 3.429 -28.833 1.00 94.06 350 PRO A O 1
ATOM 2703 N N . LEU A 1 351 ? 16.221 2.095 -30.239 1.00 94.81 351 LEU A N 1
ATOM 2704 C CA . LEU A 1 351 ? 16.491 0.831 -29.531 1.00 94.81 351 LEU A CA 1
ATOM 2705 C C . LEU A 1 351 ? 17.762 0.110 -30.002 1.00 94.81 351 LEU A C 1
ATOM 2707 O O . LEU A 1 351 ? 18.244 -0.769 -29.298 1.00 94.81 351 LEU A O 1
ATOM 2711 N N . CYS A 1 352 ? 18.299 0.450 -31.178 1.00 95.81 352 CYS A N 1
ATOM 2712 C CA . CYS A 1 352 ? 19.496 -0.171 -31.759 1.00 95.81 352 CYS A CA 1
ATOM 2713 C C . CYS A 1 352 ? 19.381 -1.692 -31.974 1.00 95.81 352 CYS A C 1
ATOM 2715 O O . CYS A 1 352 ? 20.392 -2.392 -31.976 1.00 95.81 352 CYS A O 1
ATOM 2717 N N . ASN A 1 353 ? 18.163 -2.221 -32.118 1.00 94.88 353 ASN A N 1
ATOM 2718 C CA . ASN A 1 353 ? 17.935 -3.641 -32.413 1.00 94.88 353 ASN A CA 1
ATOM 2719 C C . ASN A 1 353 ? 18.091 -3.950 -33.908 1.00 94.88 353 ASN A C 1
ATOM 2721 O O . ASN A 1 353 ? 18.506 -5.047 -34.271 1.00 94.88 353 ASN A O 1
ATOM 2725 N N . ASP A 1 354 ? 17.800 -2.967 -34.760 1.00 94.44 354 ASP A N 1
ATOM 2726 C CA . ASP A 1 354 ? 17.787 -3.123 -36.209 1.00 94.44 354 ASP A CA 1
ATOM 2727 C C . ASP A 1 354 ? 19.006 -2.451 -36.841 1.00 94.44 354 ASP A C 1
ATOM 2729 O O . ASP A 1 354 ? 19.414 -1.356 -36.442 1.00 94.44 354 ASP A O 1
ATOM 2733 N N . THR A 1 355 ? 19.581 -3.101 -37.849 1.00 95.06 355 THR A N 1
ATOM 2734 C CA . THR A 1 355 ? 20.611 -2.504 -38.706 1.00 95.06 355 THR A CA 1
ATOM 2735 C C . THR A 1 355 ? 20.006 -1.445 -39.625 1.00 95.06 355 THR A C 1
ATOM 2737 O O . THR A 1 355 ? 18.793 -1.436 -39.850 1.00 95.06 355 THR A O 1
ATOM 2740 N N . CYS A 1 356 ? 20.837 -0.590 -40.225 1.00 94.06 356 CYS A N 1
ATOM 2741 C CA . CYS A 1 356 ? 20.333 0.395 -41.174 1.00 94.06 356 CYS A CA 1
ATOM 2742 C C . CYS A 1 356 ? 19.567 -0.249 -42.338 1.00 94.06 356 CYS A C 1
ATOM 2744 O O . CYS A 1 356 ? 19.992 -1.291 -42.854 1.00 94.06 356 CYS A O 1
ATOM 2746 N N . PRO A 1 357 ? 18.436 0.354 -42.757 1.00 92.38 357 PRO A N 1
ATOM 2747 C CA . PRO A 1 357 ? 17.711 -0.085 -43.940 1.00 92.38 357 PRO A CA 1
ATOM 2748 C C . PRO A 1 357 ? 18.610 -0.098 -45.178 1.00 92.38 357 PRO A C 1
ATOM 2750 O O . PRO A 1 357 ? 19.592 0.640 -45.264 1.00 92.38 357 PRO A O 1
ATOM 2753 N N . ARG A 1 358 ? 18.238 -0.904 -46.177 1.00 89.44 358 ARG A N 1
ATOM 2754 C CA . ARG A 1 358 ? 18.950 -0.945 -47.462 1.00 89.44 358 ARG A CA 1
ATOM 2755 C C . ARG A 1 358 ? 19.105 0.461 -48.052 1.00 89.44 358 ARG A C 1
ATOM 2757 O O . ARG A 1 358 ? 18.142 1.227 -48.085 1.00 89.44 358 ARG A O 1
ATOM 2764 N N . GLY A 1 359 ? 20.309 0.764 -48.536 1.00 89.75 359 GLY A N 1
ATOM 2765 C CA . GLY A 1 359 ? 20.645 2.061 -49.124 1.00 89.75 359 GLY A CA 1
ATOM 2766 C C . GLY A 1 359 ? 20.974 3.161 -48.108 1.00 89.75 359 GLY A C 1
ATOM 2767 O O . GLY A 1 359 ? 21.150 4.308 -48.515 1.00 89.75 359 GLY A O 1
ATOM 2768 N N . GLN A 1 360 ? 21.056 2.848 -46.809 1.00 93.00 360 GLN A N 1
ATOM 2769 C CA . GLN A 1 360 ? 21.453 3.788 -45.758 1.00 93.00 360 GLN A CA 1
ATOM 2770 C C . GLN A 1 360 ? 22.616 3.251 -44.927 1.00 93.00 360 GLN A C 1
ATOM 2772 O O . GLN A 1 360 ? 22.772 2.040 -44.761 1.00 93.00 360 GLN A O 1
ATOM 2777 N N . TYR A 1 361 ? 23.417 4.158 -44.373 1.00 94.12 361 TYR A N 1
ATOM 2778 C CA . TYR A 1 361 ? 24.527 3.804 -43.498 1.00 94.12 361 TYR A CA 1
ATOM 2779 C C . TYR A 1 361 ? 24.831 4.889 -42.460 1.00 94.12 361 TYR A C 1
ATOM 2781 O O . TYR A 1 361 ? 24.199 5.947 -42.410 1.00 94.12 361 TYR A O 1
ATOM 2789 N N . GLY A 1 362 ? 25.827 4.622 -41.617 1.00 92.75 362 GLY A N 1
ATOM 2790 C CA . GLY A 1 362 ? 26.381 5.617 -40.709 1.00 92.75 362 GLY A CA 1
ATOM 2791 C C . GLY A 1 362 ? 25.620 5.731 -39.380 1.00 92.75 362 GLY A C 1
ATOM 2792 O O . GLY A 1 362 ? 24.829 4.853 -39.018 1.00 92.75 362 GLY A O 1
ATOM 2793 N N . PRO A 1 363 ? 25.902 6.773 -38.580 1.00 92.06 363 PRO A N 1
ATOM 2794 C CA . PRO A 1 363 ? 25.261 6.972 -37.284 1.00 92.06 363 PRO A CA 1
ATOM 2795 C C . PRO A 1 363 ? 23.770 7.292 -37.460 1.00 92.06 363 PRO A C 1
ATOM 2797 O O . PRO A 1 363 ? 23.407 8.232 -38.165 1.00 92.06 363 PRO A O 1
ATOM 2800 N N . GLY A 1 364 ? 22.899 6.496 -36.830 1.00 89.06 364 GLY A N 1
ATOM 2801 C CA . GLY A 1 364 ? 21.444 6.669 -36.915 1.00 89.06 364 GLY A CA 1
ATOM 2802 C C . GLY A 1 364 ? 20.863 6.515 -38.325 1.00 89.06 364 GLY A C 1
ATOM 2803 O O . GLY A 1 364 ? 19.752 6.981 -38.561 1.00 89.06 364 GLY A O 1
ATOM 2804 N N . CYS A 1 365 ? 21.603 5.889 -39.250 1.00 92.88 365 CYS A N 1
ATOM 2805 C CA . CYS A 1 365 ? 21.186 5.662 -40.639 1.00 92.88 365 CYS A CA 1
ATOM 2806 C C . CYS A 1 365 ? 20.854 6.952 -41.407 1.00 92.88 365 CYS A C 1
ATOM 2808 O O . CYS A 1 365 ? 19.995 6.966 -42.286 1.00 92.88 365 CYS A O 1
ATOM 2810 N N . ALA A 1 366 ? 21.518 8.054 -41.047 1.00 93.44 366 ALA A N 1
ATOM 2811 C CA . ALA A 1 366 ? 21.270 9.363 -41.639 1.00 93.44 366 ALA A CA 1
ATOM 2812 C C . ALA A 1 366 ? 21.874 9.521 -43.047 1.00 93.44 366 ALA A C 1
ATOM 2814 O O . ALA A 1 366 ? 21.410 10.366 -43.813 1.00 93.44 366 ALA A O 1
ATOM 2815 N N . GLU A 1 367 ? 22.882 8.716 -43.395 1.00 93.25 367 GLU A N 1
ATOM 2816 C CA . GLU A 1 367 ? 23.575 8.789 -44.682 1.00 93.25 367 GLU A CA 1
ATOM 2817 C C . GLU A 1 367 ? 22.976 7.808 -45.689 1.00 93.25 367 GLU A C 1
ATOM 2819 O O . GLU A 1 367 ? 22.507 6.729 -45.321 1.00 93.25 367 GLU A O 1
ATOM 2824 N N . LYS A 1 368 ? 23.017 8.165 -46.974 1.00 93.38 368 LYS A N 1
ATOM 2825 C CA . LYS A 1 368 ? 22.560 7.310 -48.078 1.00 93.38 368 LYS A CA 1
ATOM 2826 C C . LYS A 1 368 ? 23.747 6.763 -48.850 1.00 93.38 368 LYS A C 1
ATOM 2828 O O . LYS A 1 368 ? 24.711 7.483 -49.069 1.00 93.38 368 LYS A O 1
ATOM 2833 N N . CYS A 1 369 ? 23.661 5.514 -49.290 1.00 92.88 369 CYS A N 1
ATOM 2834 C CA . CYS A 1 369 ? 24.632 4.949 -50.220 1.00 92.88 369 CYS A CA 1
ATOM 2835 C C . CYS A 1 369 ? 24.668 5.754 -51.529 1.00 92.88 369 CYS A C 1
ATOM 2837 O O . CYS A 1 369 ? 23.651 6.315 -51.941 1.00 92.88 369 CYS A O 1
ATOM 2839 N N . SER A 1 370 ? 25.827 5.786 -52.193 1.00 91.75 370 SER A N 1
ATOM 2840 C CA . SER A 1 370 ? 25.937 6.405 -53.515 1.00 91.75 370 SER A CA 1
ATOM 2841 C C . SER A 1 370 ? 25.144 5.605 -54.549 1.00 91.75 370 SER A C 1
ATOM 2843 O O . SER A 1 370 ? 25.228 4.375 -54.587 1.00 91.75 370 SER A O 1
ATOM 2845 N N . ASP A 1 371 ? 24.446 6.305 -55.443 1.00 90.94 371 ASP A N 1
ATOM 2846 C CA . ASP A 1 371 ? 23.792 5.698 -56.607 1.00 90.94 371 ASP A CA 1
ATOM 2847 C C . ASP A 1 371 ? 24.812 5.104 -57.605 1.00 90.94 371 ASP A C 1
ATOM 2849 O O . ASP A 1 371 ? 24.438 4.317 -58.468 1.00 90.94 371 ASP A O 1
ATOM 2853 N N . HIS A 1 372 ? 26.105 5.429 -57.450 1.00 90.62 372 HIS A N 1
ATOM 2854 C CA . HIS A 1 372 ? 27.224 4.939 -58.270 1.00 90.62 372 HIS A CA 1
ATOM 2855 C C . HIS A 1 372 ? 27.953 3.726 -57.668 1.00 90.62 372 HIS A C 1
ATOM 2857 O O . HIS A 1 372 ? 29.053 3.374 -58.110 1.00 90.62 372 HIS A O 1
ATOM 2863 N N . CYS A 1 373 ? 27.379 3.094 -56.638 1.00 90.62 373 CYS A N 1
ATOM 2864 C CA . CYS A 1 373 ? 27.798 1.759 -56.222 1.00 90.62 373 CYS A CA 1
ATOM 2865 C C . CYS A 1 373 ? 27.430 0.746 -57.316 1.00 90.62 373 CYS A C 1
ATOM 2867 O O . CYS A 1 373 ? 26.272 0.655 -57.723 1.00 90.62 373 CYS A O 1
ATOM 2869 N N . THR A 1 374 ? 28.386 -0.067 -57.759 1.00 86.19 374 THR A N 1
ATOM 2870 C CA . THR A 1 374 ? 28.101 -1.159 -58.700 1.00 86.19 374 THR A CA 1
ATOM 2871 C C . THR A 1 374 ? 27.366 -2.311 -57.998 1.00 86.19 374 THR A C 1
ATOM 2873 O O . THR A 1 374 ? 27.591 -2.592 -56.819 1.00 86.19 374 THR A O 1
ATOM 2876 N N . GLY A 1 375 ? 26.482 -3.005 -58.725 1.00 76.94 375 GLY A N 1
ATOM 2877 C CA . GLY A 1 375 ? 25.682 -4.120 -58.198 1.00 76.94 375 GLY A CA 1
ATOM 2878 C C . GLY A 1 375 ? 24.189 -3.786 -58.047 1.00 76.94 375 GLY A C 1
ATOM 2879 O O . GLY A 1 375 ? 23.685 -2.918 -58.761 1.00 76.94 375 GLY A O 1
ATOM 2880 N N . PRO A 1 376 ? 23.443 -4.502 -57.178 1.00 70.38 376 PRO A N 1
ATOM 2881 C CA . PRO A 1 376 ? 22.052 -4.174 -56.864 1.00 70.38 376 PRO A CA 1
ATOM 2882 C C . PRO A 1 376 ? 21.941 -2.713 -56.412 1.00 70.38 376 PRO A C 1
ATOM 2884 O O . PRO A 1 376 ? 22.761 -2.257 -55.617 1.00 70.38 376 PRO A O 1
ATOM 2887 N N . ALA A 1 377 ? 20.951 -1.993 -56.949 1.00 61.34 377 ALA A N 1
ATOM 2888 C CA . ALA A 1 377 ? 20.872 -0.532 -56.902 1.00 61.34 377 ALA A CA 1
ATOM 2889 C C . ALA A 1 377 ? 21.185 0.057 -55.511 1.00 61.34 377 ALA A C 1
ATOM 2891 O O . ALA A 1 377 ? 20.390 -0.083 -54.581 1.00 61.34 377 ALA A O 1
ATOM 2892 N N . GLY A 1 378 ? 22.337 0.730 -55.399 1.00 62.44 378 GLY A N 1
ATOM 2893 C CA . GLY A 1 378 ? 22.719 1.517 -54.225 1.00 62.44 378 GLY A CA 1
ATOM 2894 C C . GLY A 1 378 ? 23.010 0.713 -52.953 1.00 62.44 378 GLY A C 1
ATOM 2895 O O . GLY A 1 378 ? 22.854 1.252 -51.861 1.00 62.44 378 GLY A O 1
ATOM 2896 N N . GLU A 1 379 ? 23.396 -0.566 -53.036 1.00 82.69 379 GLU A N 1
ATOM 2897 C CA . GLU A 1 379 ? 23.798 -1.320 -51.840 1.00 82.69 379 GLU A CA 1
ATOM 2898 C C . GLU A 1 379 ? 25.247 -1.013 -51.422 1.00 82.69 379 GLU A C 1
ATOM 2900 O O . GLU A 1 379 ? 26.210 -1.233 -52.160 1.00 82.69 379 GLU A O 1
ATOM 2905 N N . CYS A 1 380 ? 25.399 -0.543 -50.186 1.00 91.31 380 CYS A N 1
ATOM 2906 C CA . CYS A 1 380 ? 26.680 -0.305 -49.538 1.00 91.31 380 CYS A CA 1
ATOM 2907 C C . CYS A 1 380 ? 26.677 -0.863 -48.110 1.00 91.31 380 CYS A C 1
ATOM 2909 O O . CYS A 1 380 ? 25.626 -1.177 -47.547 1.00 91.31 380 CYS A O 1
ATOM 2911 N N . ASP A 1 381 ? 27.863 -0.998 -47.522 1.00 93.38 381 ASP A N 1
ATOM 2912 C CA . ASP A 1 381 ? 28.028 -1.426 -46.143 1.00 93.38 381 ASP A CA 1
ATOM 2913 C C . ASP A 1 381 ? 27.298 -0.485 -45.183 1.00 93.38 381 ASP A C 1
ATOM 2915 O O . ASP A 1 381 ? 27.612 0.700 -45.079 1.00 93.38 381 ASP A O 1
ATOM 2919 N N . PHE A 1 382 ? 26.339 -1.040 -44.447 1.00 92.19 382 PHE A N 1
ATOM 2920 C CA . PHE A 1 382 ? 25.422 -0.293 -43.588 1.00 92.19 382 PHE A CA 1
ATOM 2921 C C . PHE A 1 382 ? 26.117 0.456 -42.434 1.00 92.19 382 PHE A C 1
ATOM 2923 O O . PHE A 1 382 ? 25.504 1.306 -41.790 1.00 92.19 382 PHE A O 1
ATOM 2930 N N . ARG A 1 383 ? 27.397 0.177 -42.149 1.00 94.62 383 ARG A N 1
ATOM 2931 C CA . ARG A 1 383 ? 28.184 0.909 -41.145 1.00 94.62 383 ARG A CA 1
ATOM 2932 C C . ARG A 1 383 ? 29.031 2.001 -41.789 1.00 94.62 383 ARG A C 1
ATOM 2934 O O . ARG A 1 383 ? 29.055 3.128 -41.305 1.00 94.62 383 ARG A O 1
ATOM 2941 N N . THR A 1 384 ? 29.741 1.665 -42.859 1.00 94.19 384 THR A N 1
ATOM 2942 C CA . THR A 1 384 ? 30.835 2.484 -43.407 1.00 94.19 384 THR A CA 1
ATOM 2943 C C . THR A 1 384 ? 30.483 3.235 -44.687 1.00 94.19 384 THR A C 1
ATOM 2945 O O . THR A 1 384 ? 31.176 4.192 -45.030 1.00 94.19 384 THR A O 1
ATOM 2948 N N . GLY A 1 385 ? 29.434 2.819 -45.396 1.00 92.81 385 GLY A N 1
ATOM 2949 C CA . GLY A 1 385 ? 29.049 3.388 -46.687 1.00 92.81 385 GLY A CA 1
ATOM 2950 C C . GLY A 1 385 ? 29.852 2.858 -47.873 1.00 92.81 385 GLY A C 1
ATOM 2951 O O . GLY A 1 385 ? 29.748 3.394 -48.975 1.00 92.81 385 GLY A O 1
ATOM 2952 N N . VAL A 1 386 ? 30.691 1.841 -47.658 1.00 93.94 386 VAL A N 1
ATOM 2953 C CA . VAL A 1 386 ? 31.558 1.268 -48.693 1.00 93.94 386 VAL A CA 1
ATOM 2954 C C . VAL A 1 386 ? 30.741 0.409 -49.651 1.00 93.94 386 VAL A C 1
ATOM 2956 O O . VAL A 1 386 ? 30.031 -0.496 -49.219 1.00 93.94 386 VAL A O 1
ATOM 2959 N N . CYS A 1 387 ? 30.844 0.667 -50.952 1.00 92.00 387 CYS A N 1
ATOM 2960 C CA . CYS A 1 387 ? 30.114 -0.097 -51.961 1.00 92.00 387 CYS A CA 1
ATOM 2961 C C . CYS A 1 387 ? 30.680 -1.519 -52.074 1.00 92.00 387 CYS A C 1
ATOM 2963 O O . CYS A 1 387 ? 31.883 -1.703 -52.266 1.00 92.00 387 CYS A O 1
ATOM 2965 N N . TYR A 1 388 ? 29.814 -2.534 -51.994 1.00 89.50 388 TYR A N 1
ATOM 2966 C CA . TYR A 1 388 ? 30.248 -3.935 -51.943 1.00 89.50 388 TYR A CA 1
ATOM 2967 C C . TYR A 1 388 ? 30.965 -4.414 -53.213 1.00 89.50 388 TYR A C 1
ATOM 2969 O O . TYR A 1 388 ? 31.842 -5.271 -53.121 1.00 89.50 388 TYR A O 1
ATOM 2977 N N . GLN A 1 389 ? 30.607 -3.880 -54.387 1.00 88.94 389 GLN A N 1
ATOM 2978 C CA . GLN A 1 389 ? 31.202 -4.278 -55.673 1.00 88.94 389 GLN A CA 1
ATOM 2979 C C . GLN A 1 389 ? 32.082 -3.185 -56.307 1.00 88.94 389 GLN A C 1
ATOM 2981 O O . GLN A 1 389 ? 32.501 -3.323 -57.458 1.00 88.94 389 GLN A O 1
ATOM 2986 N N . GLY A 1 390 ? 32.403 -2.127 -55.555 1.00 89.19 390 GLY A N 1
ATOM 2987 C CA . GLY A 1 390 ? 33.185 -0.987 -56.038 1.00 89.19 390 GLY A CA 1
ATOM 2988 C C . GLY A 1 390 ? 32.341 0.122 -56.674 1.00 89.19 390 GLY A C 1
ATOM 2989 O O . GLY A 1 390 ? 31.138 0.229 -56.426 1.00 89.19 390 GLY A O 1
ATOM 2990 N N . CYS A 1 391 ? 33.004 0.981 -57.450 1.00 92.25 391 CYS A N 1
ATOM 2991 C CA . CYS A 1 391 ? 32.406 2.168 -58.059 1.00 92.25 391 CYS A CA 1
ATOM 2992 C C . CYS A 1 391 ? 32.225 2.025 -59.564 1.00 92.25 391 CYS A C 1
ATOM 2994 O O . CYS A 1 391 ? 33.034 1.388 -60.246 1.00 92.25 391 CYS A O 1
ATOM 2996 N N . GLU A 1 392 ? 31.204 2.693 -60.098 1.00 92.12 392 GLU A N 1
ATOM 2997 C CA . GLU A 1 392 ? 31.124 2.948 -61.533 1.00 92.12 392 GLU A CA 1
ATOM 2998 C C . GLU A 1 392 ? 32.365 3.744 -62.003 1.00 92.12 392 GLU A C 1
ATOM 3000 O O . GLU A 1 392 ? 32.889 4.577 -61.250 1.00 92.12 392 GLU A O 1
ATOM 3005 N N . PRO A 1 393 ? 32.877 3.511 -63.230 1.00 92.88 393 PRO A N 1
ATOM 3006 C CA . PRO A 1 393 ? 34.019 4.261 -63.749 1.00 92.88 393 PRO A CA 1
ATOM 3007 C C . PRO A 1 393 ? 33.764 5.771 -63.714 1.00 92.88 393 PRO A C 1
ATOM 3009 O O . PRO A 1 393 ? 32.698 6.232 -64.110 1.00 92.88 393 PRO A O 1
ATOM 3012 N N . GLY A 1 394 ? 34.755 6.543 -63.269 1.00 91.50 394 GLY A N 1
ATOM 3013 C CA . GLY A 1 394 ? 34.601 7.985 -63.059 1.00 91.50 394 GLY A CA 1
ATOM 3014 C C . GLY A 1 394 ? 34.264 8.399 -61.627 1.00 91.50 394 GLY A C 1
ATOM 3015 O O . GLY A 1 394 ? 34.255 9.602 -61.361 1.00 91.50 394 GLY A O 1
ATOM 3016 N N . PHE A 1 395 ? 34.083 7.452 -60.700 1.00 93.50 395 PHE A N 1
ATOM 3017 C CA . PHE A 1 395 ? 33.879 7.707 -59.270 1.00 93.50 395 PHE A CA 1
ATOM 3018 C C . PHE A 1 395 ? 34.984 7.099 -58.398 1.00 93.50 395 PHE A C 1
ATOM 3020 O O . PHE A 1 395 ? 35.605 6.093 -58.739 1.00 93.50 395 PHE A O 1
ATOM 3027 N N . GLN A 1 396 ? 35.240 7.738 -57.258 1.00 91.75 396 GLN A N 1
ATOM 3028 C CA . GLN A 1 396 ? 36.312 7.389 -56.331 1.00 91.75 396 GLN A CA 1
ATOM 3029 C C . GLN A 1 396 ? 35.851 6.346 -55.297 1.00 91.75 396 GLN A C 1
ATOM 3031 O O . GLN A 1 396 ? 34.860 6.586 -54.592 1.00 91.75 396 GLN A O 1
ATOM 3036 N N . PRO A 1 397 ? 36.598 5.242 -55.109 1.00 90.75 397 PRO A N 1
ATOM 3037 C CA . PRO A 1 397 ? 36.386 4.333 -53.989 1.00 90.75 397 PRO A CA 1
ATOM 3038 C C . PRO A 1 397 ? 36.749 5.000 -52.646 1.00 90.75 397 PRO A C 1
ATOM 3040 O O . PRO A 1 397 ? 37.523 5.960 -52.615 1.00 90.75 397 PRO A O 1
ATOM 3043 N N . PRO A 1 398 ? 36.229 4.502 -51.508 1.00 90.94 398 PRO A N 1
ATOM 3044 C CA . PRO A 1 398 ? 35.418 3.288 -51.381 1.00 90.94 398 PRO A CA 1
ATOM 3045 C C . PRO A 1 398 ? 33.891 3.520 -51.359 1.00 90.94 398 PRO A C 1
ATOM 3047 O O . PRO A 1 398 ? 33.145 2.547 -51.403 1.00 90.94 398 PRO A O 1
ATOM 3050 N N . THR A 1 399 ? 33.408 4.769 -51.293 1.00 92.00 399 THR A N 1
ATOM 3051 C CA . THR A 1 399 ? 31.966 5.089 -51.153 1.00 92.00 399 THR A CA 1
ATOM 3052 C C . THR A 1 399 ? 31.315 5.676 -52.410 1.00 92.00 399 THR A C 1
ATOM 3054 O O . THR A 1 399 ? 30.120 5.951 -52.393 1.00 92.00 399 THR A O 1
ATOM 3057 N N . CYS A 1 400 ? 32.077 5.935 -53.478 1.00 93.12 400 CYS A N 1
ATOM 3058 C CA . CYS A 1 400 ? 31.584 6.385 -54.788 1.00 93.12 400 CYS A CA 1
ATOM 3059 C C . CYS A 1 400 ? 30.767 7.692 -54.784 1.00 93.12 400 CYS A C 1
ATOM 3061 O O . CYS A 1 400 ? 30.033 7.969 -55.726 1.00 93.12 400 CYS A O 1
ATOM 3063 N N . HIS A 1 401 ? 30.882 8.519 -53.740 1.00 92.62 401 HIS A N 1
ATOM 3064 C CA . HIS A 1 401 ? 30.210 9.826 -53.663 1.00 92.62 401 HIS A CA 1
ATOM 3065 C C . HIS A 1 401 ? 30.956 10.932 -54.418 1.00 92.62 401 HIS A C 1
ATOM 3067 O O . HIS A 1 401 ? 30.404 11.996 -54.684 1.00 92.62 401 HIS A O 1
ATOM 3073 N N . LYS A 1 402 ? 32.243 10.720 -54.703 1.00 92.75 402 LYS A N 1
ATOM 3074 C CA . LYS A 1 402 ? 33.111 11.712 -55.339 1.00 92.75 402 LYS A CA 1
ATOM 3075 C C . LYS A 1 402 ? 33.469 11.253 -56.736 1.00 92.75 402 LYS A C 1
ATOM 3077 O O . LYS A 1 402 ? 33.888 10.117 -56.914 1.00 92.75 402 LYS A O 1
ATOM 3082 N N . GLU A 1 403 ? 33.375 12.151 -57.702 1.00 92.44 403 GLU A N 1
ATOM 3083 C CA . GLU A 1 403 ? 33.888 11.921 -59.052 1.00 92.44 403 GLU A CA 1
ATOM 3084 C C . GLU A 1 403 ? 35.424 11.905 -59.072 1.00 92.44 403 GLU A C 1
ATOM 3086 O O . GLU A 1 403 ? 36.065 12.483 -58.190 1.00 92.44 403 GLU A O 1
ATOM 3091 N N . CYS A 1 404 ? 36.035 11.320 -60.102 1.00 91.69 404 CYS A N 1
ATOM 3092 C CA . CYS A 1 404 ? 37.486 11.317 -60.262 1.00 91.69 404 CYS A CA 1
ATOM 3093 C C . CYS A 1 404 ? 38.084 12.737 -60.239 1.00 91.69 404 CYS A C 1
ATOM 3095 O O . CYS A 1 404 ? 37.486 13.672 -60.798 1.00 91.69 404 CYS A O 1
ATOM 3097 N N . PRO A 1 405 ? 39.259 12.920 -59.600 1.00 91.25 405 PRO A N 1
ATOM 3098 C CA . PRO A 1 405 ? 39.992 14.179 -59.653 1.00 91.25 405 PRO A CA 1
ATOM 3099 C C . PRO A 1 405 ? 40.319 14.575 -61.096 1.00 91.25 405 PRO A C 1
ATOM 3101 O O . PRO A 1 405 ? 40.483 13.716 -61.967 1.00 91.25 405 PRO A O 1
ATOM 3104 N N . ALA A 1 406 ? 40.458 15.880 -61.340 1.00 87.50 406 ALA A N 1
ATOM 3105 C CA . ALA A 1 406 ? 40.894 16.388 -62.638 1.00 87.50 406 ALA A CA 1
ATOM 3106 C C . ALA A 1 406 ? 42.208 15.714 -63.075 1.00 87.50 406 ALA A C 1
ATOM 3108 O O . ALA A 1 406 ? 43.112 15.512 -62.264 1.00 87.50 406 ALA A O 1
ATOM 3109 N N . GLY A 1 407 ? 42.290 15.335 -64.352 1.00 87.12 407 GLY A N 1
ATOM 3110 C CA . GLY A 1 407 ? 43.452 14.639 -64.904 1.00 87.12 407 GLY A CA 1
ATOM 3111 C C . GLY A 1 407 ? 43.470 13.119 -64.686 1.00 87.12 407 GLY A C 1
ATOM 3112 O O . GLY A 1 407 ? 44.445 12.481 -65.079 1.00 87.12 407 GLY A O 1
ATOM 3113 N N . THR A 1 408 ? 42.420 12.513 -64.115 1.00 91.56 408 THR A N 1
ATOM 3114 C CA . THR A 1 408 ? 42.288 11.048 -63.975 1.00 91.56 408 THR A CA 1
ATOM 3115 C C . THR A 1 408 ? 40.928 10.531 -64.449 1.00 91.56 408 THR A C 1
ATOM 3117 O O . THR A 1 408 ? 39.944 11.269 -64.439 1.00 91.56 408 THR A O 1
ATOM 3120 N N . TYR A 1 409 ? 40.864 9.267 -64.878 1.00 92.12 409 TYR A N 1
ATOM 3121 C CA . TYR A 1 409 ? 39.646 8.640 -65.393 1.00 92.12 409 TYR A CA 1
ATOM 3122 C C . TYR A 1 409 ? 39.612 7.116 -65.188 1.00 92.12 409 TYR A C 1
ATOM 3124 O O . TYR A 1 409 ? 40.613 6.483 -64.836 1.00 92.12 409 TYR A O 1
ATOM 3132 N N . GLY A 1 410 ? 38.457 6.518 -65.481 1.00 90.38 410 GLY A N 1
ATOM 3133 C CA . GLY A 1 410 ? 38.253 5.073 -65.505 1.00 90.38 410 GLY A CA 1
ATOM 3134 C C . GLY A 1 410 ? 37.917 4.475 -64.133 1.00 90.38 410 GLY A C 1
ATOM 3135 O O . GLY A 1 410 ? 37.560 5.207 -63.208 1.00 90.38 410 GLY A O 1
ATOM 3136 N N . PRO A 1 411 ? 37.988 3.138 -63.994 1.00 89.56 411 PRO A N 1
ATOM 3137 C CA . PRO A 1 411 ? 37.769 2.471 -62.713 1.00 89.56 411 PRO A CA 1
ATOM 3138 C C . PRO A 1 411 ? 38.834 2.899 -61.695 1.00 89.56 411 PRO A C 1
ATOM 3140 O O . PRO A 1 411 ? 40.013 3.031 -62.041 1.00 89.56 411 PRO A O 1
ATOM 3143 N N . ASP A 1 412 ? 38.396 3.157 -60.462 1.00 87.88 412 ASP A N 1
ATOM 3144 C CA . ASP A 1 412 ? 39.210 3.623 -59.328 1.00 87.88 412 ASP A CA 1
ATOM 3145 C C . ASP A 1 412 ? 40.049 4.884 -59.600 1.00 87.88 412 ASP A C 1
ATOM 3147 O O . ASP A 1 412 ? 41.007 5.171 -58.882 1.00 87.88 412 ASP A O 1
ATOM 3151 N N . CYS A 1 413 ? 39.722 5.639 -60.656 1.00 90.94 413 CYS A N 1
ATOM 3152 C CA . CYS A 1 413 ? 40.502 6.784 -61.133 1.00 90.94 413 CYS A CA 1
ATOM 3153 C C . CYS A 1 413 ? 41.985 6.449 -61.395 1.00 90.94 413 CYS A C 1
ATOM 3155 O O . CYS A 1 413 ? 42.857 7.313 -61.311 1.00 90.94 413 CYS A O 1
ATOM 3157 N N . GLY A 1 414 ? 42.285 5.184 -61.712 1.00 90.81 414 GLY A N 1
ATOM 3158 C CA . GLY A 1 414 ? 43.657 4.688 -61.836 1.00 90.81 414 GLY A CA 1
ATOM 3159 C C . GLY A 1 414 ? 44.375 5.086 -63.129 1.00 90.81 414 GLY A C 1
ATOM 3160 O O . GLY A 1 414 ? 45.569 4.815 -63.268 1.00 90.81 414 GLY A O 1
ATOM 3161 N N . LYS A 1 415 ? 43.683 5.700 -64.099 1.00 90.75 415 LYS A N 1
ATOM 3162 C CA . LYS A 1 415 ? 44.269 6.104 -65.387 1.00 90.75 415 LYS A CA 1
ATOM 3163 C C . LYS A 1 415 ? 44.440 7.616 -65.448 1.00 90.75 415 LYS A C 1
ATOM 3165 O O . LYS A 1 415 ? 43.508 8.353 -65.152 1.00 90.75 415 LYS A O 1
ATOM 3170 N N . ALA A 1 416 ? 45.610 8.079 -65.881 1.00 90.56 416 ALA A N 1
ATOM 3171 C CA . ALA A 1 416 ? 45.871 9.500 -66.101 1.00 90.56 416 ALA A CA 1
ATOM 3172 C C . ALA A 1 416 ? 45.342 9.955 -67.470 1.00 90.56 416 ALA A C 1
ATOM 3174 O O . ALA A 1 416 ? 45.536 9.267 -68.476 1.00 90.56 416 ALA A O 1
ATOM 3175 N N . CYS A 1 417 ? 44.711 11.126 -67.513 1.00 90.31 417 CYS A N 1
ATOM 3176 C CA . CYS A 1 417 ? 44.365 11.809 -68.753 1.00 90.31 417 CYS A CA 1
ATOM 3177 C C . CYS A 1 417 ? 45.630 12.116 -69.566 1.00 90.31 417 CYS A C 1
ATOM 3179 O O . CYS A 1 417 ? 46.720 12.312 -69.021 1.00 90.31 417 CYS A O 1
ATOM 3181 N N . SER A 1 418 ? 45.490 12.193 -70.889 1.00 88.88 418 SER A N 1
ATOM 3182 C CA . SER A 1 418 ? 46.607 12.608 -71.735 1.00 88.88 418 SER A CA 1
ATOM 3183 C C . SER A 1 418 ? 47.013 14.048 -71.427 1.00 88.88 418 SER A C 1
ATOM 3185 O O . SER A 1 418 ? 46.186 14.962 -71.449 1.00 88.88 418 SER A O 1
ATOM 3187 N N . VAL A 1 419 ? 48.320 14.283 -71.271 1.00 87.44 419 VAL A N 1
ATOM 3188 C CA . VAL A 1 419 ? 48.891 15.638 -71.143 1.00 87.44 419 VAL A CA 1
ATOM 3189 C C . VAL A 1 419 ? 48.653 16.505 -72.396 1.00 87.44 419 VAL A C 1
ATOM 3191 O O . VAL A 1 419 ? 48.892 17.722 -72.406 1.00 87.44 419 VAL A O 1
ATOM 3194 N N . HIS A 1 420 ? 48.154 15.889 -73.466 1.00 88.38 420 HIS A N 1
ATOM 3195 C CA . HIS A 1 420 ? 47.841 16.523 -74.736 1.00 88.38 420 HIS A CA 1
ATOM 3196 C C . HIS A 1 420 ? 46.348 16.807 -74.936 1.00 88.38 420 HIS A C 1
ATOM 3198 O O . HIS A 1 420 ? 45.984 17.230 -76.031 1.00 88.38 420 HIS A O 1
ATOM 3204 N N . CYS A 1 421 ? 45.483 16.645 -73.925 1.00 87.69 421 CYS A N 1
ATOM 3205 C CA . CYS A 1 421 ? 44.161 17.280 -73.975 1.00 87.69 421 CYS A CA 1
ATOM 3206 C C . CYS A 1 421 ? 44.328 18.811 -74.070 1.00 87.69 421 CYS A C 1
ATOM 3208 O O . CYS A 1 421 ? 45.247 19.370 -73.465 1.00 87.69 421 CYS A O 1
ATOM 3210 N N . ALA A 1 422 ? 43.479 19.480 -74.856 1.00 83.69 422 ALA A N 1
ATOM 3211 C CA . ALA A 1 422 ? 43.586 20.916 -75.142 1.00 83.69 422 ALA A CA 1
ATOM 3212 C C . ALA A 1 422 ? 43.356 21.821 -73.917 1.00 83.69 422 ALA A C 1
ATOM 3214 O O . ALA A 1 422 ? 43.831 22.955 -73.910 1.00 83.69 422 ALA A O 1
ATOM 3215 N N . ASP A 1 423 ? 42.674 21.311 -72.891 1.00 78.50 423 ASP A N 1
ATOM 3216 C CA . ASP A 1 423 ? 42.437 22.006 -71.626 1.00 78.50 423 ASP A CA 1
ATOM 3217 C C . ASP A 1 423 ? 43.750 22.291 -70.860 1.00 78.50 423 ASP A C 1
ATOM 3219 O O . ASP A 1 423 ? 44.719 21.522 -70.937 1.00 78.50 423 ASP A O 1
ATOM 3223 N N . SER A 1 424 ? 43.792 23.404 -70.121 1.00 66.50 424 SER A N 1
ATOM 3224 C CA . SER A 1 424 ? 44.955 23.832 -69.333 1.00 66.50 424 SER A CA 1
ATOM 3225 C C . SER A 1 424 ? 45.333 22.850 -68.223 1.00 66.50 424 SER A C 1
ATOM 3227 O O . SER A 1 424 ? 46.525 22.710 -67.956 1.00 66.50 424 SER A O 1
ATOM 3229 N N . ASP A 1 425 ? 44.365 22.120 -67.662 1.00 70.31 425 ASP A N 1
ATOM 323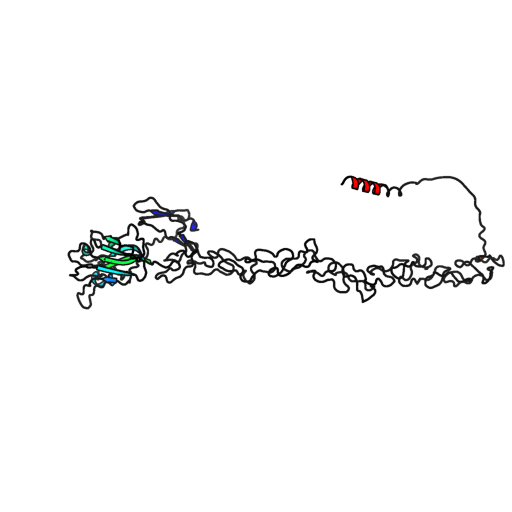0 C CA . ASP A 1 425 ? 44.582 21.164 -66.564 1.00 70.31 425 ASP A CA 1
ATOM 3231 C C . ASP A 1 425 ? 44.547 19.697 -67.028 1.00 70.31 425 ASP A C 1
ATOM 3233 O O . ASP A 1 425 ? 44.399 18.776 -66.224 1.00 70.31 425 ASP A O 1
ATOM 3237 N N . HIS A 1 426 ? 44.684 19.455 -68.340 1.00 79.25 426 HIS A N 1
ATOM 3238 C CA . HIS A 1 426 ? 44.651 18.109 -68.931 1.00 79.25 426 HIS A CA 1
ATOM 3239 C C . HIS A 1 426 ? 43.356 17.340 -68.613 1.00 79.25 426 HIS A C 1
ATOM 3241 O O . HIS A 1 426 ? 43.364 16.119 -68.449 1.00 79.25 426 HIS A O 1
ATOM 3247 N N . ILE A 1 427 ? 42.236 18.058 -68.513 1.00 84.56 427 ILE A N 1
ATOM 3248 C CA . ILE A 1 427 ? 40.932 17.491 -68.169 1.00 84.56 427 ILE A CA 1
ATOM 3249 C C . ILE A 1 427 ? 40.438 16.599 -69.316 1.00 84.56 427 ILE A C 1
ATOM 3251 O O . ILE A 1 427 ? 40.373 17.021 -70.472 1.00 84.56 427 ILE A O 1
ATOM 3255 N N . CYS A 1 428 ? 40.074 15.362 -68.981 1.00 88.62 428 CYS A N 1
ATOM 3256 C CA . CYS A 1 428 ? 39.420 14.407 -69.870 1.00 88.62 428 CYS A CA 1
ATOM 3257 C C . CYS A 1 428 ? 38.134 13.869 -69.222 1.00 88.62 428 CYS A C 1
ATOM 3259 O O . CYS A 1 428 ? 37.906 14.057 -68.023 1.00 88.62 428 CYS A O 1
ATOM 3261 N N . ASN A 1 429 ? 37.279 13.213 -70.006 1.00 91.31 429 ASN A N 1
ATOM 3262 C CA . ASN A 1 429 ? 36.075 12.560 -69.518 1.00 91.31 429 ASN A CA 1
ATOM 3263 C C . ASN A 1 429 ? 36.445 11.524 -68.451 1.00 91.31 429 ASN A C 1
ATOM 3265 O O . ASN A 1 429 ? 37.220 10.601 -68.701 1.00 91.31 429 ASN A O 1
ATOM 3269 N N . LYS A 1 430 ? 35.868 11.675 -67.259 1.00 89.94 430 LYS A N 1
ATOM 3270 C CA . LYS A 1 430 ? 36.214 10.884 -66.071 1.00 89.94 430 LYS A CA 1
ATOM 3271 C C . LYS A 1 430 ? 35.885 9.394 -66.218 1.00 89.94 430 LYS A C 1
ATOM 3273 O O . LYS A 1 430 ? 36.477 8.576 -65.523 1.00 89.94 430 LYS A O 1
ATOM 3278 N N . THR A 1 431 ? 34.997 9.025 -67.138 1.00 91.19 431 THR A N 1
ATOM 3279 C CA . THR A 1 431 ? 34.572 7.633 -67.353 1.00 91.19 431 THR A CA 1
ATOM 3280 C C . THR A 1 431 ? 35.507 6.905 -68.317 1.00 91.19 431 THR A C 1
ATOM 3282 O O . THR A 1 431 ? 36.016 5.830 -67.999 1.00 91.19 431 THR A O 1
ATOM 3285 N N . ASP A 1 432 ? 35.754 7.482 -69.498 1.00 90.50 432 ASP A N 1
ATOM 3286 C CA . ASP A 1 432 ? 36.417 6.792 -70.616 1.00 90.50 432 ASP A CA 1
ATOM 3287 C C . ASP A 1 432 ? 37.719 7.451 -71.106 1.00 90.50 432 ASP A C 1
ATOM 3289 O O . ASP A 1 432 ? 38.425 6.869 -71.931 1.00 90.50 432 ASP A O 1
ATOM 3293 N N . GLY A 1 433 ? 38.078 8.618 -70.568 1.00 88.69 433 GLY A N 1
ATOM 3294 C CA . GLY A 1 433 ? 39.336 9.299 -70.852 1.00 88.69 433 GLY A CA 1
ATOM 3295 C C . GLY A 1 433 ? 39.353 10.104 -72.147 1.00 88.69 433 GLY A C 1
ATOM 3296 O O . GLY A 1 433 ? 40.439 10.386 -72.665 1.00 88.69 433 GLY A O 1
ATOM 3297 N N . SER A 1 434 ? 38.193 10.448 -72.718 1.00 90.75 434 SER A N 1
ATOM 3298 C CA . SER A 1 434 ? 38.127 11.284 -73.921 1.00 90.75 434 SER A CA 1
ATOM 3299 C C . SER A 1 434 ? 38.457 12.755 -73.649 1.00 90.75 434 SER A C 1
ATOM 3301 O O . SER A 1 434 ? 38.011 13.333 -72.664 1.00 90.75 434 SER A O 1
ATOM 3303 N N . CYS A 1 435 ? 39.234 13.397 -74.524 1.00 89.56 435 CYS A N 1
ATOM 3304 C CA . CYS A 1 435 ? 39.478 14.839 -74.455 1.00 89.56 435 CYS A CA 1
ATOM 3305 C C . CYS A 1 435 ? 38.377 15.572 -75.240 1.00 89.56 435 CYS A C 1
ATOM 3307 O O . CYS A 1 435 ? 38.511 15.811 -76.442 1.00 89.56 435 CYS A O 1
ATOM 3309 N N . ASP A 1 436 ? 37.284 15.931 -74.567 1.00 85.94 436 ASP A N 1
ATOM 3310 C CA . ASP A 1 436 ? 36.093 16.494 -75.227 1.00 85.94 436 ASP A CA 1
ATOM 3311 C C . ASP A 1 436 ? 36.342 17.893 -75.831 1.00 85.94 436 ASP A C 1
ATOM 3313 O O . ASP A 1 436 ? 35.678 18.287 -76.786 1.00 85.94 436 ASP A O 1
ATOM 3317 N N . GLN A 1 437 ? 37.359 18.610 -75.337 1.00 86.31 437 GLN A N 1
ATOM 3318 C CA . GLN A 1 437 ? 37.817 19.904 -75.870 1.00 86.31 437 GLN A CA 1
ATOM 3319 C C . GLN A 1 437 ? 38.851 19.771 -77.009 1.00 86.31 437 GLN A C 1
ATOM 3321 O O . GLN A 1 437 ? 39.407 20.765 -77.476 1.00 86.31 437 GLN A O 1
ATOM 3326 N N . GLY A 1 438 ? 39.130 18.548 -77.469 1.00 84.81 438 GLY A N 1
ATOM 3327 C CA . GLY A 1 438 ? 40.112 18.268 -78.517 1.00 84.81 438 GLY A CA 1
ATOM 3328 C C . GLY A 1 438 ? 41.558 18.154 -78.016 1.00 84.81 438 GLY A C 1
ATOM 3329 O O . GLY A 1 438 ? 41.833 18.138 -76.813 1.00 84.81 438 GLY A O 1
ATOM 3330 N N . CYS A 1 439 ? 42.495 18.040 -78.962 1.00 89.38 439 CYS A N 1
ATOM 3331 C CA . CYS A 1 439 ? 43.911 17.763 -78.699 1.00 89.38 439 CYS A CA 1
ATOM 3332 C C . CYS A 1 439 ? 44.809 18.984 -78.909 1.00 89.38 439 CYS A C 1
ATOM 3334 O O . CYS A 1 439 ? 44.590 19.789 -79.819 1.00 89.38 439 CYS A O 1
ATOM 3336 N N . LYS A 1 440 ? 45.891 19.067 -78.127 1.00 88.44 440 LYS A N 1
ATOM 3337 C CA . LYS A 1 440 ? 47.012 19.979 -78.386 1.00 88.44 440 LYS A CA 1
ATOM 3338 C C . LYS A 1 440 ? 47.640 19.685 -79.762 1.00 88.44 440 LYS A C 1
ATOM 3340 O O . LYS A 1 440 ? 47.572 18.546 -80.234 1.00 88.44 440 LYS A O 1
ATOM 3345 N N . PRO A 1 441 ? 48.268 20.685 -80.412 1.00 88.38 441 PRO A N 1
ATOM 3346 C CA . PRO A 1 441 ? 48.870 20.512 -81.733 1.00 88.38 441 PRO A CA 1
ATOM 3347 C C . PRO A 1 441 ? 49.839 19.328 -81.791 1.00 88.38 441 PRO A C 1
ATOM 3349 O O . PRO A 1 441 ? 50.668 19.151 -80.900 1.00 88.38 441 PRO A O 1
ATOM 3352 N N . GLY A 1 442 ? 49.735 18.530 -82.854 1.00 86.06 442 GLY A N 1
ATOM 3353 C CA . GLY A 1 442 ? 50.577 17.354 -83.065 1.00 86.06 442 GLY A CA 1
ATOM 3354 C C . GLY A 1 442 ? 50.058 16.037 -82.495 1.00 86.06 442 GLY A C 1
ATOM 3355 O O . GLY A 1 442 ? 50.753 15.028 -82.646 1.00 86.06 442 GLY A O 1
ATOM 3356 N N . TYR A 1 443 ? 48.863 16.035 -81.897 1.00 89.56 443 TYR A N 1
ATOM 3357 C CA . TYR A 1 443 ? 48.207 14.854 -81.335 1.00 89.56 443 TYR A CA 1
ATOM 3358 C C . TYR A 1 443 ? 46.786 14.681 -81.890 1.00 89.56 443 TYR A C 1
ATOM 3360 O O . TYR A 1 443 ? 46.109 15.656 -82.221 1.00 89.56 443 TYR A O 1
ATOM 3368 N N . GLN A 1 444 ? 46.337 13.431 -81.993 1.00 86.69 444 GLN A N 1
ATOM 3369 C CA . GLN A 1 444 ? 45.024 13.030 -82.506 1.00 86.69 444 GLN A CA 1
ATOM 3370 C C . GLN A 1 444 ? 44.449 11.839 -81.717 1.00 86.69 444 GLN A C 1
ATOM 3372 O O . GLN A 1 444 ? 45.082 11.296 -80.810 1.00 86.69 444 GLN A O 1
ATOM 3377 N N . GLY A 1 445 ? 43.232 11.428 -82.078 1.00 86.25 445 GLY A N 1
ATOM 3378 C CA . GLY A 1 445 ? 42.500 10.351 -81.411 1.00 86.25 445 GLY A CA 1
ATOM 3379 C C . GLY A 1 445 ? 41.664 10.851 -80.230 1.00 86.25 445 GLY A C 1
ATOM 3380 O O . GLY A 1 445 ? 41.819 11.979 -79.769 1.00 86.25 445 GLY A O 1
ATOM 3381 N N . ARG A 1 446 ? 40.754 10.003 -79.734 1.00 87.31 446 ARG A N 1
ATOM 3382 C CA . ARG A 1 446 ? 39.748 10.395 -78.729 1.00 87.31 446 ARG A CA 1
ATOM 3383 C C . ARG A 1 446 ? 40.354 10.789 -77.374 1.00 87.31 446 ARG A C 1
ATOM 3385 O O . ARG A 1 446 ? 39.813 11.665 -76.714 1.00 87.31 446 ARG A O 1
ATOM 3392 N N . SER A 1 447 ? 41.489 10.199 -77.000 1.00 86.62 447 SER A N 1
ATOM 3393 C CA . SER A 1 447 ? 42.237 10.516 -75.770 1.00 86.62 447 SER A CA 1
ATOM 3394 C C . SER A 1 447 ? 43.513 11.323 -76.026 1.00 86.62 447 SER A C 1
ATOM 3396 O O . SER A 1 447 ? 44.321 11.476 -75.118 1.00 86.62 447 SER A O 1
ATOM 3398 N N . CYS A 1 448 ? 43.744 11.812 -77.252 1.00 88.94 448 CYS A N 1
ATOM 3399 C CA . CYS A 1 448 ? 44.933 12.597 -77.611 1.00 88.94 448 CYS A CA 1
ATOM 3400 C C . CYS A 1 448 ? 46.268 11.932 -77.231 1.00 88.94 448 CYS A C 1
ATOM 3402 O O . CYS A 1 448 ? 47.206 12.602 -76.802 1.00 88.94 448 CYS A O 1
ATOM 3404 N N . SER A 1 449 ? 46.347 10.604 -77.317 1.00 88.00 449 SER A N 1
ATOM 3405 C CA . SER A 1 449 ? 47.559 9.832 -77.000 1.00 88.00 449 SER A CA 1
ATOM 3406 C C . SER A 1 449 ? 48.353 9.441 -78.248 1.00 88.00 449 SER A C 1
ATOM 3408 O O . SER A 1 449 ? 49.483 8.976 -78.136 1.00 88.00 449 SER A O 1
ATOM 3410 N N . GLU A 1 450 ? 47.778 9.626 -79.436 1.00 88.38 450 GLU A N 1
ATOM 3411 C CA . GLU A 1 450 ? 48.426 9.321 -80.708 1.00 88.38 450 GLU A CA 1
ATOM 3412 C C . GLU A 1 450 ? 49.064 10.584 -81.285 1.00 88.38 450 GLU A C 1
ATOM 3414 O O . GLU A 1 450 ? 48.436 11.644 -81.310 1.00 88.38 450 GLU A O 1
ATOM 3419 N N . THR A 1 451 ? 50.289 10.483 -81.796 1.00 88.19 451 THR A N 1
ATOM 3420 C CA . THR A 1 451 ? 50.897 11.559 -82.586 1.00 88.19 451 THR A CA 1
ATOM 3421 C C . THR A 1 451 ? 50.257 11.637 -83.972 1.00 88.19 451 THR A C 1
ATOM 3423 O O . THR A 1 451 ? 49.693 10.657 -84.473 1.00 88.19 451 THR A O 1
ATOM 3426 N N . CYS A 1 452 ? 50.333 12.803 -84.623 1.00 87.31 452 CYS A N 1
ATOM 3427 C CA . CYS A 1 452 ? 49.911 12.909 -86.020 1.00 87.31 452 CYS A CA 1
ATOM 3428 C C . CYS A 1 452 ? 50.626 11.867 -86.883 1.00 87.31 452 CYS A C 1
ATOM 3430 O O . CYS A 1 452 ? 51.841 11.683 -86.784 1.00 87.31 452 CYS A O 1
ATOM 3432 N N . ARG A 1 453 ? 49.866 11.205 -87.765 1.00 87.75 453 ARG A N 1
ATOM 3433 C CA . ARG A 1 453 ? 50.437 10.279 -88.753 1.00 87.75 453 ARG A CA 1
ATOM 3434 C C . ARG A 1 453 ? 51.494 10.994 -89.601 1.00 87.75 453 ARG A C 1
ATOM 3436 O O . ARG A 1 453 ? 51.368 12.188 -89.872 1.00 87.75 453 ARG A O 1
ATOM 3443 N N . ILE A 1 454 ? 52.497 10.240 -90.056 1.00 83.69 454 ILE A N 1
ATOM 3444 C CA . ILE A 1 454 ? 53.585 10.743 -90.911 1.00 83.69 454 ILE A CA 1
ATOM 3445 C C . ILE A 1 454 ? 52.995 11.535 -92.085 1.00 83.69 454 ILE A C 1
ATOM 3447 O O . ILE A 1 454 ? 52.076 11.065 -92.757 1.00 83.69 454 ILE A O 1
ATOM 3451 N N . GLY A 1 455 ? 53.513 12.743 -92.306 1.00 83.06 455 GLY A N 1
ATOM 3452 C CA . GLY A 1 455 ? 53.016 13.648 -93.339 1.00 83.06 455 GLY A CA 1
ATOM 3453 C C . GLY A 1 455 ? 51.927 14.621 -92.867 1.00 83.06 455 GLY A C 1
ATOM 3454 O O . GLY A 1 455 ? 51.448 15.401 -93.688 1.00 83.06 455 GLY A O 1
ATOM 3455 N N . LYS A 1 456 ? 51.540 14.634 -91.579 1.00 87.62 456 LYS A N 1
ATOM 3456 C CA . LYS A 1 456 ? 50.611 15.623 -91.000 1.00 87.62 456 LYS A CA 1
ATOM 3457 C C . LYS A 1 456 ? 51.154 16.296 -89.733 1.00 87.62 456 LYS A C 1
ATOM 3459 O O . LYS A 1 456 ? 51.912 15.684 -88.986 1.00 87.62 456 LYS A O 1
ATOM 3464 N N . HIS A 1 457 ? 50.730 17.533 -89.470 1.00 85.88 457 HIS A N 1
ATOM 3465 C CA . HIS A 1 457 ? 51.096 18.296 -88.272 1.00 85.88 457 HIS A CA 1
ATOM 3466 C C . HIS A 1 457 ? 50.006 19.300 -87.837 1.00 85.88 457 HIS A C 1
ATOM 3468 O O . HIS A 1 457 ? 48.987 19.464 -88.512 1.00 85.88 457 HIS A O 1
ATOM 3474 N N . GLY A 1 458 ? 50.218 19.988 -86.710 1.00 83.38 458 GLY A N 1
ATOM 3475 C CA . GLY A 1 458 ? 49.359 21.084 -86.238 1.00 83.38 458 GLY A CA 1
ATOM 3476 C C . GLY A 1 458 ? 48.099 20.647 -85.462 1.00 83.38 458 GLY A C 1
ATOM 3477 O O . GLY A 1 458 ? 47.963 19.475 -85.098 1.00 83.38 458 GLY A O 1
ATOM 3478 N N . PRO A 1 459 ? 47.181 21.584 -85.143 1.00 83.69 459 PRO A N 1
ATOM 3479 C CA . PRO A 1 459 ? 45.946 21.298 -84.403 1.00 83.69 459 PRO A CA 1
ATOM 3480 C C . PRO A 1 459 ? 45.060 20.267 -85.121 1.00 83.69 459 PRO A C 1
ATOM 3482 O O . PRO A 1 459 ? 44.776 20.407 -86.312 1.00 83.69 459 PRO A O 1
ATOM 3485 N N . GLY A 1 460 ? 44.639 19.217 -84.405 1.00 80.19 460 GLY A N 1
ATOM 3486 C CA . GLY A 1 460 ? 43.798 18.138 -84.946 1.00 80.19 460 GLY A CA 1
ATOM 3487 C C . GLY A 1 460 ? 44.430 17.332 -86.089 1.00 80.19 460 GLY A C 1
ATOM 3488 O O . GLY A 1 460 ? 43.717 16.610 -86.780 1.00 80.19 460 GLY A O 1
ATOM 3489 N N . CYS A 1 461 ? 45.742 17.473 -86.324 1.00 86.62 461 CYS A N 1
ATOM 3490 C CA . CYS A 1 461 ? 46.456 16.858 -87.446 1.00 86.62 461 CYS A CA 1
ATOM 3491 C C . CYS A 1 461 ? 45.822 17.154 -88.817 1.00 86.62 461 CYS A C 1
ATOM 3493 O O . CYS A 1 461 ? 45.831 16.307 -89.713 1.00 86.62 461 CYS A O 1
ATOM 3495 N N . ASN A 1 462 ? 45.254 18.351 -88.988 1.00 86.06 462 ASN A N 1
ATOM 3496 C CA . ASN A 1 462 ? 44.600 18.751 -90.236 1.00 86.06 462 ASN A CA 1
ATOM 3497 C C . ASN A 1 462 ? 45.566 19.353 -91.267 1.00 86.06 462 ASN A C 1
ATOM 3499 O O . ASN A 1 462 ? 45.222 19.425 -92.447 1.00 86.06 462 ASN A O 1
ATOM 3503 N N . THR A 1 463 ? 46.777 19.741 -90.865 1.00 87.06 463 THR A N 1
ATOM 3504 C CA . THR A 1 463 ? 47.768 20.329 -91.772 1.00 87.06 463 THR A CA 1
ATOM 3505 C C . THR A 1 463 ? 48.661 19.240 -92.358 1.00 87.06 463 THR A C 1
ATOM 3507 O O . THR A 1 463 ? 49.109 18.349 -91.641 1.00 87.06 463 THR A O 1
ATOM 3510 N N . THR A 1 464 ? 48.924 19.291 -93.665 1.00 87.25 464 THR A N 1
ATOM 3511 C CA . THR A 1 464 ? 49.821 18.339 -94.346 1.00 87.25 464 THR A CA 1
ATOM 3512 C C . THR A 1 464 ? 51.243 18.899 -94.368 1.00 87.25 464 THR A C 1
ATOM 3514 O O . THR A 1 464 ? 51.427 20.081 -94.651 1.00 87.25 464 THR A O 1
ATOM 3517 N N . CYS A 1 465 ? 52.239 18.061 -94.074 1.00 82.25 465 CYS A N 1
ATOM 3518 C CA . CYS A 1 465 ? 53.656 18.412 -94.155 1.00 82.25 465 CYS A CA 1
ATOM 3519 C C . CYS A 1 465 ? 54.014 18.915 -95.560 1.00 82.25 465 CYS A C 1
ATOM 3521 O O . CYS A 1 465 ? 53.478 18.434 -96.563 1.00 82.25 465 CYS A O 1
ATOM 3523 N N . SER A 1 466 ? 54.960 19.853 -95.638 1.00 81.00 466 SER A N 1
ATOM 3524 C CA . SER A 1 466 ? 55.444 20.372 -96.918 1.00 81.00 466 SER A CA 1
ATOM 3525 C C . SER A 1 466 ? 55.950 19.240 -97.817 1.00 81.00 466 SER A C 1
ATOM 3527 O O . SER A 1 466 ? 56.753 18.410 -97.387 1.00 81.00 466 SER A O 1
ATOM 3529 N N . GLY A 1 467 ? 55.559 19.259 -99.095 1.00 77.88 467 GLY A N 1
ATOM 3530 C CA . GLY A 1 467 ? 56.097 18.356 -100.121 1.00 77.88 467 GLY A CA 1
ATOM 3531 C C . GLY A 1 467 ? 57.602 18.509 -100.365 1.00 77.88 467 GLY A C 1
ATOM 3532 O O . GLY A 1 467 ? 58.180 17.743 -101.125 1.00 77.88 467 GLY A O 1
ATOM 3533 N N . GLN A 1 468 ? 58.236 19.497 -99.728 1.00 77.06 468 GLN A N 1
ATOM 3534 C CA . GLN A 1 468 ? 59.674 19.719 -99.782 1.00 77.06 468 GLN A CA 1
ATOM 3535 C C . GLN A 1 468 ? 60.456 19.006 -98.669 1.00 77.06 468 GLN A C 1
ATOM 3537 O O . GLN A 1 468 ? 61.682 19.055 -98.708 1.00 77.06 468 GLN A O 1
ATOM 3542 N N . CYS A 1 469 ? 59.813 18.359 -97.686 1.00 77.81 469 CYS A N 1
ATOM 3543 C CA . CYS A 1 469 ? 60.537 17.602 -96.660 1.00 77.81 469 CYS A CA 1
ATOM 3544 C C . CYS A 1 469 ? 61.200 16.351 -97.259 1.00 77.81 469 CYS A C 1
ATOM 3546 O O . CYS A 1 469 ? 60.551 15.561 -97.943 1.00 77.81 469 CYS A O 1
ATOM 3548 N N . VAL A 1 470 ? 62.486 16.141 -96.970 1.00 78.44 470 VAL A N 1
ATOM 3549 C CA . VAL A 1 470 ? 63.254 15.000 -97.492 1.00 78.44 470 VAL A CA 1
ATOM 3550 C C . VAL A 1 470 ? 62.827 13.693 -96.804 1.00 78.44 470 VAL A C 1
ATOM 3552 O O . VAL A 1 470 ? 62.834 13.605 -95.579 1.00 78.44 470 VAL A O 1
ATOM 3555 N N . GLY A 1 471 ? 62.487 12.662 -97.588 1.00 75.06 471 GLY A N 1
ATOM 3556 C CA . GLY A 1 471 ? 62.147 11.311 -97.112 1.00 75.06 471 GLY A CA 1
ATOM 3557 C C . GLY A 1 471 ? 60.831 10.764 -97.686 1.00 75.06 471 GLY A C 1
ATOM 3558 O O . GLY A 1 471 ? 60.015 11.506 -98.228 1.00 75.06 471 GLY A O 1
ATOM 3559 N N . GLN A 1 472 ? 60.604 9.451 -97.573 1.00 73.25 472 GLN A N 1
ATOM 3560 C CA . GLN A 1 472 ? 59.357 8.825 -98.031 1.00 73.25 472 GLN A CA 1
ATOM 3561 C C . GLN A 1 472 ? 58.179 9.302 -97.159 1.00 73.25 472 GLN A C 1
ATOM 3563 O O . GLN A 1 472 ? 58.266 9.269 -95.935 1.00 73.25 472 GLN A O 1
ATOM 3568 N N . HIS A 1 473 ? 57.086 9.747 -97.793 1.00 74.06 473 HIS A N 1
ATOM 3569 C CA . HIS A 1 473 ? 55.914 10.372 -97.149 1.00 74.06 473 HIS A CA 1
ATOM 3570 C C . HIS A 1 473 ? 56.152 11.747 -96.490 1.00 74.06 473 HIS A C 1
ATOM 3572 O O . HIS A 1 473 ? 55.338 12.166 -95.668 1.00 74.06 473 HIS A O 1
ATOM 3578 N N . ASN A 1 474 ? 57.208 12.474 -96.881 1.00 82.44 474 ASN A N 1
ATOM 3579 C CA . ASN A 1 474 ? 57.489 13.854 -96.452 1.00 82.44 474 ASN A CA 1
ATOM 3580 C C . ASN A 1 474 ? 57.482 14.021 -94.913 1.00 82.44 474 ASN A C 1
ATOM 3582 O O . ASN A 1 474 ? 56.638 14.742 -94.370 1.00 82.44 474 ASN A O 1
ATOM 3586 N N . PRO A 1 475 ? 58.381 13.336 -94.180 1.00 80.69 475 PRO A N 1
ATOM 3587 C CA . PRO A 1 475 ? 58.354 13.315 -92.723 1.00 80.69 475 PRO A CA 1
ATOM 3588 C C . PRO A 1 475 ? 58.675 14.698 -92.140 1.00 80.69 475 PRO A C 1
ATOM 3590 O O . PRO A 1 475 ? 59.757 15.250 -92.352 1.00 80.69 475 PRO A O 1
ATOM 3593 N N . CYS A 1 476 ? 57.742 15.235 -91.359 1.00 84.25 476 CYS A N 1
ATOM 3594 C CA . CYS A 1 476 ? 57.913 16.480 -90.622 1.00 84.25 476 CYS A CA 1
ATOM 3595 C C . CYS A 1 476 ? 57.529 16.312 -89.150 1.00 84.25 476 CYS A C 1
ATOM 3597 O O . CYS A 1 476 ? 56.831 15.366 -88.777 1.00 84.25 476 CYS A O 1
ATOM 3599 N N . HIS A 1 477 ? 58.018 17.216 -88.308 1.00 86.56 477 HIS A N 1
ATOM 3600 C CA . HIS A 1 477 ? 57.752 17.236 -86.887 1.00 86.56 477 HIS A CA 1
ATOM 3601 C C . HIS A 1 477 ? 56.268 17.493 -86.652 1.00 86.56 477 HIS A C 1
ATOM 3603 O O . HIS A 1 477 ? 55.702 18.495 -87.085 1.00 86.56 477 HIS A O 1
ATOM 3609 N N . HIS A 1 478 ? 55.627 16.544 -85.979 1.00 83.62 478 HIS A N 1
ATOM 3610 C CA . HIS A 1 478 ? 54.174 16.463 -85.877 1.00 83.62 478 HIS A CA 1
ATOM 3611 C C . HIS A 1 478 ? 53.529 17.688 -85.199 1.00 83.62 478 HIS A C 1
ATOM 3613 O O . HIS A 1 478 ? 52.364 17.972 -85.452 1.00 83.62 478 HIS A O 1
ATOM 3619 N N . ILE A 1 479 ? 54.253 18.451 -84.373 1.00 87.00 479 ILE A N 1
ATOM 3620 C CA . ILE A 1 479 ? 53.702 19.636 -83.690 1.00 87.00 479 ILE A CA 1
ATOM 3621 C C . ILE A 1 479 ? 53.710 20.868 -84.604 1.00 87.00 479 ILE A C 1
ATOM 3623 O O . ILE A 1 479 ? 52.668 21.482 -84.828 1.00 87.00 479 ILE A O 1
ATOM 3627 N N . ASP A 1 480 ? 54.877 21.233 -85.129 1.00 85.25 480 ASP A N 1
ATOM 3628 C CA . ASP A 1 480 ? 55.122 22.522 -85.786 1.00 85.25 480 ASP A CA 1
ATOM 3629 C C . ASP A 1 480 ? 55.298 22.416 -87.305 1.00 85.25 480 ASP A C 1
ATOM 3631 O O . ASP A 1 480 ? 55.140 23.420 -87.987 1.00 85.25 480 ASP A O 1
ATOM 3635 N N . GLY A 1 481 ? 55.523 21.218 -87.848 1.00 82.25 481 GLY A N 1
ATOM 3636 C CA . GLY A 1 481 ? 55.668 20.974 -89.282 1.00 82.25 481 GLY A CA 1
ATOM 3637 C C . GLY A 1 481 ? 57.099 21.048 -89.810 1.00 82.25 481 GLY A C 1
ATOM 3638 O O . GLY A 1 481 ? 57.293 20.988 -91.025 1.00 82.25 481 GLY A O 1
ATOM 3639 N N . SER A 1 482 ? 58.102 21.174 -88.936 1.00 85.38 482 SER A N 1
ATOM 3640 C CA . SER A 1 482 ? 59.512 21.303 -89.334 1.00 85.38 482 SER A CA 1
ATOM 3641 C C . SER A 1 482 ? 60.080 20.003 -89.926 1.00 85.38 482 SER A C 1
ATOM 3643 O O . SER A 1 482 ? 59.825 18.911 -89.426 1.00 85.38 482 SER A O 1
ATOM 3645 N N . CYS A 1 483 ? 60.839 20.065 -91.022 1.00 83.12 483 CYS A N 1
ATOM 3646 C CA . CYS A 1 483 ? 61.308 18.845 -91.697 1.00 83.12 483 CYS A CA 1
ATOM 3647 C C . CYS A 1 483 ? 62.507 18.216 -90.959 1.00 83.12 483 CYS A C 1
ATOM 3649 O O . CYS A 1 483 ? 63.585 18.812 -90.918 1.00 83.12 483 CYS A O 1
ATOM 3651 N N . TYR A 1 484 ? 62.361 16.988 -90.442 1.00 80.88 484 TYR A N 1
ATOM 3652 C CA . TYR A 1 484 ? 63.413 16.298 -89.669 1.00 80.88 484 TYR A CA 1
ATOM 3653 C C . TYR A 1 484 ? 64.738 16.142 -90.431 1.00 80.88 484 TYR A C 1
ATOM 3655 O O . TYR A 1 484 ? 65.812 16.229 -89.841 1.00 80.88 484 TYR A O 1
ATOM 3663 N N . LEU A 1 485 ? 64.656 15.899 -91.742 1.00 78.81 485 LEU A N 1
ATOM 3664 C CA . LEU A 1 485 ? 65.797 15.623 -92.622 1.00 78.81 485 LEU A CA 1
ATOM 3665 C C . LEU A 1 485 ? 66.145 16.813 -93.533 1.00 78.81 485 LEU A C 1
ATOM 3667 O O . LEU A 1 485 ? 66.892 16.662 -94.498 1.00 78.81 485 LEU A O 1
ATOM 3671 N N . GLY A 1 486 ? 65.612 18.001 -93.232 1.00 72.88 486 GLY A N 1
ATOM 3672 C CA . GLY A 1 486 ? 65.748 19.179 -94.084 1.00 72.88 486 GLY A CA 1
ATOM 3673 C C . GLY A 1 486 ? 64.861 19.123 -95.330 1.00 72.88 486 GLY A C 1
ATOM 3674 O O . GLY A 1 486 ? 63.941 18.305 -95.427 1.00 72.88 486 GLY A O 1
ATOM 3675 N N . CYS A 1 487 ? 65.119 20.035 -96.268 1.00 75.31 487 CYS A N 1
ATOM 3676 C CA . CYS A 1 487 ? 64.288 20.247 -97.449 1.00 75.31 487 CYS A CA 1
ATOM 3677 C C . CYS A 1 487 ? 65.068 19.998 -98.744 1.00 75.31 487 CYS A C 1
ATOM 3679 O O . CYS A 1 487 ? 66.279 20.203 -98.789 1.00 75.31 487 CYS A O 1
ATOM 3681 N N . VAL A 1 488 ? 64.380 19.544 -99.798 1.00 71.69 488 VAL A N 1
ATOM 3682 C CA . VAL A 1 488 ? 65.011 19.204 -101.093 1.00 71.69 488 VAL A CA 1
ATOM 3683 C C . VAL A 1 488 ? 65.573 20.440 -101.819 1.00 71.69 488 VAL A C 1
ATOM 3685 O O . VAL A 1 488 ? 66.413 20.295 -102.704 1.00 71.69 488 VAL A O 1
ATOM 3688 N N . GLN A 1 489 ? 65.132 21.646 -101.433 1.00 68.12 489 GLN A N 1
ATOM 3689 C CA . GLN A 1 489 ? 65.644 22.950 -101.871 1.00 68.12 489 GLN A CA 1
ATOM 3690 C C . GLN A 1 489 ? 65.656 23.923 -100.671 1.00 68.12 489 GLN A C 1
ATOM 3692 O O . GLN A 1 489 ? 64.701 23.937 -99.893 1.00 68.12 489 GLN A O 1
ATOM 3697 N N . ASP A 1 490 ? 66.732 24.705 -100.498 1.00 56.91 490 ASP A N 1
ATOM 3698 C CA . ASP A 1 490 ? 66.811 25.788 -99.499 1.00 56.91 490 ASP A CA 1
ATOM 3699 C C . ASP A 1 490 ? 65.901 26.940 -99.954 1.00 56.91 490 ASP A C 1
ATOM 3701 O O . ASP A 1 490 ? 66.337 27.862 -100.643 1.00 56.91 490 ASP A O 1
ATOM 3705 N N . ASP A 1 491 ? 64.620 26.864 -99.602 1.00 47.91 491 ASP A N 1
ATOM 3706 C CA . ASP A 1 491 ? 63.633 27.890 -99.927 1.00 47.91 491 ASP A CA 1
ATOM 3707 C C . ASP A 1 491 ? 62.886 28.365 -98.673 1.00 47.91 491 ASP A C 1
ATOM 3709 O O . ASP A 1 491 ? 62.814 27.667 -97.659 1.00 47.91 491 ASP A O 1
ATOM 3713 N N . GLN A 1 492 ? 62.359 29.589 -98.742 1.00 55.91 492 GLN A N 1
ATOM 3714 C CA . GLN A 1 492 ? 61.851 30.444 -97.659 1.00 55.91 492 GLN A CA 1
ATOM 3715 C C . GLN A 1 492 ? 60.637 29.894 -96.882 1.00 55.91 492 GLN A C 1
ATOM 3717 O O . GLN A 1 492 ? 59.969 30.643 -96.164 1.00 55.91 492 GLN A O 1
ATOM 3722 N N . SER A 1 493 ? 60.345 28.598 -96.981 1.00 57.16 493 SER A N 1
ATOM 3723 C CA . SER A 1 493 ? 59.339 27.949 -96.155 1.00 57.16 493 SER A CA 1
ATOM 3724 C C . SER A 1 493 ? 59.761 28.021 -94.681 1.00 57.16 493 SER A C 1
ATOM 3726 O O . SER A 1 493 ? 60.874 27.607 -94.332 1.00 57.16 493 SER A O 1
ATOM 3728 N N . PRO A 1 494 ? 58.899 28.525 -93.778 1.00 61.28 494 PRO A N 1
ATOM 3729 C CA . PRO A 1 494 ? 59.236 28.656 -92.360 1.00 61.28 494 PRO A CA 1
ATOM 3730 C C . PRO A 1 494 ? 59.627 27.313 -91.716 1.00 61.28 494 PRO A C 1
ATOM 3732 O O . PRO A 1 494 ? 60.373 27.311 -90.740 1.00 61.28 494 PRO A O 1
ATOM 3735 N N . MET A 1 495 ? 59.210 26.190 -92.312 1.00 63.66 495 MET A N 1
ATOM 3736 C CA . MET A 1 495 ? 59.481 24.816 -91.867 1.00 63.66 495 MET A CA 1
ATOM 3737 C C . MET A 1 495 ? 60.905 24.307 -92.160 1.00 63.66 495 MET A C 1
ATOM 3739 O O . MET A 1 495 ? 61.296 23.267 -91.628 1.00 63.66 495 MET A O 1
ATOM 3743 N N . CYS A 1 496 ? 61.679 25.020 -92.990 1.00 62.97 496 CYS A N 1
ATOM 3744 C CA . CYS A 1 496 ? 63.039 24.651 -93.416 1.00 62.97 496 CYS A CA 1
ATOM 3745 C C . CYS A 1 496 ? 64.136 25.534 -92.782 1.00 62.97 496 CYS A C 1
ATOM 3747 O O . CYS A 1 496 ? 65.317 25.395 -93.107 1.00 62.97 496 CYS A O 1
ATOM 3749 N N . ARG A 1 497 ? 63.789 26.464 -91.876 1.00 60.16 497 ARG A N 1
ATOM 3750 C CA . ARG A 1 497 ? 64.781 27.339 -91.228 1.00 60.16 497 ARG A CA 1
ATOM 3751 C C . ARG A 1 497 ? 65.680 26.537 -90.282 1.00 60.16 497 ARG A C 1
ATOM 3753 O O . ARG A 1 497 ? 65.267 26.170 -89.188 1.00 60.16 497 ARG A O 1
ATOM 3760 N N . ARG A 1 498 ? 66.952 26.350 -90.660 1.00 47.66 498 ARG A N 1
ATOM 3761 C CA . ARG A 1 498 ? 68.016 25.931 -89.731 1.00 47.66 498 ARG A CA 1
ATOM 3762 C C . ARG A 1 498 ? 68.160 26.976 -88.623 1.00 47.66 498 ARG A C 1
ATOM 3764 O O . ARG A 1 498 ? 68.680 28.066 -88.865 1.00 47.66 498 ARG A O 1
ATOM 3771 N N . THR A 1 499 ? 67.791 26.647 -87.393 1.00 41.12 499 THR A N 1
ATOM 3772 C CA . THR A 1 499 ? 68.376 27.325 -86.234 1.00 41.12 499 THR A CA 1
ATOM 3773 C C . THR A 1 499 ? 69.860 26.953 -86.189 1.00 41.12 499 THR A C 1
ATOM 3775 O O . THR A 1 499 ? 70.236 25.802 -85.978 1.00 41.12 499 THR A O 1
ATOM 3778 N N . ARG A 1 500 ? 70.735 27.925 -86.479 1.00 37.88 500 ARG A N 1
ATOM 3779 C CA . ARG A 1 500 ? 72.183 27.785 -86.272 1.00 37.88 500 ARG A CA 1
ATOM 3780 C C . ARG A 1 500 ? 72.428 27.475 -84.796 1.00 37.88 500 ARG A C 1
ATOM 3782 O O . ARG A 1 500 ? 72.077 28.280 -83.938 1.00 37.88 500 ARG A O 1
ATOM 3789 N N . GLY A 1 501 ? 73.044 26.332 -84.514 1.00 37.09 501 GLY A N 1
ATOM 3790 C CA . GLY A 1 501 ? 73.566 26.030 -83.189 1.00 37.09 501 GLY A CA 1
ATOM 3791 C C . GLY A 1 501 ? 74.722 26.962 -82.807 1.00 37.09 501 GLY A C 1
ATOM 3792 O O . GLY A 1 501 ? 75.591 27.261 -83.623 1.00 37.09 501 GLY A O 1
ATOM 3793 N N . LEU A 1 502 ? 74.742 27.368 -81.542 1.00 30.39 502 LEU A N 1
ATOM 3794 C CA . LEU A 1 502 ? 75.931 27.709 -80.757 1.00 30.39 502 LEU A CA 1
ATOM 3795 C C . LEU A 1 502 ? 75.801 26.804 -79.518 1.00 30.39 502 LEU A C 1
ATOM 3797 O O . LEU A 1 502 ? 74.794 26.867 -78.827 1.00 30.39 502 LEU A O 1
ATOM 3801 N N . GLY A 1 503 ? 76.658 25.817 -79.267 1.00 30.20 503 GLY A N 1
ATOM 3802 C CA . GLY A 1 503 ? 78.110 25.918 -79.246 1.00 30.20 503 GLY A CA 1
ATOM 3803 C C . GLY A 1 503 ? 78.537 26.236 -77.814 1.00 30.20 503 GLY A C 1
ATOM 3804 O O . GLY A 1 503 ? 78.507 27.393 -77.412 1.00 30.20 503 GLY A O 1
ATOM 3805 N N . GLN A 1 504 ? 78.886 25.191 -77.057 1.00 32.62 504 GLN A N 1
ATOM 3806 C CA . GLN A 1 504 ? 79.519 25.236 -75.734 1.00 32.62 504 GLN A CA 1
ATOM 3807 C C . GLN A 1 504 ? 80.535 26.383 -75.589 1.00 32.62 504 GLN A C 1
ATOM 3809 O O . GLN A 1 504 ? 81.459 26.491 -76.397 1.00 32.62 504 GLN A O 1
ATOM 3814 N N . LYS A 1 505 ? 80.476 27.122 -74.472 1.00 27.14 505 LYS A N 1
ATOM 3815 C CA . LYS A 1 505 ? 81.697 27.547 -73.776 1.00 27.14 505 LYS A CA 1
ATOM 3816 C C . LYS A 1 505 ? 81.481 27.745 -72.276 1.00 27.14 505 LYS A C 1
ATOM 3818 O O . LYS A 1 505 ? 80.451 28.206 -71.806 1.00 27.14 505 LYS A O 1
ATOM 3823 N N . THR A 1 506 ? 82.509 27.296 -71.583 1.00 29.52 506 THR A N 1
ATOM 3824 C CA . THR A 1 506 ? 82.735 27.039 -70.166 1.00 29.52 506 THR A CA 1
ATOM 3825 C C . THR A 1 506 ? 82.951 28.280 -69.294 1.00 29.52 506 THR A C 1
ATOM 3827 O O . THR A 1 506 ? 83.580 29.235 -69.735 1.00 29.52 506 THR A O 1
ATOM 3830 N N . SER A 1 507 ? 82.594 28.106 -68.014 1.00 30.36 507 SER A N 1
ATOM 3831 C CA . SER A 1 507 ? 83.262 28.575 -66.783 1.00 30.36 507 SER A CA 1
ATOM 3832 C C . SER A 1 507 ? 83.315 30.064 -66.399 1.00 30.36 507 SER A C 1
ATOM 3834 O O . SER A 1 507 ? 84.065 30.845 -66.969 1.00 30.36 507 SER A O 1
ATOM 3836 N N . ASN A 1 508 ? 82.670 30.324 -65.247 1.00 29.27 508 ASN A N 1
ATOM 3837 C CA . ASN A 1 508 ? 83.224 30.855 -63.982 1.00 29.27 508 ASN A CA 1
ATOM 3838 C C . ASN A 1 508 ? 82.620 32.161 -63.408 1.00 29.27 508 ASN A C 1
ATOM 3840 O O . ASN A 1 508 ? 82.803 33.237 -63.956 1.00 29.27 508 ASN A O 1
ATOM 3844 N N . ILE A 1 509 ? 82.076 31.997 -62.182 1.00 32.69 509 ILE A N 1
ATOM 3845 C CA . ILE A 1 509 ? 82.105 32.895 -61.001 1.00 32.69 509 ILE A CA 1
ATOM 3846 C C . ILE A 1 509 ? 81.135 34.104 -60.985 1.00 32.69 509 ILE A C 1
ATOM 3848 O O . ILE A 1 509 ? 81.368 35.092 -61.666 1.00 32.69 509 ILE A O 1
ATOM 3852 N N . LEU A 1 510 ? 80.104 34.094 -60.116 1.00 30.02 510 LEU A N 1
ATOM 3853 C CA . LEU A 1 510 ? 80.100 34.663 -58.744 1.00 30.02 510 LEU A CA 1
ATOM 3854 C C . LEU A 1 510 ? 78.722 34.434 -58.055 1.00 30.02 510 LEU A C 1
ATOM 3856 O O . LEU A 1 510 ? 77.680 34.379 -58.698 1.00 30.02 510 LEU A O 1
ATOM 3860 N N . VAL A 1 511 ? 78.771 34.272 -56.732 1.00 35.12 511 VAL A N 1
ATOM 3861 C CA . VAL A 1 511 ? 77.734 33.935 -55.729 1.00 35.12 511 VAL A CA 1
ATOM 3862 C C . VAL A 1 511 ? 76.693 35.068 -55.538 1.00 35.12 511 VAL A C 1
ATOM 3864 O O . VAL A 1 511 ? 77.061 36.234 -55.670 1.00 35.12 511 VAL A O 1
ATOM 3867 N N . PRO A 1 512 ? 75.419 34.766 -55.194 1.00 39.88 512 PRO A N 1
ATOM 3868 C CA . PRO A 1 512 ? 74.952 35.049 -53.826 1.00 39.88 512 PRO A CA 1
ATOM 3869 C C . PRO A 1 512 ? 74.071 33.939 -53.203 1.00 39.88 512 PRO A C 1
ATOM 3871 O O . PRO A 1 512 ? 73.149 33.421 -53.819 1.00 39.88 512 PRO A O 1
ATOM 3874 N N . LEU A 1 513 ? 74.411 33.599 -51.953 1.00 40.59 513 LEU A N 1
ATOM 3875 C CA . LEU A 1 513 ? 73.553 33.280 -50.797 1.00 40.59 513 LEU A CA 1
ATOM 3876 C C . LEU A 1 513 ? 72.094 32.855 -51.075 1.00 40.59 513 LEU A C 1
ATOM 3878 O O . LEU A 1 513 ? 71.302 33.696 -51.469 1.00 40.59 513 LEU A O 1
ATOM 3882 N N . VAL A 1 514 ? 71.725 31.609 -50.739 1.00 34.75 514 VAL A N 1
ATOM 3883 C CA . VAL A 1 514 ? 70.896 31.237 -49.563 1.00 34.75 514 VAL A CA 1
ATOM 3884 C C . VAL A 1 514 ? 70.933 29.704 -49.430 1.00 34.75 514 VAL A C 1
ATOM 3886 O O . VAL A 1 514 ? 70.355 28.970 -50.228 1.00 34.75 514 VAL A O 1
ATOM 3889 N N . VAL A 1 515 ? 71.642 29.223 -48.409 1.00 34.12 515 VAL A N 1
ATOM 3890 C CA . VAL A 1 515 ? 71.618 27.837 -47.924 1.00 34.12 515 VAL A CA 1
ATOM 3891 C C . VAL A 1 515 ? 70.924 27.845 -46.563 1.00 34.12 515 VAL A C 1
ATOM 3893 O O . VAL A 1 515 ? 71.230 28.721 -45.759 1.00 34.12 515 VAL A O 1
ATOM 3896 N N . ALA A 1 516 ? 70.086 26.831 -46.319 1.00 36.28 516 ALA A N 1
ATOM 3897 C CA . ALA A 1 516 ? 69.744 26.202 -45.030 1.00 36.28 516 ALA A CA 1
ATOM 3898 C C . ALA A 1 516 ? 68.240 26.170 -44.684 1.00 36.28 516 ALA A C 1
ATOM 3900 O O . ALA A 1 516 ? 67.525 27.142 -44.881 1.00 36.28 516 ALA A O 1
ATOM 3901 N N . ALA A 1 517 ? 67.841 25.038 -44.080 1.00 40.53 517 ALA A N 1
ATOM 3902 C CA . ALA A 1 517 ? 66.492 24.564 -43.718 1.00 40.53 517 ALA A CA 1
ATOM 3903 C C . ALA A 1 517 ? 65.711 24.033 -44.934 1.00 40.53 517 ALA A C 1
ATOM 3905 O O . ALA A 1 517 ? 65.370 24.790 -45.822 1.00 40.53 517 ALA A O 1
ATOM 3906 N N . VAL A 1 518 ? 65.500 22.722 -45.123 1.00 40.47 518 VAL A N 1
ATOM 3907 C CA . VAL A 1 518 ? 64.450 21.954 -44.413 1.00 40.47 518 VAL A CA 1
ATOM 3908 C C . VAL A 1 518 ? 64.802 20.457 -44.195 1.00 40.47 518 VAL A C 1
ATOM 3910 O O . VAL A 1 518 ? 64.010 19.709 -43.635 1.00 40.47 518 VAL A O 1
ATOM 3913 N N . ILE A 1 519 ? 66.006 19.971 -44.520 1.00 43.75 519 ILE A N 1
ATOM 3914 C CA . ILE A 1 519 ? 66.308 18.516 -44.418 1.00 43.75 519 ILE A CA 1
ATOM 3915 C C . ILE A 1 519 ? 66.755 18.038 -43.005 1.00 43.75 519 ILE A C 1
ATOM 3917 O O . ILE A 1 519 ? 67.035 16.863 -42.799 1.00 43.75 519 ILE A O 1
ATOM 3921 N N . THR A 1 520 ? 66.723 18.873 -41.960 1.00 48.03 520 THR A N 1
ATOM 3922 C CA . THR A 1 520 ? 67.107 18.471 -40.581 1.00 48.03 520 THR A CA 1
ATOM 3923 C C . THR A 1 520 ? 65.952 18.377 -39.573 1.00 48.03 520 THR A C 1
ATOM 3925 O O . THR A 1 520 ? 66.173 18.560 -38.380 1.00 48.03 520 THR A O 1
ATOM 3928 N N . ALA A 1 521 ? 64.728 18.047 -40.002 1.00 45.19 521 ALA A N 1
ATOM 3929 C CA . ALA A 1 521 ? 63.593 17.847 -39.080 1.00 45.19 521 ALA A CA 1
ATOM 3930 C C . ALA A 1 521 ? 63.168 16.376 -38.872 1.00 45.19 521 ALA A C 1
ATOM 3932 O O . ALA A 1 521 ? 62.428 16.085 -37.937 1.00 45.19 521 ALA A O 1
ATOM 3933 N N . ALA A 1 522 ? 63.655 15.427 -39.680 1.00 48.00 522 ALA A N 1
ATOM 3934 C CA . ALA A 1 522 ? 63.209 14.028 -39.602 1.00 48.00 522 ALA A CA 1
ATOM 3935 C C . ALA A 1 522 ? 64.074 13.121 -38.697 1.00 48.00 522 ALA A C 1
ATOM 3937 O O . ALA A 1 522 ? 63.604 12.077 -38.254 1.00 48.00 522 ALA A O 1
ATOM 3938 N N . ALA A 1 523 ? 65.311 13.512 -38.363 1.00 50.50 523 ALA A N 1
ATOM 3939 C CA . ALA A 1 523 ? 66.221 12.675 -37.565 1.00 50.50 523 ALA A CA 1
ATOM 3940 C C . ALA A 1 523 ? 66.178 12.947 -36.043 1.00 50.50 523 ALA A C 1
ATOM 3942 O O . ALA A 1 523 ? 66.546 12.076 -35.259 1.00 50.50 523 ALA A O 1
ATOM 3943 N N . ALA A 1 524 ? 65.684 14.110 -35.597 1.00 51.91 524 ALA A N 1
ATOM 3944 C CA . ALA A 1 524 ? 65.596 14.446 -34.167 1.00 51.91 524 ALA A CA 1
ATOM 3945 C C . ALA A 1 524 ? 64.331 13.886 -33.482 1.00 51.91 524 ALA A C 1
ATOM 3947 O O . ALA A 1 524 ? 64.359 13.562 -32.296 1.00 51.91 524 ALA A O 1
ATOM 3948 N N . VAL A 1 525 ? 63.235 13.700 -34.227 1.00 56.03 525 VAL A N 1
ATOM 3949 C CA . VAL A 1 525 ? 61.969 13.170 -33.683 1.00 56.03 525 VAL A CA 1
ATOM 3950 C C . VAL A 1 525 ? 62.046 11.653 -33.450 1.00 56.03 525 VAL A C 1
ATOM 3952 O O . VAL A 1 525 ? 61.516 11.151 -32.460 1.00 56.03 525 VAL A O 1
ATOM 3955 N N . LEU A 1 526 ? 62.787 10.923 -34.291 1.00 53.28 526 LEU A N 1
ATOM 3956 C CA . LEU A 1 526 ? 62.995 9.477 -34.138 1.00 53.28 526 LEU A CA 1
ATOM 3957 C C . LEU A 1 526 ? 63.953 9.120 -32.985 1.00 53.28 526 LEU A C 1
ATOM 3959 O O . LEU A 1 526 ? 63.725 8.124 -32.304 1.00 53.28 526 LEU A O 1
ATOM 3963 N N . LEU A 1 527 ? 64.965 9.949 -32.696 1.00 55.12 527 LEU A N 1
ATOM 3964 C CA . LEU A 1 527 ? 65.837 9.759 -31.525 1.00 55.12 527 LEU A CA 1
ATOM 3965 C C . LEU A 1 527 ? 65.155 10.180 -30.209 1.00 55.12 527 LEU A C 1
ATOM 3967 O O . LEU A 1 527 ? 65.354 9.523 -29.189 1.00 55.12 527 LEU A O 1
ATOM 3971 N N . GLY A 1 528 ? 64.285 11.198 -30.227 1.00 55.53 528 GLY A N 1
ATOM 3972 C CA . GLY A 1 528 ? 63.491 11.596 -29.055 1.00 55.53 528 GLY A CA 1
ATOM 3973 C C . GLY A 1 528 ? 62.453 10.549 -28.624 1.00 55.53 528 GLY A C 1
ATOM 3974 O O . GLY A 1 528 ? 62.287 10.297 -27.431 1.00 55.53 528 GLY A O 1
ATOM 3975 N N . LEU A 1 529 ? 61.804 9.876 -29.582 1.00 56.03 529 LEU A N 1
ATOM 3976 C CA . LEU A 1 529 ? 60.818 8.821 -29.302 1.00 56.03 529 LEU A CA 1
ATOM 3977 C C . LEU A 1 529 ? 61.451 7.513 -28.795 1.00 56.03 529 LEU A C 1
ATOM 3979 O O . LEU A 1 529 ? 60.820 6.787 -28.025 1.00 56.03 529 LEU A O 1
ATOM 3983 N N . LEU A 1 530 ? 62.700 7.224 -29.177 1.00 52.75 530 LEU A N 1
ATOM 3984 C CA . LEU A 1 530 ? 63.438 6.055 -28.685 1.00 52.75 530 LEU A CA 1
ATOM 3985 C C . LEU A 1 530 ? 63.998 6.263 -27.267 1.00 52.75 530 LEU A C 1
ATOM 3987 O O . LEU A 1 530 ? 64.001 5.316 -26.484 1.00 52.75 530 LEU A O 1
ATOM 3991 N N . VAL A 1 531 ? 64.385 7.489 -26.895 1.00 59.59 531 VAL A N 1
ATOM 3992 C CA . VAL A 1 531 ? 64.833 7.812 -25.524 1.00 59.59 531 VAL A CA 1
ATOM 3993 C C . VAL A 1 531 ? 63.651 7.920 -24.545 1.00 59.59 531 VAL A C 1
ATOM 3995 O O . VAL A 1 531 ? 63.766 7.474 -23.407 1.00 59.59 531 VAL A O 1
ATOM 3998 N N . TRP A 1 532 ? 62.479 8.406 -24.981 1.00 51.09 532 TRP A N 1
ATOM 3999 C CA . TRP A 1 532 ? 61.270 8.457 -24.137 1.00 51.09 532 TRP A CA 1
ATOM 4000 C C . TRP A 1 532 ? 60.747 7.057 -23.765 1.00 51.09 532 TRP A C 1
ATOM 4002 O O . TRP A 1 532 ? 60.315 6.833 -22.636 1.00 51.09 532 TRP A O 1
ATOM 4012 N N . ARG A 1 533 ? 60.823 6.081 -24.683 1.00 50.88 533 ARG A N 1
ATOM 4013 C CA . ARG A 1 533 ? 60.419 4.686 -24.414 1.00 50.88 533 ARG A CA 1
ATOM 4014 C C . ARG A 1 533 ? 61.359 3.922 -23.470 1.00 50.88 533 ARG A C 1
ATOM 4016 O O . ARG A 1 533 ? 60.937 2.904 -22.939 1.00 50.88 533 ARG A O 1
ATOM 4023 N N . ALA A 1 534 ? 62.585 4.397 -23.244 1.00 52.38 534 ALA A N 1
ATOM 4024 C CA . ALA A 1 534 ? 63.547 3.768 -22.332 1.00 52.38 534 ALA A CA 1
ATOM 4025 C C . ALA A 1 534 ? 63.491 4.313 -20.887 1.00 52.38 534 ALA A C 1
ATOM 4027 O O . ALA A 1 534 ? 64.138 3.756 -20.010 1.00 52.38 534 ALA A O 1
ATOM 4028 N N . LEU A 1 535 ? 62.726 5.382 -20.629 1.00 52.97 535 LEU A N 1
ATOM 4029 C CA . LEU A 1 535 ? 62.582 6.023 -19.308 1.00 52.97 535 LEU A CA 1
ATOM 4030 C C . LEU A 1 535 ? 61.219 5.760 -18.631 1.00 52.97 535 LEU A C 1
ATOM 4032 O O . LEU A 1 535 ? 60.974 6.267 -17.541 1.00 52.97 535 LEU A O 1
ATOM 4036 N N . LEU A 1 536 ? 60.334 4.983 -19.265 1.00 50.62 536 LEU A N 1
ATOM 4037 C CA . LEU A 1 536 ? 58.981 4.654 -18.779 1.00 50.62 536 LEU A CA 1
ATOM 4038 C C . LEU A 1 536 ? 58.714 3.136 -18.688 1.00 50.62 536 LEU A C 1
ATOM 4040 O O . LEU A 1 536 ? 57.557 2.717 -18.643 1.00 50.62 536 LEU A O 1
ATOM 4044 N N . LEU A 1 537 ? 59.782 2.332 -18.650 1.00 46.22 537 LEU A N 1
ATOM 4045 C CA . LEU A 1 537 ? 59.780 0.915 -18.272 1.00 46.22 537 LEU A CA 1
ATOM 4046 C C . LEU A 1 537 ? 60.537 0.733 -16.958 1.00 46.22 537 LEU A C 1
ATOM 4048 O O . LEU A 1 537 ? 61.635 1.328 -16.849 1.00 46.22 537 LEU A O 1
#